Protein AF-A0A8S3RFJ4-F1 (afdb_monomer_lite)

Radius of gyration: 31.65 Å; chains: 1; bounding box: 82×86×107 Å

Structure (mmCIF, N/CA/C/O backbone):
data_AF-A0A8S3RFJ4-F1
#
_entry.id   AF-A0A8S3RFJ4-F1
#
loop_
_atom_site.group_PDB
_atom_site.id
_atom_site.type_symbol
_atom_site.label_atom_id
_atom_site.label_alt_id
_atom_site.label_comp_id
_atom_site.label_asym_id
_atom_site.label_entity_id
_atom_site.label_seq_id
_atom_site.pdbx_PDB_ins_code
_atom_site.Cartn_x
_atom_site.Cartn_y
_atom_site.Cartn_z
_atom_site.occupancy
_atom_site.B_iso_or_equiv
_atom_site.auth_seq_id
_atom_site.auth_comp_id
_atom_site.auth_asym_id
_atom_site.auth_atom_id
_atom_site.pdbx_PDB_model_num
ATOM 1 N N . MET A 1 1 ? 30.383 -8.375 66.578 1.00 41.84 1 MET A N 1
ATOM 2 C CA . MET A 1 1 ? 29.386 -7.297 66.410 1.00 41.84 1 MET A CA 1
ATOM 3 C C . MET A 1 1 ? 28.207 -7.877 65.650 1.00 41.84 1 MET A C 1
ATOM 5 O O . MET A 1 1 ? 28.272 -8.009 64.438 1.00 41.84 1 MET A O 1
ATOM 9 N N . ALA A 1 2 ? 27.204 -8.345 66.390 1.00 37.41 2 ALA A N 1
ATOM 10 C CA . ALA A 1 2 ? 25.989 -8.952 65.861 1.00 37.41 2 ALA A CA 1
ATOM 11 C C . ALA A 1 2 ? 24.877 -7.896 65.881 1.00 37.41 2 ALA A C 1
ATOM 13 O O . ALA A 1 2 ? 24.673 -7.254 66.910 1.00 37.41 2 ALA A O 1
ATOM 14 N N . SER A 1 3 ? 24.202 -7.692 64.750 1.00 41.47 3 SER A N 1
ATOM 15 C CA . SER A 1 3 ? 23.042 -6.807 64.642 1.00 41.47 3 SER A CA 1
ATOM 16 C C . SER A 1 3 ? 21.802 -7.670 64.441 1.00 41.47 3 SER A C 1
ATOM 18 O O . SER A 1 3 ? 21.572 -8.226 63.370 1.00 41.47 3 SER A O 1
ATOM 20 N N . THR A 1 4 ? 21.053 -7.847 65.524 1.00 42.72 4 THR A N 1
ATOM 21 C CA . THR A 1 4 ? 19.776 -8.554 65.586 1.00 42.72 4 THR A CA 1
ATOM 22 C C . THR A 1 4 ? 18.679 -7.610 65.102 1.00 42.72 4 THR A C 1
ATOM 24 O O . THR A 1 4 ? 18.351 -6.630 65.768 1.00 42.72 4 THR A O 1
ATOM 27 N N . THR A 1 5 ? 18.110 -7.886 63.931 1.00 44.66 5 THR A N 1
ATOM 28 C CA . THR A 1 5 ? 16.918 -7.194 63.429 1.00 44.66 5 THR A CA 1
ATOM 29 C C . THR A 1 5 ? 15.682 -7.934 63.931 1.00 44.66 5 THR A C 1
ATOM 31 O O . THR A 1 5 ? 15.443 -9.088 63.589 1.00 44.66 5 THR A O 1
ATOM 34 N N . VAL A 1 6 ? 14.925 -7.267 64.800 1.00 47.09 6 VAL A N 1
ATOM 35 C CA . VAL A 1 6 ? 13.671 -7.754 65.382 1.00 47.09 6 VAL A CA 1
ATOM 36 C C . VAL A 1 6 ? 12.576 -7.696 64.318 1.00 47.09 6 VAL A C 1
ATOM 38 O O . VAL A 1 6 ? 12.171 -6.616 63.888 1.00 47.09 6 VAL A O 1
ATOM 41 N N . GLN A 1 7 ? 12.107 -8.867 63.892 1.00 37.62 7 GLN A N 1
ATOM 42 C CA . GLN A 1 7 ? 10.946 -9.036 63.026 1.00 37.62 7 GLN A CA 1
ATOM 43 C C . GLN A 1 7 ? 9.681 -8.888 63.884 1.00 37.62 7 GLN A C 1
ATOM 45 O O . GLN A 1 7 ? 9.506 -9.582 64.884 1.00 37.62 7 GLN A O 1
ATOM 50 N N . LYS A 1 8 ? 8.837 -7.913 63.542 1.00 46.94 8 LYS A N 1
ATOM 51 C CA . LYS A 1 8 ? 7.606 -7.589 64.266 1.00 46.94 8 LYS A CA 1
ATOM 52 C C . LYS A 1 8 ? 6.448 -8.334 63.601 1.00 46.94 8 LYS A C 1
ATOM 54 O O . LYS A 1 8 ? 5.899 -7.854 62.610 1.00 46.94 8 LYS A O 1
ATOM 59 N N . ASP A 1 9 ? 6.108 -9.504 64.132 1.00 40.53 9 ASP A N 1
ATOM 60 C CA . ASP A 1 9 ? 4.925 -10.258 63.715 1.00 40.53 9 ASP A CA 1
ATOM 61 C C . ASP A 1 9 ? 3.664 -9.462 64.058 1.00 40.53 9 ASP A C 1
ATOM 63 O O . ASP A 1 9 ? 3.365 -9.179 65.219 1.00 40.53 9 ASP A O 1
ATOM 67 N N . THR A 1 10 ? 2.942 -9.056 63.015 1.00 47.53 10 THR A N 1
ATOM 68 C CA . THR A 1 10 ? 1.619 -8.445 63.138 1.00 47.53 10 THR A CA 1
ATOM 69 C C . THR A 1 10 ? 0.606 -9.535 62.827 1.00 47.53 10 THR A C 1
ATOM 71 O O . THR A 1 10 ? 0.299 -9.810 61.671 1.00 47.53 10 THR A O 1
ATOM 74 N N . THR A 1 11 ? 0.144 -10.210 63.874 1.00 42.75 11 THR A N 1
ATOM 75 C CA . THR A 1 11 ? -0.907 -11.224 63.809 1.00 42.75 11 THR A CA 1
ATOM 76 C C . THR A 1 11 ? -2.240 -10.522 63.547 1.00 42.75 11 THR A C 1
ATOM 78 O O . THR A 1 11 ? -2.908 -10.068 64.474 1.00 42.75 11 THR A O 1
ATOM 81 N N . GLU A 1 12 ? -2.621 -10.377 62.277 1.00 46.94 12 GLU A N 1
ATOM 82 C CA . GLU A 1 12 ? -3.985 -9.991 61.914 1.00 46.94 12 GLU A CA 1
ATOM 83 C C . GLU A 1 12 ? -4.932 -11.157 62.217 1.00 46.94 12 GLU A C 1
ATOM 85 O O . GLU A 1 12 ? -4.911 -12.209 61.577 1.00 46.94 12 GLU A O 1
ATOM 90 N N . THR A 1 13 ? -5.776 -10.963 63.226 1.00 44.94 13 THR A N 1
ATOM 91 C CA . THR A 1 13 ? -6.900 -11.827 63.575 1.00 44.94 13 THR A CA 1
ATOM 92 C C . THR A 1 13 ? -7.906 -11.834 62.417 1.00 44.94 13 THR A C 1
ATOM 94 O O . THR A 1 13 ? -8.739 -10.938 62.289 1.00 44.94 13 THR A O 1
ATOM 97 N N . GLN A 1 14 ? -7.835 -12.848 61.550 1.00 42.59 14 GLN A N 1
ATOM 98 C CA . GLN A 1 14 ? -8.853 -13.103 60.530 1.00 42.59 14 GLN A CA 1
ATOM 99 C C . GLN A 1 14 ? -10.169 -13.512 61.206 1.00 42.59 14 GLN A C 1
ATOM 101 O O . GLN A 1 14 ? -10.278 -14.574 61.815 1.00 42.59 14 GLN A O 1
ATOM 106 N N . SER A 1 15 ? -11.190 -12.663 61.095 1.00 49.06 15 SER A N 1
ATOM 107 C CA . SER A 1 15 ? -12.557 -12.985 61.505 1.00 49.06 15 SER A CA 1
ATOM 108 C C . SER A 1 15 ? -13.151 -14.062 60.586 1.00 49.06 15 SER A C 1
ATOM 110 O O . SER A 1 15 ? -13.357 -13.818 59.397 1.00 49.06 15 SER A O 1
ATOM 112 N N . VAL A 1 16 ? -13.459 -15.233 61.147 1.00 50.31 16 VAL A N 1
ATOM 113 C CA . VAL A 1 16 ? -13.882 -16.483 60.475 1.00 50.31 16 VAL A CA 1
ATOM 114 C C . VAL A 1 16 ? -15.358 -16.466 60.011 1.00 50.31 16 VAL A C 1
ATOM 116 O O . VAL A 1 16 ? -16.050 -17.470 60.074 1.00 50.31 16 VAL A O 1
ATOM 119 N N . ASN A 1 17 ? -15.876 -15.334 59.520 1.00 48.66 17 ASN A N 1
ATOM 120 C CA . ASN A 1 17 ? -17.284 -15.206 59.093 1.00 48.66 17 ASN A CA 1
ATOM 121 C C . ASN A 1 17 ? -17.442 -14.707 57.642 1.00 48.66 17 ASN A C 1
ATOM 123 O O . ASN A 1 17 ? -18.308 -13.879 57.356 1.00 48.66 17 ASN A O 1
ATOM 127 N N . SER A 1 18 ? -16.622 -15.188 56.705 1.00 52.88 18 SER A N 1
ATOM 128 C CA . SER A 1 18 ? -16.846 -14.961 55.271 1.00 52.88 18 SER A CA 1
ATOM 129 C C . SER A 1 18 ? -17.515 -16.181 54.637 1.00 52.88 18 SER A C 1
ATOM 131 O O . SER A 1 18 ? -16.929 -17.253 54.506 1.00 52.88 18 SER A O 1
ATOM 133 N N . PHE A 1 19 ? -18.774 -16.010 54.233 1.00 69.69 19 PHE A N 1
ATOM 134 C CA . PHE A 1 19 ? -19.459 -16.956 53.357 1.00 69.69 19 PHE A CA 1
ATOM 135 C C . PHE A 1 19 ? -18.619 -17.197 52.090 1.00 69.69 19 PHE A C 1
ATOM 137 O O . PHE A 1 19 ? -17.983 -16.253 51.604 1.00 69.69 19 PHE A O 1
ATOM 144 N N . PRO A 1 20 ? -18.608 -18.426 51.538 1.00 73.56 20 PRO A N 1
ATOM 145 C CA . PRO A 1 20 ? -17.909 -18.695 50.291 1.00 73.56 20 PRO A CA 1
ATOM 146 C C . PRO A 1 20 ? -18.419 -17.731 49.211 1.00 73.56 20 PRO A C 1
ATOM 148 O O . PRO A 1 20 ? -19.632 -17.501 49.128 1.00 73.56 20 PRO A O 1
ATOM 151 N N . PRO A 1 21 ? -17.521 -17.132 48.407 1.00 66.81 21 PRO A N 1
ATOM 152 C CA . PRO A 1 21 ? -17.919 -16.197 47.367 1.00 66.81 21 PRO A CA 1
ATOM 153 C C . PRO A 1 21 ? -18.941 -16.874 46.461 1.00 66.81 21 PRO A C 1
ATOM 155 O O . PRO A 1 21 ? -18.747 -18.011 46.020 1.00 66.81 21 PRO A O 1
ATOM 158 N N . THR A 1 22 ? -20.054 -16.192 46.197 1.00 75.00 22 THR A N 1
ATOM 159 C CA . THR A 1 22 ? -21.053 -16.752 45.290 1.00 75.00 22 THR A CA 1
ATOM 160 C C . THR A 1 22 ? -20.437 -16.904 43.900 1.00 75.00 22 THR A C 1
ATOM 162 O O . THR A 1 22 ? -19.566 -16.130 43.498 1.00 75.00 22 THR A O 1
ATOM 165 N N . TYR A 1 23 ? -20.891 -17.890 43.124 1.00 65.88 23 TYR A N 1
ATOM 166 C CA . TYR A 1 23 ? -20.389 -18.128 41.764 1.00 65.88 23 TYR A CA 1
ATOM 167 C C . TYR A 1 23 ? -20.434 -16.856 40.880 1.00 65.88 23 TYR A C 1
ATOM 169 O O . TYR A 1 23 ? -19.577 -16.647 40.020 1.00 65.88 23 TYR A O 1
ATOM 177 N N . GLY A 1 24 ? -21.383 -15.946 41.143 1.00 72.19 24 GLY A N 1
ATOM 178 C CA . GLY A 1 24 ? -21.470 -14.635 40.492 1.00 72.19 24 GLY A CA 1
ATOM 179 C C . GLY A 1 24 ? -20.346 -13.656 40.864 1.00 72.19 24 GLY A C 1
ATOM 180 O O . GLY A 1 24 ? -19.913 -12.880 40.008 1.00 72.19 24 GLY A O 1
ATOM 181 N N . ASP A 1 25 ? -19.830 -13.710 42.092 1.00 68.00 25 ASP A N 1
ATOM 182 C CA . ASP A 1 25 ? -18.711 -12.876 42.545 1.00 68.00 25 ASP A CA 1
ATOM 183 C C . ASP A 1 25 ? -17.393 -13.332 41.923 1.00 68.00 25 ASP A C 1
ATOM 185 O O . ASP A 1 25 ? -16.607 -12.495 41.480 1.00 68.00 25 ASP A O 1
ATOM 189 N N . VAL A 1 26 ? -17.198 -14.647 41.778 1.00 67.00 26 VAL A N 1
ATOM 190 C CA . VAL A 1 26 ? -16.031 -15.218 41.083 1.00 67.00 26 VAL A CA 1
ATOM 191 C C . VAL A 1 26 ? -16.050 -14.832 39.600 1.00 67.00 26 VAL A C 1
ATOM 193 O O . VAL A 1 26 ? -15.033 -14.392 39.065 1.00 67.00 26 VAL A O 1
ATOM 196 N N . GLN A 1 27 ? -17.212 -14.873 38.934 1.00 68.00 27 GLN A N 1
ATOM 197 C CA . GLN A 1 27 ? -17.324 -14.395 37.549 1.00 68.00 27 GLN A CA 1
ATOM 198 C C . GLN A 1 27 ? -17.112 -12.879 37.410 1.00 68.00 27 GLN A C 1
ATOM 200 O O . GLN A 1 27 ? -16.517 -12.428 36.429 1.00 68.00 27 GLN A O 1
ATOM 205 N N . ASN A 1 28 ? -17.575 -12.071 38.367 1.00 64.31 28 ASN A N 1
ATOM 206 C CA . ASN A 1 28 ? -17.363 -10.621 38.342 1.00 64.31 28 ASN A CA 1
ATOM 207 C C . ASN A 1 28 ? -15.917 -10.228 38.668 1.00 64.31 28 ASN A C 1
ATOM 209 O O . ASN A 1 28 ? -15.406 -9.271 38.081 1.00 64.31 28 ASN A O 1
ATOM 213 N N . GLN A 1 29 ? -15.245 -10.956 39.561 1.00 60.34 29 GLN A N 1
ATOM 214 C CA . GLN A 1 29 ? -13.821 -10.779 39.833 1.00 60.34 29 GLN A CA 1
ATOM 215 C C . GLN A 1 29 ? -12.970 -11.232 38.648 1.00 60.34 29 GLN A C 1
ATOM 217 O O . GLN A 1 29 ? -12.083 -10.482 38.245 1.00 60.34 29 GLN A O 1
ATOM 222 N N . ASN A 1 30 ? -13.297 -12.358 38.007 1.00 58.31 30 ASN A N 1
ATOM 223 C CA . ASN A 1 30 ? -12.640 -12.766 36.765 1.00 58.31 30 ASN A CA 1
ATOM 224 C C . ASN A 1 30 ? -12.852 -11.729 35.657 1.00 58.31 30 ASN A C 1
ATOM 226 O O . ASN A 1 30 ? -11.878 -11.312 35.047 1.00 58.31 30 ASN A O 1
ATOM 230 N N . LYS A 1 31 ? -14.058 -11.167 35.492 1.00 61.00 31 LYS A N 1
ATOM 231 C CA . LYS A 1 31 ? -14.286 -10.041 34.563 1.00 61.00 31 LYS A CA 1
ATOM 232 C C . LYS A 1 31 ? -13.515 -8.769 34.928 1.00 61.00 31 LYS A C 1
ATOM 234 O O . LYS A 1 31 ? -13.137 -8.007 34.039 1.00 61.00 31 LYS A O 1
ATOM 239 N N . ARG A 1 32 ? -13.299 -8.479 36.217 1.00 60.09 32 ARG A N 1
ATOM 240 C CA . ARG A 1 32 ? -12.473 -7.332 36.647 1.00 60.09 32 ARG A CA 1
ATOM 241 C C . ARG A 1 32 ? -10.990 -7.571 36.386 1.00 60.09 32 ARG A C 1
ATOM 243 O O . ARG A 1 32 ? -10.333 -6.658 35.897 1.00 60.09 32 ARG A O 1
ATOM 250 N N . ASN A 1 33 ? -10.495 -8.775 36.648 1.00 57.84 33 ASN A N 1
ATOM 251 C CA . ASN A 1 33 ? -9.101 -9.152 36.422 1.00 57.84 33 ASN A CA 1
ATOM 252 C C . ASN A 1 33 ? -8.788 -9.366 34.931 1.00 57.84 33 ASN A C 1
ATOM 254 O O . ASN A 1 33 ? -7.679 -9.090 34.480 1.00 57.84 33 ASN A O 1
ATOM 258 N N . GLU A 1 34 ? -9.768 -9.766 34.122 1.00 58.44 34 GLU A N 1
ATOM 259 C CA . GLU A 1 34 ? -9.643 -9.783 32.661 1.00 58.44 34 GLU A CA 1
ATOM 260 C C . GLU A 1 34 ? -9.511 -8.380 32.069 1.00 58.44 34 GLU A C 1
ATOM 262 O O . GLU A 1 34 ? -8.818 -8.210 31.070 1.00 58.44 34 GLU A O 1
ATOM 267 N N . ASN A 1 35 ? -10.119 -7.367 32.697 1.00 59.16 35 ASN A N 1
ATOM 268 C CA . ASN A 1 35 ? -9.988 -5.976 32.262 1.00 59.16 35 ASN A CA 1
ATOM 269 C C . ASN A 1 35 ? -8.639 -5.343 32.641 1.00 59.16 35 ASN A C 1
ATOM 271 O O . ASN A 1 35 ? -8.283 -4.314 32.068 1.00 59.16 35 ASN A O 1
ATOM 275 N N . THR A 1 36 ? -7.887 -5.913 33.591 1.00 59.78 36 THR A N 1
ATOM 276 C CA . THR A 1 36 ? -6.562 -5.394 33.979 1.00 59.78 36 THR A CA 1
ATOM 277 C C . THR A 1 36 ? -5.412 -6.048 33.220 1.00 59.78 36 THR A C 1
ATOM 279 O O . THR A 1 36 ? -4.348 -5.439 33.110 1.00 59.78 36 THR A O 1
ATOM 282 N N . ARG A 1 37 ? -5.603 -7.243 32.641 1.00 58.25 37 ARG A N 1
ATOM 283 C CA . ARG A 1 37 ? -4.574 -7.882 31.808 1.00 58.25 37 ARG A CA 1
ATOM 284 C C . ARG A 1 37 ? -4.537 -7.256 30.416 1.00 58.25 37 ARG A C 1
ATOM 286 O O . ARG A 1 37 ? -5.518 -7.238 29.677 1.00 58.25 37 ARG A O 1
ATOM 293 N N . TRP A 1 38 ? -3.368 -6.739 30.062 1.00 60.75 38 TRP A N 1
ATOM 294 C CA . TRP A 1 38 ? -3.115 -6.054 28.804 1.00 60.75 38 TRP A CA 1
ATOM 295 C C . TRP A 1 38 ? -3.409 -6.943 27.584 1.00 60.75 38 TRP A C 1
ATOM 297 O O . TRP A 1 38 ? -2.831 -8.014 27.426 1.00 60.75 38 TRP A O 1
ATOM 307 N N . ALA A 1 39 ? -4.277 -6.474 26.684 1.00 59.12 39 ALA A N 1
ATOM 308 C CA . ALA A 1 39 ? -4.748 -7.211 25.503 1.00 59.12 39 ALA A CA 1
ATOM 309 C C . ALA A 1 39 ? -3.654 -7.586 24.475 1.00 59.12 39 ALA A C 1
ATOM 311 O O . ALA A 1 39 ? -3.938 -8.289 23.510 1.00 59.12 39 ALA A O 1
ATOM 312 N N . TRP A 1 40 ? -2.424 -7.107 24.664 1.00 63.72 40 TRP A N 1
ATOM 313 C CA . TRP A 1 40 ? -1.289 -7.251 23.745 1.00 63.72 40 TRP A CA 1
ATOM 314 C C . TRP A 1 40 ? -0.255 -8.296 24.191 1.00 63.72 40 TRP A C 1
ATOM 316 O O . TRP A 1 40 ? 0.803 -8.399 23.573 1.00 63.72 40 TRP A O 1
ATOM 326 N N . ASP A 1 41 ? -0.537 -9.069 25.241 1.00 70.12 41 ASP A N 1
ATOM 327 C CA . ASP A 1 41 ? 0.318 -10.193 25.621 1.00 70.12 41 ASP A CA 1
ATOM 328 C C . ASP A 1 41 ? 0.141 -11.363 24.633 1.00 70.12 41 ASP A C 1
ATOM 330 O O . ASP A 1 41 ? -0.832 -12.119 24.691 1.00 70.12 41 ASP A O 1
ATOM 334 N N . ALA A 1 42 ? 1.086 -11.494 23.696 1.00 69.44 42 ALA A N 1
ATOM 335 C CA . ALA A 1 42 ? 1.107 -12.556 22.687 1.00 69.44 42 ALA A CA 1
ATOM 336 C C . ALA A 1 42 ? 1.226 -13.965 23.299 1.00 69.44 42 ALA A C 1
ATOM 338 O O . ALA A 1 42 ? 0.892 -14.957 22.644 1.00 69.44 42 ALA A O 1
ATOM 339 N N . PHE A 1 43 ? 1.668 -14.058 24.555 1.00 76.81 43 PHE A N 1
ATOM 340 C CA . PHE A 1 43 ? 1.789 -15.307 25.296 1.00 76.81 43 PHE A CA 1
ATOM 341 C C . PHE A 1 43 ? 0.590 -15.574 26.205 1.00 76.81 43 PHE A C 1
ATOM 343 O O . PHE A 1 43 ? 0.607 -16.555 26.941 1.00 76.81 43 PHE A O 1
ATOM 350 N N . ARG A 1 44 ? -0.481 -14.769 26.115 1.00 74.12 44 ARG A N 1
ATOM 351 C CA . ARG A 1 44 ? -1.711 -15.011 26.871 1.00 74.12 44 ARG A CA 1
ATOM 352 C C . ARG A 1 44 ? -2.235 -16.418 26.592 1.00 74.12 44 ARG A C 1
ATOM 354 O O . ARG A 1 44 ? -2.483 -16.772 25.431 1.00 74.12 44 ARG A O 1
ATOM 361 N N . ASN A 1 45 ? -2.453 -17.173 27.667 1.00 70.31 45 ASN A N 1
ATOM 362 C CA . ASN A 1 45 ? -3.091 -18.477 27.583 1.00 70.31 45 ASN A CA 1
ATOM 363 C C . ASN A 1 45 ? -4.486 -18.308 26.972 1.00 70.31 45 ASN A C 1
ATOM 365 O O . ASN A 1 45 ? -5.286 -17.473 27.407 1.00 70.31 45 ASN A O 1
ATOM 369 N N . THR A 1 46 ? -4.733 -19.026 25.884 1.00 70.94 46 THR A N 1
ATOM 370 C CA . THR A 1 46 ? -6.046 -19.083 25.254 1.00 70.94 46 THR A CA 1
ATOM 371 C C . THR A 1 46 ? -6.967 -19.990 26.038 1.00 70.94 46 THR A C 1
ATOM 373 O O . THR A 1 46 ? -6.509 -20.926 26.669 1.00 70.94 46 THR A O 1
ATOM 376 N N . GLU A 1 47 ? -8.278 -19.790 25.911 1.00 68.94 47 GLU A N 1
ATOM 377 C CA . GLU A 1 47 ? -9.284 -20.745 26.412 1.00 68.94 47 GLU A CA 1
ATOM 378 C C . GLU A 1 47 ? -9.117 -22.162 25.823 1.00 68.94 47 GLU A C 1
ATOM 380 O O . GLU A 1 47 ? -9.740 -23.104 26.293 1.00 68.94 47 GLU A O 1
ATOM 385 N N . ARG A 1 48 ? -8.302 -22.312 24.767 1.00 68.50 48 ARG A N 1
ATOM 386 C CA . ARG A 1 48 ? -7.931 -23.603 24.175 1.00 68.50 48 ARG A CA 1
ATOM 387 C C . ARG A 1 48 ? -6.688 -24.232 24.797 1.00 68.50 48 ARG A C 1
ATOM 389 O O . ARG A 1 48 ? -6.393 -25.375 24.469 1.00 68.50 48 ARG A O 1
ATOM 396 N N . ASP A 1 49 ? -5.950 -23.495 25.620 1.00 75.38 49 ASP A N 1
ATOM 397 C CA . ASP A 1 49 ? -4.815 -24.047 26.348 1.00 75.38 49 ASP A CA 1
ATOM 398 C C . ASP A 1 49 ? -5.425 -24.848 27.509 1.00 75.38 49 ASP A C 1
ATOM 400 O O . ASP A 1 49 ? -6.018 -24.273 28.423 1.00 75.38 49 ASP A O 1
ATOM 404 N N . PHE A 1 50 ? -5.409 -26.179 27.391 1.00 74.56 50 PHE A N 1
ATOM 405 C CA . PHE A 1 50 ? -6.096 -27.071 28.322 1.00 74.56 50 PHE A CA 1
ATOM 406 C C . PHE A 1 50 ? -5.500 -26.948 29.727 1.00 74.56 50 PHE A C 1
ATOM 408 O O . PHE A 1 50 ? -4.286 -27.048 29.919 1.00 74.56 50 PHE A O 1
ATOM 415 N N . GLU A 1 51 ? -6.374 -26.780 30.720 1.00 75.12 51 GLU A N 1
ATOM 416 C CA . GLU A 1 51 ? -6.032 -26.898 32.137 1.00 75.12 51 GLU A CA 1
ATOM 417 C C . GLU A 1 51 ? -5.627 -28.359 32.411 1.00 75.12 51 GLU A C 1
ATOM 419 O O . GLU A 1 51 ? -6.470 -29.217 32.657 1.00 75.12 51 GLU A O 1
ATOM 424 N N . GLY A 1 52 ? -4.335 -28.667 32.260 1.00 80.50 52 GLY A N 1
ATOM 425 C CA . GLY A 1 52 ? -3.788 -30.021 32.405 1.00 80.50 52 GLY A CA 1
ATOM 426 C C . GLY A 1 52 ? -2.680 -30.398 31.418 1.00 80.50 52 GLY A C 1
ATOM 427 O O . GLY A 1 52 ? -2.137 -31.496 31.534 1.00 80.50 52 GLY A O 1
ATOM 428 N N . CYS A 1 53 ? -2.326 -29.531 30.461 1.00 75.19 53 CYS A N 1
ATOM 429 C CA . CYS A 1 53 ? -1.164 -29.771 29.602 1.00 75.19 53 CYS A CA 1
ATOM 430 C C . CYS A 1 53 ? 0.123 -29.902 30.435 1.00 75.19 53 CYS A C 1
ATOM 432 O O . CYS A 1 53 ? 0.347 -29.158 31.391 1.00 75.19 53 CYS A O 1
ATOM 434 N N . VAL A 1 54 ? 0.978 -30.852 30.052 1.00 87.25 54 VAL A N 1
ATOM 435 C CA . VAL A 1 54 ? 2.303 -31.054 30.654 1.00 87.25 54 VAL A CA 1
ATOM 436 C C . VAL A 1 54 ? 3.140 -29.792 30.425 1.00 87.25 54 VAL A C 1
ATOM 438 O O . VAL A 1 54 ? 3.104 -29.233 29.331 1.00 87.25 54 VAL A O 1
ATOM 441 N N . GLU A 1 55 ? 3.932 -29.356 31.411 1.00 89.19 55 GLU A N 1
ATOM 442 C CA . GLU A 1 55 ? 4.766 -28.138 31.325 1.00 89.19 55 GLU A CA 1
ATOM 443 C C . GLU A 1 55 ? 5.584 -28.059 30.020 1.00 89.19 55 GLU A C 1
ATOM 445 O O . GLU A 1 55 ? 5.706 -26.999 29.406 1.00 89.19 55 GLU A O 1
ATOM 450 N N . VAL A 1 56 ? 6.089 -29.203 29.545 1.00 88.62 56 VAL A N 1
ATOM 451 C CA . VAL A 1 56 ? 6.842 -29.328 28.285 1.00 88.62 56 VAL A CA 1
ATOM 452 C C . VAL A 1 56 ? 6.030 -28.859 27.069 1.00 88.62 56 VAL A C 1
ATOM 454 O O . VAL A 1 56 ? 6.576 -28.196 26.186 1.00 88.62 56 VAL A O 1
ATOM 457 N N . GLU A 1 57 ? 4.729 -29.153 27.023 1.00 88.31 57 GLU A N 1
ATOM 458 C CA . GLU A 1 57 ? 3.835 -28.722 25.943 1.00 88.31 57 GLU A CA 1
ATOM 459 C C . GLU A 1 57 ? 3.632 -27.200 25.967 1.00 88.31 57 GLU A C 1
ATOM 461 O O . GLU A 1 57 ? 3.652 -26.555 24.917 1.00 88.31 57 GLU A O 1
ATOM 466 N N . GLU A 1 58 ? 3.533 -26.596 27.155 1.00 87.62 58 GLU A N 1
ATOM 467 C CA . GLU A 1 58 ? 3.430 -25.140 27.299 1.00 87.62 58 GLU A CA 1
ATOM 468 C C . GLU A 1 58 ? 4.700 -24.434 26.793 1.00 87.62 58 GLU A C 1
ATOM 470 O O . GLU A 1 58 ? 4.615 -23.456 26.040 1.00 87.62 58 GLU A O 1
ATOM 475 N N . TYR A 1 59 ? 5.886 -24.940 27.153 1.00 90.69 59 TYR A N 1
ATOM 476 C CA . TYR A 1 59 ? 7.157 -24.413 26.645 1.00 90.69 59 TYR A CA 1
ATOM 477 C C . TYR A 1 59 ? 7.275 -24.564 25.126 1.00 90.69 59 TYR A C 1
ATOM 479 O O . TYR A 1 59 ? 7.662 -23.608 24.446 1.00 90.69 59 TYR A O 1
ATOM 487 N N . PHE A 1 60 ? 6.894 -25.723 24.582 1.00 91.44 60 PHE A N 1
ATOM 488 C CA . PHE A 1 60 ? 6.896 -25.960 23.140 1.00 91.44 60 PHE A CA 1
ATOM 489 C C . PHE A 1 60 ? 5.950 -24.999 22.404 1.00 91.44 60 PHE A C 1
ATOM 491 O O . PHE A 1 60 ? 6.354 -24.351 21.438 1.00 91.44 60 PHE A O 1
ATOM 498 N N . LEU A 1 61 ? 4.724 -24.804 22.901 1.00 88.00 61 LEU A N 1
ATOM 499 C CA . LEU A 1 61 ? 3.765 -23.857 22.323 1.00 88.00 61 LEU A CA 1
ATOM 500 C C . LEU A 1 61 ? 4.271 -22.409 22.381 1.00 88.00 61 LEU A C 1
ATOM 502 O O . LEU A 1 61 ? 4.120 -21.671 21.404 1.00 88.00 61 LEU A O 1
ATOM 506 N N . LYS A 1 62 ? 4.904 -21.988 23.485 1.00 89.81 62 LYS A N 1
ATOM 507 C CA . LYS A 1 62 ? 5.537 -20.659 23.594 1.00 89.81 62 LYS A CA 1
ATOM 508 C C . LYS A 1 62 ? 6.661 -20.491 22.574 1.00 89.81 62 LYS A C 1
ATOM 510 O O . LYS A 1 62 ? 6.726 -19.450 21.917 1.00 89.81 62 LYS A O 1
ATOM 515 N N . PHE A 1 63 ? 7.493 -21.514 22.391 1.00 92.69 63 PHE A N 1
ATOM 516 C CA . PHE A 1 63 ? 8.551 -21.515 21.384 1.00 92.69 63 PHE A CA 1
ATOM 517 C C . PHE A 1 63 ? 7.987 -21.422 19.958 1.00 92.69 63 PHE A C 1
ATOM 519 O O . PHE A 1 63 ? 8.406 -20.555 19.190 1.00 92.69 63 PHE A O 1
ATOM 526 N N . CYS A 1 64 ? 6.969 -22.218 19.613 1.00 91.00 64 CYS A N 1
ATOM 527 C CA . CYS A 1 64 ? 6.292 -22.130 18.316 1.00 91.00 64 CYS A CA 1
ATOM 528 C C . CYS A 1 64 ? 5.659 -20.7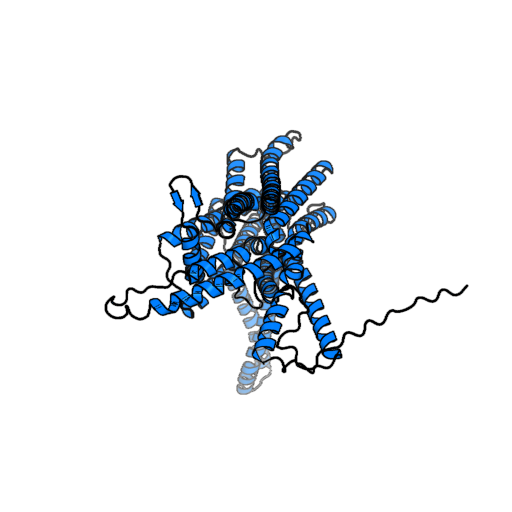48 18.078 1.00 91.00 64 CYS A C 1
ATOM 530 O O . CYS A 1 64 ? 5.776 -20.200 16.980 1.00 91.00 64 CYS A O 1
ATOM 532 N N . ARG A 1 65 ? 5.022 -20.147 19.097 1.00 89.88 65 ARG A N 1
ATOM 533 C CA . ARG A 1 65 ? 4.466 -18.781 19.016 1.00 89.88 65 ARG A CA 1
ATOM 534 C C . ARG A 1 65 ? 5.563 -17.743 18.773 1.00 89.88 65 ARG A C 1
ATOM 536 O O . ARG A 1 65 ? 5.360 -16.849 17.952 1.00 89.88 65 ARG A O 1
ATOM 543 N N . LEU A 1 66 ? 6.713 -17.864 19.441 1.00 92.38 66 LEU A N 1
ATOM 544 C CA . LEU A 1 66 ? 7.870 -16.993 19.224 1.00 92.38 66 LEU A CA 1
ATOM 545 C C . LEU A 1 66 ? 8.409 -17.131 17.794 1.00 92.38 66 LEU A C 1
ATOM 547 O O . LEU A 1 66 ? 8.588 -16.121 17.117 1.00 92.38 66 LEU A O 1
ATOM 551 N N . LEU A 1 67 ? 8.601 -18.361 17.309 1.00 93.81 67 LEU A N 1
ATOM 552 C CA . LEU A 1 67 ? 9.083 -18.623 15.952 1.00 93.81 67 LEU A CA 1
ATOM 553 C C . LEU A 1 67 ? 8.121 -18.069 14.894 1.00 93.81 67 LEU A C 1
ATOM 555 O O . LEU A 1 67 ? 8.556 -17.421 13.947 1.00 93.81 67 LEU A O 1
ATOM 559 N N . MET A 1 68 ? 6.810 -18.234 15.088 1.00 91.44 68 MET A N 1
ATOM 560 C CA . MET A 1 68 ? 5.795 -17.634 14.218 1.00 91.44 68 MET A CA 1
ATOM 561 C C . MET A 1 68 ? 5.820 -16.099 14.280 1.00 91.44 68 MET A C 1
ATOM 563 O O . MET A 1 68 ? 5.695 -15.448 13.249 1.00 91.44 68 MET A O 1
ATOM 567 N N . CYS A 1 69 ? 6.007 -15.507 15.464 1.00 92.25 69 CYS A N 1
ATOM 568 C CA . CYS A 1 69 ? 6.107 -14.057 15.647 1.00 92.25 69 CYS A CA 1
ATOM 569 C C . CYS A 1 69 ? 7.310 -13.471 14.888 1.00 92.25 69 CYS A C 1
ATOM 571 O O . CYS A 1 69 ? 7.154 -12.481 14.168 1.00 92.25 69 CYS A O 1
ATOM 573 N N . VAL A 1 70 ? 8.479 -14.114 15.003 1.00 94.31 70 VAL A N 1
ATOM 574 C CA . VAL A 1 70 ? 9.707 -13.748 14.277 1.00 94.31 70 VAL A CA 1
ATOM 575 C C . VAL A 1 70 ? 9.535 -13.970 12.774 1.00 94.31 70 VAL A C 1
ATOM 577 O O . VAL A 1 70 ? 9.852 -13.080 11.989 1.00 94.31 70 VAL A O 1
ATOM 580 N N . GLY A 1 71 ? 8.969 -15.110 12.366 1.00 93.94 71 GLY A N 1
ATOM 581 C CA . GLY A 1 71 ? 8.687 -15.419 10.964 1.00 93.94 71 GLY A CA 1
ATOM 582 C C . GLY A 1 71 ? 7.745 -14.404 10.313 1.00 93.94 71 GLY A C 1
ATOM 583 O O . GLY A 1 71 ? 8.027 -13.926 9.217 1.00 93.94 71 GLY A O 1
ATOM 584 N N . LEU A 1 72 ? 6.673 -14.003 11.007 1.00 93.31 72 LEU A N 1
ATOM 585 C CA . LEU A 1 72 ? 5.763 -12.948 10.550 1.00 93.31 72 LEU A CA 1
ATOM 586 C C . LEU A 1 72 ? 6.458 -11.587 10.481 1.00 93.31 72 LEU A C 1
ATOM 588 O O . LEU A 1 72 ? 6.257 -10.861 9.513 1.00 93.31 72 LEU A O 1
ATOM 592 N N . LEU A 1 73 ? 7.287 -11.244 11.472 1.00 94.44 73 LEU A N 1
ATOM 593 C CA . LEU A 1 73 ? 8.038 -9.988 11.479 1.00 94.44 73 LEU A CA 1
ATOM 594 C C . LEU A 1 73 ? 8.957 -9.896 10.256 1.00 94.44 73 LEU A C 1
ATOM 596 O O . LEU A 1 73 ? 8.871 -8.934 9.493 1.00 94.44 73 LEU A O 1
ATOM 600 N N . VAL A 1 74 ? 9.803 -10.906 10.041 1.00 95.75 74 VAL A N 1
ATOM 601 C CA . VAL A 1 74 ? 10.743 -10.940 8.911 1.00 95.75 74 VAL A CA 1
ATOM 602 C C . VAL A 1 74 ? 9.987 -11.013 7.583 1.00 95.75 74 VAL A C 1
ATOM 604 O O . VAL A 1 74 ? 10.305 -10.272 6.654 1.00 95.75 74 VAL A O 1
ATOM 607 N N . GLY A 1 75 ? 8.947 -11.849 7.503 1.00 95.56 75 GLY A N 1
ATOM 608 C CA . GLY A 1 75 ? 8.121 -12.019 6.310 1.00 95.56 75 GLY A CA 1
ATOM 609 C C . GLY A 1 75 ? 7.421 -10.730 5.879 1.00 95.56 75 GLY A C 1
ATOM 610 O O . GLY A 1 75 ? 7.538 -10.334 4.717 1.00 95.56 75 GLY A O 1
ATOM 611 N N . ILE A 1 76 ? 6.757 -10.035 6.808 1.00 95.25 76 ILE A N 1
ATOM 612 C CA . ILE A 1 76 ? 6.060 -8.771 6.533 1.00 95.25 76 ILE A CA 1
ATOM 613 C C . ILE A 1 76 ? 7.057 -7.670 6.161 1.00 95.25 76 ILE A C 1
ATOM 615 O O . ILE A 1 76 ? 6.793 -6.922 5.220 1.00 95.25 76 ILE A O 1
ATOM 619 N N . ALA A 1 77 ? 8.205 -7.579 6.843 1.00 96.31 77 ALA A N 1
ATOM 620 C CA . ALA A 1 77 ? 9.231 -6.589 6.518 1.00 96.31 77 ALA A CA 1
ATOM 621 C C . ALA A 1 77 ? 9.804 -6.809 5.107 1.00 96.31 77 ALA A C 1
ATOM 623 O O . ALA A 1 77 ? 9.783 -5.891 4.288 1.00 96.31 77 ALA A O 1
ATOM 624 N N . ALA A 1 78 ? 10.247 -8.031 4.789 1.00 96.44 78 ALA A N 1
ATOM 625 C CA . ALA A 1 78 ? 10.841 -8.359 3.493 1.00 96.44 78 ALA A CA 1
ATOM 626 C C . ALA A 1 78 ? 9.851 -8.150 2.335 1.00 96.44 78 ALA A C 1
ATOM 628 O O . ALA A 1 78 ? 10.164 -7.474 1.353 1.00 96.44 78 ALA A O 1
ATOM 629 N N . LYS A 1 79 ? 8.620 -8.661 2.472 1.00 95.88 79 LYS A N 1
ATOM 630 C CA . LYS A 1 79 ? 7.564 -8.465 1.466 1.00 95.88 79 LYS A CA 1
ATOM 631 C C . LYS A 1 79 ? 7.177 -6.998 1.355 1.00 95.88 79 LYS A C 1
ATOM 633 O O . LYS A 1 79 ? 6.948 -6.512 0.254 1.00 95.88 79 LYS A O 1
ATOM 638 N N . GLY A 1 80 ? 7.138 -6.279 2.475 1.00 95.56 80 GLY A N 1
ATOM 639 C CA . GLY A 1 80 ? 6.819 -4.863 2.484 1.00 95.56 80 GLY A CA 1
ATOM 640 C C . GLY A 1 80 ? 7.841 -4.020 1.725 1.00 95.56 80 GLY A C 1
ATOM 641 O O . GLY A 1 80 ? 7.431 -3.155 0.951 1.00 95.56 80 GLY A O 1
ATOM 642 N N . VAL A 1 81 ? 9.135 -4.325 1.867 1.00 97.00 81 VAL A N 1
ATOM 643 C CA . VAL A 1 81 ? 10.211 -3.711 1.072 1.00 97.00 81 VAL A CA 1
ATOM 644 C C . VAL A 1 81 ? 10.043 -4.041 -0.413 1.00 97.00 81 VAL A C 1
ATOM 646 O O . VAL A 1 81 ? 10.033 -3.134 -1.244 1.00 97.00 81 VAL A O 1
ATOM 649 N N . ALA A 1 82 ? 9.814 -5.314 -0.753 1.00 96.50 82 ALA A N 1
ATOM 650 C CA . ALA A 1 82 ? 9.605 -5.742 -2.137 1.00 96.50 82 ALA A CA 1
ATOM 651 C C . ALA A 1 82 ? 8.413 -5.028 -2.805 1.00 96.50 82 ALA A C 1
ATOM 653 O O . ALA A 1 82 ? 8.527 -4.572 -3.941 1.00 96.50 82 ALA A O 1
ATOM 654 N N . THR A 1 83 ? 7.297 -4.848 -2.087 1.00 96.06 83 THR A N 1
ATOM 655 C CA . THR A 1 83 ? 6.093 -4.169 -2.613 1.00 96.06 83 THR A CA 1
ATOM 656 C C . THR A 1 83 ? 6.283 -2.678 -2.901 1.00 96.06 83 THR A C 1
ATOM 658 O O . THR A 1 83 ? 5.456 -2.091 -3.590 1.00 96.06 83 THR A O 1
ATOM 661 N N . ILE A 1 84 ? 7.352 -2.051 -2.401 1.00 96.00 84 ILE A N 1
ATOM 662 C CA . ILE A 1 84 ? 7.698 -0.660 -2.729 1.00 96.00 84 ILE A CA 1
ATOM 663 C C . ILE A 1 84 ? 8.811 -0.618 -3.773 1.00 96.00 84 ILE A C 1
ATOM 665 O O . ILE A 1 84 ? 8.702 0.126 -4.741 1.00 96.00 84 ILE A O 1
ATOM 669 N N . LEU A 1 85 ? 9.871 -1.414 -3.606 1.00 95.56 85 LEU A N 1
ATOM 670 C CA . LEU A 1 85 ? 11.026 -1.367 -4.502 1.00 95.56 85 LEU A CA 1
ATOM 671 C C . LEU A 1 85 ? 10.711 -1.885 -5.902 1.00 95.56 85 LEU A C 1
ATOM 673 O O . LEU A 1 85 ? 11.119 -1.252 -6.870 1.00 95.56 85 LEU A O 1
ATOM 677 N N . ILE A 1 86 ? 9.984 -2.999 -6.028 1.00 95.62 86 ILE A N 1
ATOM 678 C CA . ILE A 1 86 ? 9.736 -3.619 -7.336 1.00 95.62 86 ILE A CA 1
ATOM 679 C C . ILE A 1 86 ? 8.995 -2.668 -8.278 1.00 95.62 86 ILE A C 1
ATOM 681 O O . ILE A 1 86 ? 9.458 -2.488 -9.402 1.00 95.62 86 ILE A O 1
ATOM 685 N N . PRO A 1 87 ? 7.913 -1.988 -7.865 1.00 95.38 87 PRO A N 1
ATOM 686 C CA . PRO A 1 87 ? 7.266 -1.075 -8.786 1.00 95.38 87 PRO A CA 1
ATOM 687 C C . PRO A 1 87 ? 8.081 0.165 -9.133 1.00 95.38 87 PRO A C 1
ATOM 689 O O . PRO A 1 87 ? 7.955 0.672 -10.241 1.00 95.38 87 PRO A O 1
ATOM 692 N N . LEU A 1 88 ? 8.925 0.649 -8.216 1.00 94.38 88 LEU A N 1
ATOM 693 C CA . LEU A 1 88 ? 9.856 1.735 -8.524 1.00 94.38 88 LEU A CA 1
ATOM 694 C C . LEU A 1 88 ? 10.917 1.278 -9.536 1.00 94.38 88 LEU A C 1
ATOM 696 O O . LEU A 1 88 ? 11.243 2.034 -10.446 1.00 94.38 88 LEU A O 1
ATOM 700 N N . LEU A 1 89 ? 11.402 0.035 -9.418 1.00 93.44 89 LEU A N 1
ATOM 701 C CA . LEU A 1 89 ? 12.296 -0.583 -10.399 1.00 93.44 89 LEU A CA 1
ATOM 702 C C . LEU A 1 89 ? 11.617 -0.676 -11.767 1.00 93.44 89 LEU A C 1
ATOM 704 O O . LEU A 1 89 ? 12.162 -0.164 -12.740 1.00 93.44 89 LEU A O 1
ATOM 708 N N . LEU A 1 90 ? 10.413 -1.247 -11.838 1.00 94.19 90 LEU A N 1
ATOM 709 C CA . LEU A 1 90 ? 9.661 -1.373 -13.091 1.00 94.19 90 LEU A CA 1
ATOM 710 C C . LEU A 1 90 ? 9.352 -0.004 -13.717 1.00 94.19 90 LEU A C 1
ATOM 712 O O . LEU A 1 90 ? 9.545 0.184 -14.914 1.00 94.19 90 LEU A O 1
ATOM 716 N N . ALA A 1 91 ? 8.947 0.983 -12.911 1.00 94.19 91 ALA A N 1
ATOM 717 C CA . ALA A 1 91 ? 8.698 2.343 -13.387 1.00 94.19 91 ALA A CA 1
ATOM 718 C C . ALA A 1 91 ? 9.969 3.022 -13.918 1.00 94.19 91 ALA A C 1
ATOM 720 O O . ALA A 1 91 ? 9.897 3.747 -14.907 1.00 94.19 91 ALA A O 1
ATOM 721 N N . SER A 1 92 ? 11.134 2.759 -13.317 1.00 90.62 92 SER A N 1
ATOM 722 C CA . SER A 1 92 ? 12.408 3.300 -13.806 1.00 90.62 92 SER A CA 1
ATOM 723 C C . SER A 1 92 ? 12.821 2.741 -15.173 1.00 90.62 92 SER A C 1
ATOM 725 O O . SER A 1 92 ? 13.476 3.443 -15.941 1.00 90.62 92 SER A O 1
ATOM 727 N N . GLN A 1 93 ? 12.384 1.525 -15.529 1.00 91.06 93 GLN A N 1
ATOM 728 C CA . GLN A 1 93 ? 12.687 0.929 -16.838 1.00 91.06 93 GLN A CA 1
ATOM 729 C C . GLN A 1 93 ? 11.982 1.619 -17.999 1.00 91.06 93 GLN A C 1
ATOM 731 O O . GLN A 1 93 ? 12.445 1.541 -19.135 1.00 91.06 93 GLN A O 1
ATOM 736 N N . LEU A 1 94 ? 10.876 2.314 -17.728 1.00 91.94 94 LEU A N 1
ATOM 737 C CA . LEU A 1 94 ? 10.156 3.052 -18.759 1.00 91.94 94 LEU A CA 1
ATOM 738 C C . LEU A 1 94 ? 11.035 4.153 -19.389 1.00 91.94 94 LEU A C 1
ATOM 740 O O . LEU A 1 94 ? 10.782 4.546 -20.528 1.00 91.94 94 LEU A O 1
ATOM 744 N N . LYS A 1 95 ? 12.089 4.601 -18.686 1.00 89.00 95 LYS A N 1
ATOM 745 C CA . LYS A 1 95 ? 13.046 5.621 -19.144 1.00 89.00 95 LYS A CA 1
ATOM 746 C C . LYS A 1 95 ? 14.011 5.137 -20.220 1.00 89.00 95 LYS A C 1
ATOM 748 O O . LYS A 1 95 ? 14.577 5.952 -20.940 1.00 89.00 95 LYS A O 1
ATOM 753 N N . THR A 1 96 ? 14.237 3.834 -20.355 1.00 82.75 96 THR A N 1
ATOM 754 C CA . THR A 1 96 ? 15.279 3.316 -21.249 1.00 82.75 96 THR A CA 1
ATOM 755 C C . THR A 1 96 ? 14.863 3.457 -22.718 1.00 82.75 96 THR A C 1
ATOM 757 O O . THR A 1 96 ? 14.131 2.628 -23.239 1.00 82.75 96 THR A O 1
ATOM 760 N N . GLU A 1 97 ? 15.332 4.510 -23.396 1.00 68.75 97 GLU A N 1
ATOM 761 C CA . GLU A 1 97 ? 14.928 4.885 -24.765 1.00 68.75 97 GLU A CA 1
ATOM 762 C C . GLU A 1 97 ? 15.315 3.902 -25.875 1.00 68.75 97 GLU A C 1
ATOM 764 O O . GLU A 1 97 ? 14.716 3.949 -26.942 1.00 68.75 97 GLU A O 1
ATOM 769 N N . LYS A 1 98 ? 16.286 3.012 -25.650 1.00 74.50 98 LYS A N 1
ATOM 770 C CA . LYS A 1 98 ? 16.916 2.250 -26.741 1.00 74.50 98 LYS A CA 1
ATOM 771 C C . LYS A 1 98 ? 16.209 0.946 -27.140 1.00 74.50 98 LYS A C 1
ATOM 773 O O . LYS A 1 98 ? 16.595 0.362 -28.143 1.00 74.50 98 LYS A O 1
ATOM 778 N N . GLU A 1 99 ? 15.197 0.488 -26.400 1.00 79.56 99 GLU A N 1
ATOM 779 C CA . GLU A 1 99 ? 14.523 -0.797 -26.660 1.00 79.56 99 GLU A CA 1
ATOM 780 C C . GLU A 1 99 ? 13.002 -0.695 -26.446 1.00 79.56 99 GLU A C 1
ATOM 782 O O . GLU A 1 99 ? 12.507 -0.868 -25.328 1.00 79.56 99 GLU A O 1
ATOM 787 N N . ASP A 1 100 ? 12.243 -0.456 -27.522 1.00 80.75 100 ASP A N 1
ATOM 788 C CA . ASP A 1 100 ? 10.773 -0.341 -27.486 1.00 80.75 100 ASP A CA 1
ATOM 789 C C . ASP A 1 100 ? 10.092 -1.555 -26.826 1.00 80.75 100 ASP A C 1
ATOM 791 O O . ASP A 1 100 ? 9.142 -1.403 -26.051 1.00 80.75 100 ASP A O 1
ATOM 795 N N . GLY A 1 101 ? 10.623 -2.764 -27.051 1.00 85.19 101 GLY A N 1
ATOM 796 C CA . GLY A 1 101 ? 10.085 -3.997 -26.466 1.00 85.19 101 GLY A CA 1
ATOM 797 C C . GLY A 1 101 ? 10.152 -4.021 -24.935 1.00 85.19 101 GLY A C 1
ATOM 798 O O . GLY A 1 101 ? 9.206 -4.437 -24.266 1.00 85.19 101 GLY A O 1
ATOM 799 N N . ARG A 1 102 ? 11.230 -3.497 -24.344 1.00 86.25 102 ARG A N 1
ATOM 800 C CA . ARG A 1 102 ? 11.412 -3.507 -22.886 1.00 86.25 102 ARG A CA 1
ATOM 801 C C . ARG A 1 102 ? 10.486 -2.519 -22.184 1.00 86.25 102 ARG A C 1
ATOM 803 O O . ARG A 1 102 ? 9.968 -2.836 -21.113 1.00 86.25 102 ARG A O 1
ATOM 810 N N . LYS A 1 103 ? 10.236 -1.356 -22.799 1.00 90.62 103 LYS A N 1
ATOM 811 C CA . LYS A 1 103 ? 9.260 -0.377 -22.295 1.00 90.62 103 LYS A CA 1
ATOM 812 C C . LYS A 1 103 ? 7.849 -0.964 -22.266 1.00 90.62 103 LYS A C 1
ATOM 814 O O . LYS A 1 103 ? 7.165 -0.827 -21.253 1.00 90.62 103 LYS A O 1
ATOM 819 N N . SER A 1 104 ? 7.437 -1.642 -23.341 1.00 90.81 104 SER A N 1
ATOM 820 C CA . SER A 1 104 ? 6.122 -2.296 -23.422 1.00 90.81 104 SER A CA 1
ATOM 821 C C . SER A 1 104 ? 5.955 -3.388 -22.358 1.00 90.81 104 SER A C 1
ATOM 823 O O . SER A 1 104 ? 4.945 -3.429 -21.648 1.00 90.81 104 SER A O 1
ATOM 825 N N . ASN A 1 105 ? 6.995 -4.203 -22.155 1.00 90.38 105 ASN A N 1
ATOM 826 C CA . ASN A 1 105 ? 7.001 -5.239 -21.122 1.00 90.38 105 ASN A CA 1
ATOM 827 C C . ASN A 1 105 ? 6.895 -4.639 -19.713 1.00 90.38 105 ASN A C 1
ATOM 829 O O . ASN A 1 105 ? 6.026 -5.045 -18.944 1.00 90.38 105 ASN A O 1
ATOM 833 N N . ALA A 1 106 ? 7.699 -3.621 -19.386 1.00 92.88 106 ALA A N 1
ATOM 834 C CA . ALA A 1 106 ? 7.642 -2.953 -18.084 1.00 92.88 106 ALA A CA 1
ATOM 835 C C . ALA A 1 106 ? 6.280 -2.280 -17.823 1.00 92.88 106 ALA A C 1
ATOM 837 O O . ALA A 1 106 ? 5.753 -2.345 -16.709 1.00 92.88 106 ALA A O 1
ATOM 838 N N . LEU A 1 107 ? 5.679 -1.668 -18.852 1.00 94.62 107 LEU A N 1
ATOM 839 C CA . LEU A 1 107 ? 4.338 -1.086 -18.778 1.00 94.62 107 LEU A CA 1
ATOM 840 C C . LEU A 1 107 ? 3.287 -2.157 -18.459 1.00 94.62 107 LEU A C 1
ATOM 842 O O . LEU A 1 107 ? 2.488 -1.989 -17.534 1.00 94.62 107 LEU A O 1
ATOM 846 N N . THR A 1 108 ? 3.327 -3.274 -19.185 1.00 93.50 108 THR A N 1
ATOM 847 C CA . THR A 1 108 ? 2.422 -4.414 -18.990 1.00 93.50 108 THR A CA 1
ATOM 848 C C . THR A 1 108 ? 2.586 -5.017 -17.594 1.00 93.50 108 THR A C 1
ATOM 850 O O . THR A 1 108 ? 1.599 -5.226 -16.887 1.00 93.50 108 THR A O 1
ATOM 853 N N . GLU A 1 109 ? 3.824 -5.209 -17.137 1.00 94.44 109 GLU A N 1
ATOM 854 C CA . GLU A 1 109 ? 4.124 -5.706 -15.792 1.00 94.44 109 GLU A CA 1
ATOM 855 C C . GLU A 1 109 ? 3.596 -4.778 -14.692 1.00 94.44 109 GLU A C 1
ATOM 857 O O . GLU A 1 109 ? 3.006 -5.257 -13.723 1.00 94.44 109 GLU A O 1
ATOM 862 N N . LEU A 1 110 ? 3.744 -3.455 -14.829 1.00 95.94 110 LEU A N 1
ATOM 863 C CA . LEU A 1 110 ? 3.197 -2.482 -13.872 1.00 95.94 110 LEU A CA 1
ATOM 864 C C . LEU A 1 110 ? 1.671 -2.549 -13.793 1.00 95.94 110 LEU A C 1
ATOM 866 O O . LEU A 1 110 ? 1.095 -2.499 -12.702 1.00 95.94 110 LEU A O 1
ATOM 870 N N . ILE A 1 111 ? 1.012 -2.685 -14.942 1.00 96.06 111 ILE A N 1
ATOM 871 C CA . ILE A 1 111 ? -0.444 -2.813 -15.032 1.00 96.06 111 ILE A CA 1
ATOM 872 C C . ILE A 1 111 ? -0.910 -4.109 -14.380 1.00 96.06 111 ILE A C 1
ATOM 874 O O . ILE A 1 111 ? -1.879 -4.089 -13.618 1.00 96.06 111 ILE A O 1
ATOM 878 N N . LEU A 1 112 ? -0.215 -5.223 -14.609 1.00 95.44 112 LEU A N 1
ATOM 879 C CA . LEU A 1 112 ? -0.524 -6.505 -13.977 1.00 95.44 112 LEU A CA 1
ATOM 880 C C . LEU A 1 112 ? -0.257 -6.474 -12.467 1.00 95.44 112 LEU A C 1
ATOM 882 O O . LEU A 1 112 ? -1.092 -6.955 -11.695 1.00 95.44 112 LEU A O 1
ATOM 886 N N . CYS A 1 113 ? 0.827 -5.828 -12.028 1.00 96.06 113 CYS A N 1
ATOM 887 C CA . CYS A 1 113 ? 1.097 -5.563 -10.615 1.00 96.06 113 CYS A CA 1
ATOM 888 C C . CYS A 1 113 ? -0.050 -4.774 -9.966 1.00 96.06 113 CYS A C 1
ATOM 890 O O . CYS A 1 113 ? -0.510 -5.137 -8.889 1.00 96.06 113 CYS A O 1
ATOM 892 N N . TYR A 1 114 ? -0.565 -3.728 -10.619 1.00 96.38 114 TYR A N 1
ATOM 893 C CA . TYR A 1 114 ? -1.660 -2.921 -10.071 1.00 96.38 114 TYR A CA 1
ATOM 894 C C . TYR A 1 114 ? -3.006 -3.652 -10.089 1.00 96.38 114 TYR A C 1
ATOM 896 O O . TYR A 1 114 ? -3.751 -3.640 -9.108 1.00 96.38 114 TYR A O 1
ATOM 904 N N . SER A 1 115 ? -3.330 -4.300 -11.204 1.00 95.62 115 SER A N 1
ATOM 905 C CA . SER A 1 115 ? -4.650 -4.883 -11.439 1.00 95.62 115 SER A CA 1
ATOM 906 C C . SER A 1 115 ? -4.864 -6.210 -10.709 1.00 95.62 115 SER A C 1
ATOM 908 O O . SER A 1 115 ? -5.980 -6.461 -10.256 1.00 95.62 115 SER A O 1
ATOM 910 N N . THR A 1 116 ? -3.830 -7.041 -10.522 1.00 95.00 116 THR A N 1
ATOM 911 C CA . THR A 1 116 ? -3.986 -8.383 -9.926 1.00 95.00 116 THR A CA 1
ATOM 912 C C . THR A 1 116 ? -4.495 -8.348 -8.475 1.00 95.00 116 THR A C 1
ATOM 914 O O . THR A 1 116 ? -5.489 -9.019 -8.177 1.00 95.00 116 THR A O 1
ATOM 917 N N . PRO A 1 117 ? -3.917 -7.555 -7.547 1.00 94.25 117 PRO A N 1
ATOM 918 C CA . PRO A 1 117 ? -4.445 -7.434 -6.185 1.00 94.25 117 PRO A CA 1
ATOM 919 C C . PRO A 1 117 ? -5.892 -6.918 -6.152 1.00 94.25 117 PRO A C 1
ATOM 921 O O . PRO A 1 117 ? -6.716 -7.433 -5.390 1.00 94.25 117 PRO A O 1
ATOM 924 N N . ILE A 1 118 ? -6.230 -5.972 -7.037 1.00 95.31 118 ILE A N 1
ATOM 925 C CA . ILE A 1 118 ? -7.580 -5.405 -7.169 1.00 95.31 118 ILE A CA 1
ATOM 926 C C . ILE A 1 118 ? -8.565 -6.445 -7.720 1.00 95.31 118 ILE A C 1
ATOM 928 O O . ILE A 1 118 ? -9.690 -6.545 -7.227 1.00 95.31 118 ILE A O 1
ATOM 932 N N . ALA A 1 119 ? -8.153 -7.265 -8.689 1.00 95.25 119 ALA A N 1
ATOM 933 C CA . ALA A 1 119 ? -8.949 -8.373 -9.214 1.00 95.25 119 ALA A CA 1
ATOM 934 C C . ALA A 1 119 ? -9.236 -9.417 -8.123 1.00 95.25 119 ALA A C 1
ATOM 936 O O . ALA A 1 119 ? -10.362 -9.899 -7.986 1.00 95.25 119 ALA A O 1
ATOM 937 N N . LEU A 1 120 ? -8.261 -9.705 -7.258 1.00 93.69 120 LEU A N 1
ATOM 938 C CA . LEU A 1 120 ? -8.483 -10.570 -6.101 1.00 93.69 120 LEU A CA 1
ATOM 939 C C . LEU A 1 120 ? -9.463 -9.951 -5.095 1.00 93.69 120 LEU A C 1
ATOM 941 O O . LEU A 1 120 ? -10.319 -10.667 -4.566 1.00 93.69 120 LEU A O 1
ATOM 945 N N . THR A 1 121 ? -9.395 -8.639 -4.840 1.00 92.62 121 THR A N 1
ATOM 946 C CA . THR A 1 121 ? -10.416 -7.940 -4.037 1.00 92.62 121 THR A CA 1
ATOM 947 C C . THR A 1 121 ? -11.794 -8.021 -4.685 1.00 92.62 121 THR A C 1
ATOM 949 O O . THR A 1 121 ? -12.792 -8.219 -3.979 1.00 92.62 121 THR A O 1
ATOM 952 N N . PHE A 1 122 ? -11.871 -7.879 -6.009 1.00 95.56 122 PHE A N 1
ATOM 953 C CA . PHE A 1 122 ? -13.111 -7.988 -6.767 1.00 95.56 122 PHE A CA 1
ATOM 954 C C . PHE A 1 122 ? -13.740 -9.368 -6.570 1.00 95.56 122 PHE A C 1
ATOM 956 O O . PHE A 1 122 ? -14.886 -9.445 -6.128 1.00 95.56 122 PHE A O 1
ATOM 963 N N . ILE A 1 123 ? -12.973 -10.447 -6.766 1.00 95.38 123 ILE A N 1
ATOM 964 C CA . ILE A 1 123 ? -13.427 -11.833 -6.568 1.00 95.38 123 ILE A CA 1
ATOM 965 C C . ILE A 1 123 ? -13.908 -12.050 -5.124 1.00 95.38 123 ILE A C 1
ATOM 967 O O . ILE A 1 123 ? -15.001 -12.567 -4.889 1.00 95.38 123 ILE A O 1
ATOM 971 N N . GLN A 1 124 ? -13.144 -11.592 -4.127 1.00 93.00 124 GLN A N 1
ATOM 972 C CA . GLN A 1 124 ? -13.551 -11.695 -2.721 1.00 93.00 124 GLN A CA 1
ATOM 973 C C . GLN A 1 124 ? -14.835 -10.920 -2.410 1.00 93.00 124 GLN A C 1
ATOM 975 O O . GLN A 1 124 ? -15.673 -11.372 -1.624 1.00 93.00 124 GLN A O 1
ATOM 980 N N . SER A 1 125 ? -14.984 -9.731 -2.991 1.00 93.75 125 SER A N 1
ATOM 981 C CA . SER A 1 125 ? -16.161 -8.885 -2.809 1.00 93.75 125 SER A CA 1
ATOM 982 C C . SER A 1 125 ? -17.377 -9.485 -3.507 1.00 93.75 125 SER A C 1
ATOM 984 O O . SER A 1 125 ? -18.458 -9.486 -2.923 1.00 93.75 125 SER A O 1
ATOM 986 N N . MET A 1 126 ? -17.188 -10.075 -4.689 1.00 96.19 126 MET A N 1
ATOM 987 C CA . MET A 1 126 ? -18.200 -10.824 -5.425 1.00 96.19 126 MET A CA 1
ATOM 988 C C . MET A 1 126 ? -18.733 -11.978 -4.577 1.00 96.19 126 MET A C 1
ATOM 990 O O . MET A 1 126 ? -19.929 -12.011 -4.300 1.00 96.19 126 MET A O 1
ATOM 994 N N . PHE A 1 127 ? -17.863 -12.839 -4.037 1.00 95.50 127 PHE A N 1
ATOM 995 C CA . PHE A 1 127 ? -18.292 -13.930 -3.155 1.00 95.50 127 PHE A CA 1
ATOM 996 C C . PHE A 1 127 ? -19.053 -13.430 -1.918 1.00 95.50 127 PHE A C 1
ATOM 998 O O . PHE A 1 127 ? -20.093 -13.984 -1.556 1.00 95.50 127 PHE A O 1
ATOM 1005 N N . LYS A 1 128 ? -18.600 -12.335 -1.294 1.00 93.44 128 LYS A N 1
ATOM 1006 C CA . LYS A 1 128 ? -19.306 -11.711 -0.159 1.00 93.44 128 LYS A CA 1
ATOM 1007 C C . LYS A 1 128 ? -20.670 -11.130 -0.543 1.00 93.44 128 LYS A C 1
ATOM 1009 O O . LYS A 1 128 ? -21.537 -11.042 0.322 1.00 93.44 128 LYS A O 1
ATOM 1014 N N . VAL A 1 129 ? -20.865 -10.702 -1.789 1.00 95.75 129 VAL A N 1
ATOM 1015 C CA . VAL A 1 129 ? -22.152 -10.194 -2.291 1.00 95.75 129 VAL A CA 1
ATOM 1016 C C . VAL A 1 129 ? -23.085 -11.339 -2.687 1.00 95.75 129 VAL A C 1
ATOM 1018 O O . VAL A 1 129 ? -24.267 -11.259 -2.369 1.00 95.75 129 VAL A O 1
ATOM 1021 N N . CYS A 1 130 ? -22.573 -12.397 -3.321 1.00 96.56 130 CYS A N 1
ATOM 1022 C CA . CYS A 1 130 ? -23.354 -13.572 -3.718 1.00 96.56 130 CYS A CA 1
ATOM 1023 C C . CYS A 1 130 ? -23.866 -14.356 -2.504 1.00 96.56 130 CYS A C 1
ATOM 1025 O O . CYS A 1 130 ? -25.036 -14.722 -2.456 1.00 96.56 130 CYS A O 1
ATOM 1027 N N . PHE A 1 131 ? -23.011 -14.571 -1.500 1.00 96.31 131 PHE A N 1
ATOM 1028 C CA . PHE A 1 131 ? -23.353 -15.377 -0.322 1.00 96.31 131 PHE A CA 1
ATOM 1029 C C . PHE A 1 131 ? -23.750 -14.549 0.908 1.00 96.31 131 PHE A C 1
ATOM 1031 O O . PHE A 1 131 ? -24.257 -15.089 1.891 1.00 96.31 131 PHE A O 1
ATOM 1038 N N . GLY A 1 132 ? -23.527 -13.233 0.893 1.00 93.06 132 GLY A N 1
ATOM 1039 C CA . GLY A 1 132 ? -23.802 -12.349 2.024 1.00 93.06 132 GLY A CA 1
ATOM 1040 C C . GLY A 1 132 ? -24.950 -11.375 1.769 1.00 93.06 132 GLY A C 1
ATOM 1041 O O . GLY A 1 132 ? -25.107 -10.815 0.687 1.00 93.06 132 GLY A O 1
ATOM 1042 N N . ARG A 1 133 ? -25.727 -11.069 2.816 1.00 89.31 133 ARG A N 1
ATOM 1043 C CA . ARG A 1 133 ? -26.750 -10.006 2.781 1.00 89.31 133 ARG A CA 1
ATOM 1044 C C . ARG A 1 133 ? -26.098 -8.616 2.855 1.00 89.31 133 ARG A C 1
ATOM 1046 O O . ARG A 1 133 ? -26.178 -7.934 3.876 1.00 89.31 133 ARG A O 1
ATOM 1053 N N . ALA A 1 134 ? -25.429 -8.193 1.782 1.00 92.62 134 ALA A N 1
ATOM 1054 C CA . ALA A 1 134 ? -24.831 -6.861 1.682 1.00 92.62 134 ALA A CA 1
ATOM 1055 C C . ALA A 1 134 ? -25.902 -5.791 1.394 1.00 92.62 134 ALA A C 1
ATOM 1057 O O . ALA A 1 134 ? -26.695 -5.914 0.453 1.00 92.62 134 ALA A O 1
ATOM 1058 N N . LYS A 1 135 ? -25.922 -4.705 2.178 1.00 95.00 135 LYS A N 1
ATOM 1059 C CA . LYS A 1 135 ? -26.899 -3.619 2.010 1.00 95.00 135 LYS A CA 1
ATOM 1060 C C . LYS A 1 135 ? -26.591 -2.807 0.745 1.00 95.00 135 LYS A C 1
ATOM 1062 O O . LYS A 1 135 ? -25.433 -2.519 0.463 1.00 95.00 135 LYS A O 1
ATOM 1067 N N . ASN A 1 136 ? -27.623 -2.412 -0.004 1.00 95.44 136 ASN A N 1
ATOM 1068 C CA . ASN A 1 136 ? -27.462 -1.460 -1.106 1.00 95.44 136 ASN A CA 1
ATOM 1069 C C . ASN A 1 136 ? -27.106 -0.069 -0.564 1.00 95.44 136 ASN A C 1
ATOM 1071 O O . ASN A 1 136 ? -27.709 0.402 0.405 1.00 95.44 136 ASN A O 1
ATOM 1075 N N . ILE A 1 137 ? -26.136 0.583 -1.201 1.00 95.31 137 ILE A N 1
ATOM 1076 C CA . ILE A 1 137 ? -25.768 1.970 -0.921 1.00 95.31 137 ILE A CA 1
ATOM 1077 C C . ILE A 1 137 ? -26.534 2.909 -1.853 1.00 95.31 137 ILE A C 1
ATOM 1079 O O . ILE A 1 137 ? -26.685 2.624 -3.039 1.00 95.31 137 ILE A O 1
ATOM 1083 N N . GLY A 1 138 ? -27.028 4.025 -1.318 1.00 96.19 138 GLY A N 1
ATOM 1084 C CA . GLY A 1 138 ? -27.609 5.086 -2.139 1.00 96.19 138 GLY A CA 1
ATOM 1085 C C . GLY A 1 138 ? -26.524 5.879 -2.872 1.00 96.19 138 GLY A C 1
ATOM 1086 O O . GLY A 1 138 ? -25.420 6.042 -2.352 1.00 96.19 138 GLY A O 1
ATOM 1087 N N . TRP A 1 139 ? -26.852 6.433 -4.042 1.00 96.12 139 TRP A N 1
ATOM 1088 C CA . TRP A 1 139 ? -25.905 7.185 -4.881 1.00 96.12 139 TRP A CA 1
ATOM 1089 C C . TRP A 1 139 ? -25.186 8.317 -4.128 1.00 96.12 139 TRP A C 1
ATOM 1091 O O . TRP A 1 139 ? -23.971 8.459 -4.226 1.00 96.12 139 TRP A O 1
ATOM 1101 N N . LYS A 1 140 ? -25.911 9.046 -3.267 1.00 95.19 140 LYS A N 1
ATOM 1102 C CA . LYS A 1 140 ? -25.361 10.143 -2.447 1.00 95.19 140 LYS A CA 1
ATOM 1103 C C . LYS A 1 140 ? -24.228 9.706 -1.511 1.00 95.19 140 LYS A C 1
ATOM 1105 O O . LYS A 1 140 ? -23.350 10.502 -1.210 1.00 95.19 140 LYS A O 1
ATOM 1110 N N . SER A 1 141 ? -24.251 8.462 -1.029 1.00 94.75 141 SER A N 1
ATOM 1111 C CA . SER A 1 141 ? -23.193 7.928 -0.163 1.00 94.75 141 SER A CA 1
ATOM 1112 C C . SER A 1 141 ? -22.067 7.268 -0.956 1.00 94.75 141 SER A C 1
ATOM 1114 O O . SER A 1 141 ? -20.947 7.205 -0.461 1.00 94.75 141 SER A O 1
ATOM 1116 N N . PHE A 1 142 ? -22.350 6.796 -2.171 1.00 95.75 142 PHE A N 1
ATOM 1117 C CA . PHE A 1 142 ? -21.356 6.209 -3.066 1.00 95.75 142 PHE A CA 1
ATOM 1118 C C . PHE A 1 142 ? -20.450 7.272 -3.706 1.00 95.75 142 PHE A C 1
ATOM 1120 O O . PHE A 1 142 ? -19.242 7.072 -3.763 1.00 95.75 142 PHE A O 1
ATOM 1127 N N . LEU A 1 143 ? -21.009 8.416 -4.120 1.00 96.38 143 LEU A N 1
ATOM 1128 C CA . LEU A 1 143 ? -20.283 9.452 -4.864 1.00 96.38 143 LEU A CA 1
ATOM 1129 C C . LEU A 1 143 ? -18.989 9.949 -4.174 1.00 96.38 143 LEU A C 1
ATOM 1131 O O . LEU A 1 143 ? -17.968 10.003 -4.853 1.00 96.38 143 LEU A O 1
ATOM 1135 N N . PRO A 1 144 ? -18.953 10.253 -2.857 1.00 95.25 144 PRO A N 1
ATOM 1136 C CA . PRO A 1 144 ? -17.711 10.688 -2.214 1.00 95.25 144 PRO A CA 1
ATOM 1137 C C . PRO A 1 144 ? -16.619 9.614 -2.224 1.00 95.25 144 PRO A C 1
ATOM 1139 O O . PRO A 1 144 ? -15.453 9.936 -2.407 1.00 95.25 144 PRO A O 1
ATOM 1142 N N . ILE A 1 145 ? -16.989 8.338 -2.071 1.00 95.19 145 ILE A N 1
ATOM 1143 C CA . ILE A 1 145 ? -16.031 7.227 -2.168 1.00 95.19 145 ILE A CA 1
ATOM 1144 C C . ILE A 1 145 ? -15.502 7.129 -3.588 1.00 95.19 145 ILE A C 1
ATOM 1146 O O . ILE A 1 145 ? -14.300 7.028 -3.781 1.00 95.19 145 ILE A O 1
ATOM 1150 N N . PHE A 1 146 ? -16.398 7.175 -4.575 1.00 96.38 146 PHE A N 1
ATOM 1151 C CA . PHE A 1 146 ? -16.015 7.123 -5.978 1.00 96.38 146 PHE A CA 1
ATOM 1152 C C . PHE A 1 146 ? -14.979 8.201 -6.304 1.00 96.38 146 PHE A C 1
ATOM 1154 O O . PHE A 1 146 ? -13.970 7.886 -6.924 1.00 96.38 146 PHE A O 1
ATOM 1161 N N . ILE A 1 147 ? -15.170 9.432 -5.818 1.00 96.69 147 ILE A N 1
ATOM 1162 C CA . ILE A 1 147 ? -14.208 10.528 -6.003 1.00 96.69 147 ILE A CA 1
ATOM 1163 C C . ILE A 1 147 ? -12.871 10.224 -5.311 1.00 96.69 147 ILE A C 1
ATOM 1165 O O . ILE A 1 147 ? -11.832 10.322 -5.957 1.00 96.69 147 ILE A O 1
ATOM 1169 N N . LEU A 1 148 ? -12.881 9.834 -4.029 1.00 95.12 148 LEU A N 1
ATOM 1170 C CA . LEU A 1 148 ? -11.653 9.570 -3.261 1.00 95.12 148 LEU A CA 1
ATOM 1171 C C . LEU A 1 148 ? -10.820 8.429 -3.866 1.00 95.12 148 LEU A C 1
ATOM 1173 O O . LEU A 1 148 ? -9.612 8.559 -4.038 1.00 95.12 148 LEU A O 1
ATOM 1177 N N . GLU A 1 149 ? -11.472 7.325 -4.218 1.00 95.19 149 GLU A N 1
ATOM 1178 C CA . GLU A 1 149 ? -10.832 6.125 -4.763 1.00 95.19 149 GLU A CA 1
ATOM 1179 C C . GLU A 1 149 ? -10.367 6.327 -6.216 1.00 95.19 149 GLU A C 1
ATOM 1181 O O . GLU A 1 149 ? -9.343 5.777 -6.620 1.00 95.19 149 GLU A O 1
ATOM 1186 N N . SER A 1 150 ? -11.096 7.126 -7.007 1.00 96.75 150 SER A N 1
ATOM 1187 C CA . SER A 1 150 ? -10.674 7.502 -8.366 1.00 96.75 150 SER A CA 1
ATOM 1188 C C . SER A 1 150 ? -9.474 8.445 -8.325 1.00 96.75 150 SER A C 1
ATOM 1190 O O . SER A 1 150 ? -8.539 8.274 -9.100 1.00 96.75 150 SER A O 1
ATOM 1192 N N . ALA A 1 151 ? -9.460 9.403 -7.390 1.00 97.12 151 ALA A N 1
ATOM 1193 C CA . ALA A 1 151 ? -8.318 10.288 -7.179 1.00 97.12 151 ALA A CA 1
ATOM 1194 C C . ALA A 1 151 ? -7.065 9.515 -6.729 1.00 97.12 151 ALA A C 1
ATOM 1196 O O . ALA A 1 151 ? -5.975 9.809 -7.217 1.00 97.12 151 ALA A O 1
ATOM 1197 N N . GLU A 1 152 ? -7.216 8.493 -5.873 1.00 96.44 152 GLU A N 1
ATOM 1198 C CA . GLU A 1 152 ? -6.121 7.582 -5.496 1.00 96.44 152 GLU A CA 1
ATOM 1199 C C . GLU A 1 152 ? -5.570 6.837 -6.720 1.00 96.44 152 GLU A C 1
ATOM 1201 O O . GLU A 1 152 ? -4.353 6.807 -6.918 1.00 96.44 152 GLU A O 1
ATOM 1206 N N . ALA A 1 153 ? -6.442 6.279 -7.570 1.00 97.00 153 ALA A N 1
ATOM 1207 C CA . ALA A 1 153 ? -6.031 5.566 -8.781 1.00 97.00 153 ALA A CA 1
ATOM 1208 C C . ALA A 1 153 ? -5.320 6.488 -9.787 1.00 97.00 153 ALA A C 1
ATOM 1210 O O . ALA A 1 153 ? -4.224 6.157 -10.241 1.00 97.00 153 ALA A O 1
ATOM 1211 N N . CYS A 1 154 ? -5.885 7.669 -10.070 1.00 97.56 154 CYS A N 1
ATOM 1212 C CA . CYS A 1 154 ? -5.270 8.675 -10.940 1.00 97.56 154 CYS A CA 1
ATOM 1213 C C . CYS A 1 154 ? -3.915 9.145 -10.400 1.00 97.56 154 CYS A C 1
ATOM 1215 O O . CYS A 1 154 ? -2.944 9.210 -11.150 1.00 97.56 154 CYS A O 1
ATOM 1217 N N . GLY A 1 155 ? -3.841 9.462 -9.103 1.00 97.38 155 GLY A N 1
ATOM 1218 C CA . GLY A 1 155 ? -2.606 9.913 -8.467 1.00 97.38 155 GLY A CA 1
ATOM 1219 C C . GLY A 1 155 ? -1.521 8.840 -8.499 1.00 97.38 155 GLY A C 1
ATOM 1220 O O . GLY A 1 155 ? -0.375 9.147 -8.811 1.00 97.38 155 GLY A O 1
ATOM 1221 N N . THR A 1 156 ? -1.888 7.577 -8.257 1.00 96.94 156 THR A N 1
ATOM 1222 C CA . THR A 1 156 ? -0.956 6.439 -8.328 1.00 96.94 156 THR A CA 1
ATOM 1223 C C . THR A 1 156 ? -0.436 6.236 -9.750 1.00 96.94 156 THR A C 1
ATOM 1225 O O . THR A 1 156 ? 0.772 6.141 -9.941 1.00 96.94 156 THR A O 1
ATOM 1228 N N . ALA A 1 157 ? -1.323 6.222 -10.751 1.00 97.31 157 ALA A N 1
ATOM 1229 C CA . ALA A 1 157 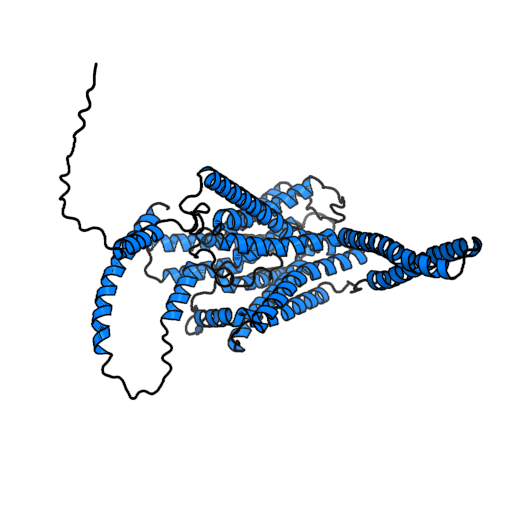? -0.933 6.074 -12.153 1.00 97.31 157 ALA A CA 1
ATOM 1230 C C . ALA A 1 157 ? -0.007 7.210 -12.606 1.00 97.31 157 ALA A C 1
ATOM 1232 O O . ALA A 1 157 ? 1.039 6.961 -13.200 1.00 97.31 157 ALA A O 1
ATOM 1233 N N . TYR A 1 158 ? -0.351 8.455 -12.265 1.00 97.00 158 TYR A N 1
ATOM 1234 C CA . TYR A 1 158 ? 0.462 9.617 -12.612 1.00 97.00 158 TYR A CA 1
ATOM 1235 C C . TYR A 1 158 ? 1.841 9.575 -11.946 1.00 97.00 158 TYR A C 1
ATOM 1237 O O . TYR A 1 158 ? 2.858 9.822 -12.599 1.00 97.00 158 TYR A O 1
ATOM 1245 N N . LEU A 1 159 ? 1.883 9.228 -10.653 1.00 95.94 159 LEU A N 1
ATOM 1246 C CA . LEU A 1 159 ? 3.138 9.084 -9.926 1.00 95.94 159 LEU A CA 1
ATOM 1247 C C . LEU A 1 159 ? 4.033 8.036 -10.599 1.00 95.94 159 LEU A C 1
ATOM 1249 O O . LEU A 1 159 ? 5.209 8.302 -10.796 1.00 95.94 159 LEU A O 1
ATOM 1253 N N . LEU A 1 160 ? 3.505 6.875 -10.986 1.00 95.69 160 LEU A N 1
ATOM 1254 C CA . LEU A 1 160 ? 4.317 5.798 -11.559 1.00 95.69 160 LEU A CA 1
ATOM 1255 C C . LEU A 1 160 ? 4.772 6.087 -12.988 1.00 95.69 160 LEU A C 1
ATOM 1257 O O . LEU A 1 160 ? 5.966 6.019 -13.271 1.00 95.69 160 LEU A O 1
ATOM 1261 N N . PHE A 1 161 ? 3.835 6.421 -13.875 1.00 95.75 161 PHE A N 1
ATOM 1262 C CA . PHE A 1 161 ? 4.119 6.502 -15.307 1.00 95.75 161 PHE A CA 1
ATOM 1263 C C . PHE A 1 161 ? 4.832 7.787 -15.714 1.00 95.75 161 PHE A C 1
ATOM 1265 O O . PHE A 1 161 ? 5.594 7.766 -16.676 1.00 95.75 161 PHE A O 1
ATOM 1272 N N . LYS A 1 162 ? 4.615 8.895 -14.992 1.00 94.19 162 LYS A N 1
ATOM 1273 C CA . LYS A 1 162 ? 5.182 10.199 -15.364 1.00 94.19 162 LYS A CA 1
ATOM 1274 C C . LYS A 1 162 ? 6.241 10.701 -14.393 1.00 94.19 162 LYS A C 1
ATOM 1276 O O . LYS A 1 162 ? 7.271 11.206 -14.825 1.00 94.19 162 LYS A O 1
ATOM 1281 N N . VAL A 1 163 ? 5.993 10.601 -13.088 1.00 92.38 163 VAL A N 1
ATOM 1282 C CA . VAL A 1 163 ? 6.903 11.176 -12.088 1.00 92.38 163 VAL A CA 1
ATOM 1283 C C . VAL A 1 163 ? 8.075 10.238 -11.815 1.00 92.38 163 VAL A C 1
ATOM 1285 O O . VAL A 1 163 ? 9.211 10.597 -12.096 1.00 92.38 163 VAL A O 1
ATOM 1288 N N . VAL A 1 164 ? 7.818 9.045 -11.277 1.00 92.00 164 VAL A N 1
ATOM 1289 C CA . VAL A 1 164 ? 8.844 8.092 -10.822 1.00 92.00 164 VAL A CA 1
ATOM 1290 C C . VAL A 1 164 ? 9.760 7.681 -11.964 1.00 92.00 164 VAL A C 1
ATOM 1292 O O . VAL A 1 164 ? 10.964 7.636 -11.755 1.00 92.00 164 VAL A O 1
ATOM 1295 N N . HIS A 1 165 ? 9.210 7.470 -13.161 1.00 89.75 165 HIS A N 1
ATOM 1296 C CA . HIS A 1 165 ? 9.969 7.246 -14.394 1.00 89.75 165 HIS A CA 1
ATOM 1297 C C . HIS A 1 165 ? 11.158 8.213 -14.543 1.00 89.75 165 HIS A C 1
ATOM 1299 O O . HIS A 1 165 ? 12.264 7.802 -14.885 1.00 89.75 165 HIS A O 1
ATOM 1305 N N . ASN A 1 166 ? 10.943 9.504 -14.272 1.00 88.62 166 ASN A N 1
ATOM 1306 C CA . ASN A 1 166 ? 11.943 10.556 -14.473 1.00 88.62 166 ASN A CA 1
ATOM 1307 C C . ASN A 1 166 ? 12.876 10.763 -13.272 1.00 88.62 166 ASN A C 1
ATOM 1309 O O . ASN A 1 166 ? 13.848 11.512 -13.371 1.00 88.62 166 ASN A O 1
ATOM 1313 N N . HIS A 1 167 ? 12.594 10.119 -12.141 1.00 88.00 167 HIS A N 1
ATOM 1314 C CA . HIS A 1 167 ? 13.289 10.341 -10.880 1.00 88.00 167 HIS A CA 1
ATOM 1315 C C . HIS A 1 167 ? 14.188 9.155 -10.512 1.00 88.00 167 HIS A C 1
ATOM 1317 O O . HIS A 1 167 ? 13.948 8.014 -10.896 1.00 88.00 167 HIS A O 1
ATOM 1323 N N . SER A 1 168 ? 15.226 9.416 -9.711 1.00 88.31 168 SER A N 1
ATOM 1324 C CA . SER A 1 168 ? 16.018 8.338 -9.108 1.00 88.31 168 SER A CA 1
ATOM 1325 C C . SER A 1 168 ? 15.152 7.487 -8.174 1.00 88.31 168 SER A C 1
ATOM 1327 O O . SER A 1 168 ? 14.182 7.977 -7.589 1.00 88.31 168 SER A O 1
ATOM 1329 N N . MET A 1 169 ? 15.539 6.232 -7.938 1.00 89.69 169 MET A N 1
ATOM 1330 C CA . MET A 1 169 ? 14.812 5.362 -7.004 1.00 89.69 169 MET A CA 1
ATOM 1331 C C . MET A 1 169 ? 14.701 5.953 -5.592 1.00 89.69 169 MET A C 1
ATOM 1333 O O . MET A 1 169 ? 13.649 5.852 -4.964 1.00 89.69 169 MET A O 1
ATOM 1337 N N . THR A 1 170 ? 15.756 6.608 -5.095 1.00 90.31 170 THR A N 1
ATOM 1338 C CA . THR A 1 170 ? 15.754 7.275 -3.779 1.00 90.31 170 THR A CA 1
ATOM 1339 C C . THR A 1 170 ? 14.712 8.392 -3.708 1.00 90.31 170 THR A C 1
ATOM 1341 O O . THR A 1 170 ? 13.958 8.491 -2.734 1.00 90.31 170 THR A O 1
ATOM 1344 N N . SER A 1 171 ? 14.620 9.189 -4.774 1.00 90.00 171 SER A N 1
ATOM 1345 C CA . SER A 1 171 ? 13.592 10.214 -4.933 1.00 90.00 171 SER A CA 1
ATOM 1346 C C . SER A 1 171 ? 12.208 9.574 -5.000 1.00 90.00 171 SER A C 1
ATOM 1348 O O . SER A 1 171 ? 11.301 10.019 -4.307 1.00 90.00 171 SER A O 1
ATOM 1350 N N . GLY A 1 172 ? 12.057 8.482 -5.754 1.00 92.44 172 GLY A N 1
ATOM 1351 C CA . GLY A 1 172 ? 10.818 7.712 -5.850 1.00 92.44 172 GLY A CA 1
ATOM 1352 C C . GLY A 1 172 ? 10.303 7.240 -4.488 1.00 92.44 172 GLY A C 1
ATOM 1353 O O . GLY A 1 172 ? 9.143 7.484 -4.163 1.00 92.44 172 GLY A O 1
ATOM 1354 N N . ILE A 1 173 ? 11.162 6.649 -3.646 1.00 94.00 173 ILE A N 1
ATOM 1355 C CA . ILE A 1 173 ? 10.781 6.231 -2.281 1.00 94.00 173 ILE A CA 1
ATOM 1356 C C . ILE A 1 173 ? 10.364 7.447 -1.445 1.00 94.00 173 ILE A C 1
ATOM 1358 O O . ILE A 1 173 ? 9.335 7.406 -0.769 1.00 94.00 173 ILE A O 1
ATOM 1362 N N . THR A 1 174 ? 11.132 8.538 -1.509 1.00 93.94 174 THR A N 1
ATOM 1363 C CA . THR A 1 174 ? 10.827 9.782 -0.783 1.00 93.94 174 THR A CA 1
ATOM 1364 C C . THR A 1 174 ? 9.454 10.324 -1.186 1.00 93.94 174 THR A C 1
ATOM 1366 O O . THR A 1 174 ? 8.633 10.613 -0.320 1.00 93.94 174 THR A O 1
ATOM 1369 N N . LEU A 1 175 ? 9.153 10.369 -2.487 1.00 94.25 175 LEU A N 1
ATOM 1370 C CA . LEU A 1 175 ? 7.867 10.824 -3.018 1.00 94.25 175 LEU A CA 1
ATOM 1371 C C . LEU A 1 175 ? 6.705 9.922 -2.589 1.00 94.25 175 LEU A C 1
ATOM 1373 O O . LEU A 1 175 ? 5.667 10.425 -2.157 1.00 94.25 175 LEU A O 1
ATOM 1377 N N . VAL A 1 176 ? 6.878 8.597 -2.635 1.00 95.19 176 VAL A N 1
ATOM 1378 C CA . VAL A 1 176 ? 5.871 7.649 -2.130 1.00 95.19 176 VAL A CA 1
ATOM 1379 C C . VAL A 1 176 ? 5.593 7.904 -0.647 1.00 95.19 176 VAL A C 1
ATOM 1381 O O . VAL A 1 176 ? 4.434 7.950 -0.237 1.00 95.19 176 VAL A O 1
ATOM 1384 N N . MET A 1 177 ? 6.627 8.150 0.156 1.00 95.62 177 MET A N 1
ATOM 1385 C CA . MET A 1 177 ? 6.490 8.466 1.581 1.00 95.62 177 MET A CA 1
ATOM 1386 C C . MET A 1 177 ? 5.870 9.850 1.841 1.00 95.62 177 MET A C 1
ATOM 1388 O O . MET A 1 177 ? 5.185 10.035 2.846 1.00 95.62 177 MET A O 1
ATOM 1392 N N . SER A 1 178 ? 6.043 10.809 0.930 1.00 95.81 178 SER A N 1
ATOM 1393 C CA . SER A 1 178 ? 5.396 12.127 0.989 1.00 95.81 178 SER A CA 1
ATOM 1394 C C . SER A 1 178 ? 3.889 12.097 0.689 1.00 95.81 178 SER A C 1
ATOM 1396 O O . SER A 1 178 ? 3.175 13.063 0.981 1.00 95.81 178 SER A O 1
ATOM 1398 N N . SER A 1 179 ? 3.360 10.979 0.174 1.00 95.44 179 SER A N 1
ATOM 1399 C CA . SER A 1 179 ? 1.917 10.783 -0.060 1.00 95.44 179 SER A CA 1
ATOM 1400 C C . SER A 1 179 ? 1.068 10.694 1.224 1.00 95.44 179 SER A C 1
ATOM 1402 O O . SER A 1 179 ? -0.143 10.484 1.167 1.00 95.44 179 SER A O 1
ATOM 1404 N N . PHE A 1 180 ? 1.666 10.885 2.406 1.00 95.81 180 PHE A N 1
ATOM 1405 C CA . PHE A 1 180 ? 0.954 10.953 3.690 1.00 95.81 180 PHE A CA 1
ATOM 1406 C C . PHE A 1 180 ? 0.721 12.380 4.192 1.00 95.81 180 PHE A C 1
ATOM 1408 O O . PHE A 1 180 ? 0.215 12.577 5.301 1.00 95.81 180 PHE A O 1
ATOM 1415 N N . THR A 1 181 ? 1.013 13.384 3.362 1.00 95.81 181 THR A N 1
ATOM 1416 C CA . THR A 1 181 ? 0.817 14.797 3.707 1.00 95.81 181 THR A CA 1
ATOM 1417 C C . THR A 1 181 ? -0.641 15.097 4.075 1.00 95.81 181 THR A C 1
ATOM 1419 O O . THR A 1 181 ? -0.903 15.616 5.160 1.00 95.81 181 THR A O 1
ATOM 1422 N N . LEU A 1 182 ? -1.626 14.715 3.253 1.00 95.75 182 LEU A N 1
ATOM 1423 C CA . LEU A 1 182 ? -3.037 15.006 3.561 1.00 95.75 182 LEU A CA 1
ATOM 1424 C C . LEU A 1 182 ? -3.547 14.250 4.808 1.00 95.75 182 LEU A C 1
ATOM 1426 O O . LEU A 1 182 ? -4.173 14.886 5.659 1.00 95.75 182 LEU A O 1
ATOM 1430 N N . PRO A 1 183 ? -3.254 12.946 4.998 1.00 95.62 183 PRO A N 1
ATOM 1431 C CA . PRO A 1 183 ? -3.476 12.255 6.265 1.00 95.62 183 PRO A CA 1
ATOM 1432 C C . PRO A 1 183 ? -2.925 12.983 7.491 1.00 95.62 183 PRO A C 1
ATOM 1434 O O . PRO A 1 183 ? -3.623 13.065 8.499 1.00 95.62 183 PRO A O 1
ATOM 1437 N N . SER A 1 184 ? -1.7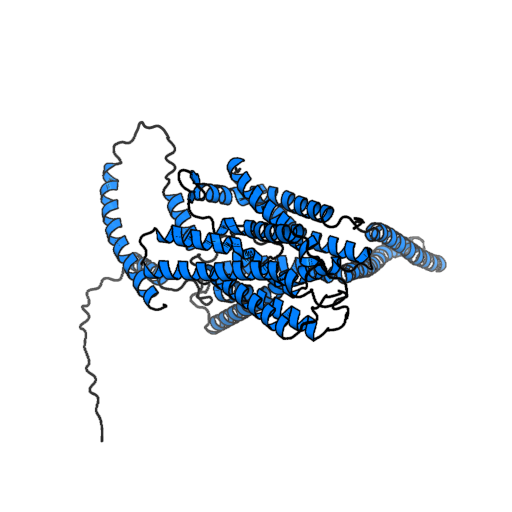18 13.551 7.410 1.00 96.06 184 SER A N 1
ATOM 1438 C CA . SER A 1 184 ? -1.120 14.292 8.526 1.00 96.06 184 SER A CA 1
ATOM 1439 C C . SER A 1 184 ? -1.936 15.539 8.901 1.00 96.06 184 SER A C 1
ATOM 1441 O O . SER A 1 184 ? -2.233 15.754 10.078 1.00 96.06 184 SER A O 1
ATOM 1443 N N . ILE A 1 185 ? -2.423 16.281 7.900 1.00 95.44 185 ILE A N 1
ATOM 1444 C CA . ILE A 1 185 ? -3.290 17.455 8.084 1.00 95.44 185 ILE A CA 1
ATOM 1445 C C . ILE A 1 185 ? -4.627 17.036 8.710 1.00 95.44 185 ILE A C 1
ATOM 1447 O O . ILE A 1 185 ? -5.084 17.622 9.694 1.00 95.44 185 ILE A O 1
ATOM 1451 N N . LEU A 1 186 ? -5.251 15.981 8.179 1.00 94.81 186 LEU A N 1
ATOM 1452 C CA . LEU A 1 186 ? -6.508 15.456 8.713 1.00 94.81 186 LEU A CA 1
ATOM 1453 C C . LEU A 1 186 ? -6.348 14.916 10.137 1.00 94.81 186 LEU A C 1
ATOM 1455 O O . LEU A 1 186 ? -7.272 15.049 10.939 1.00 94.81 186 LEU A O 1
ATOM 1459 N N . ASN A 1 187 ? -5.189 14.349 10.477 1.00 93.50 187 ASN A N 1
ATOM 1460 C CA . ASN A 1 187 ? -4.899 13.894 11.831 1.00 93.50 187 ASN A CA 1
ATOM 1461 C C . ASN A 1 187 ? -4.838 15.066 12.825 1.00 93.50 187 ASN A C 1
ATOM 1463 O O . ASN A 1 187 ? -5.332 14.947 13.941 1.00 93.50 187 ASN A O 1
ATOM 1467 N N . ILE A 1 188 ? -4.332 16.234 12.427 1.00 93.94 188 ILE A N 1
ATOM 1468 C CA . ILE A 1 188 ? -4.393 17.436 13.275 1.00 93.94 188 ILE A CA 1
ATOM 1469 C C . ILE A 1 188 ? -5.844 17.865 13.493 1.00 93.94 188 ILE A C 1
ATOM 1471 O O . ILE A 1 188 ? -6.269 18.054 14.633 1.00 93.94 188 ILE A O 1
ATOM 1475 N N . LEU A 1 189 ? -6.636 17.959 12.418 1.00 92.12 189 LEU A N 1
ATOM 1476 C CA . LEU A 1 189 ? -8.058 18.315 12.515 1.00 92.12 189 LEU A CA 1
ATOM 1477 C C . LEU A 1 189 ? -8.823 17.328 13.405 1.00 92.12 189 LEU A C 1
ATOM 1479 O O . LEU A 1 189 ? -9.664 17.729 14.214 1.00 92.12 189 LEU A O 1
ATOM 1483 N N . LYS A 1 190 ? -8.485 16.040 13.298 1.00 90.25 190 LYS A N 1
ATOM 1484 C CA . LYS A 1 190 ? -8.954 14.965 14.171 1.00 90.25 190 LYS A CA 1
ATOM 1485 C C . LYS A 1 190 ? -8.649 15.256 15.636 1.00 90.25 190 LYS A C 1
ATOM 1487 O O . LYS A 1 190 ? -9.574 15.246 16.452 1.00 90.25 190 LYS A O 1
ATOM 1492 N N . GLN A 1 191 ? -7.387 15.518 15.969 1.00 90.12 191 GLN A N 1
ATOM 1493 C CA . GLN A 1 191 ? -6.982 15.762 17.353 1.00 90.12 191 GLN A CA 1
ATOM 1494 C C . GLN A 1 191 ? -7.629 17.032 17.914 1.00 90.12 191 GLN A C 1
ATOM 1496 O O . GLN A 1 191 ? -8.114 17.016 19.043 1.00 90.12 191 GLN A O 1
ATOM 1501 N N . ILE A 1 192 ? -7.765 18.095 17.115 1.00 89.75 192 ILE A N 1
ATOM 1502 C CA . ILE A 1 192 ? -8.472 19.324 17.514 1.00 89.75 192 ILE A CA 1
ATOM 1503 C C . ILE A 1 192 ? -9.956 19.042 17.798 1.00 89.75 192 ILE A C 1
ATOM 1505 O O . ILE A 1 192 ? -10.504 19.495 18.806 1.00 89.75 192 ILE A O 1
ATOM 1509 N N . ALA A 1 193 ? -10.623 18.264 16.941 1.00 86.94 193 ALA A N 1
ATOM 1510 C CA . ALA A 1 193 ? -12.029 17.919 17.128 1.00 86.94 193 ALA A CA 1
ATOM 1511 C C . ALA A 1 193 ? -12.252 17.057 18.385 1.00 86.94 193 ALA A C 1
ATOM 1513 O O . ALA A 1 193 ? -13.204 17.295 19.136 1.00 86.94 193 ALA A O 1
ATOM 1514 N N . LEU A 1 194 ? -11.361 16.094 18.647 1.00 84.12 194 LEU A N 1
ATOM 1515 C CA . LEU A 1 194 ? -11.374 15.271 19.862 1.00 84.12 194 LEU A CA 1
ATOM 1516 C C . LEU A 1 194 ? -11.056 16.089 21.116 1.00 84.12 194 LEU A C 1
ATOM 1518 O O . LEU A 1 194 ? -11.692 15.890 22.155 1.00 84.12 194 LEU A O 1
ATOM 1522 N N . ALA A 1 195 ? -10.149 17.061 21.004 1.00 82.75 195 ALA A N 1
ATOM 1523 C CA . ALA A 1 195 ? -9.758 17.952 22.086 1.00 82.75 195 ALA A CA 1
ATOM 1524 C C . ALA A 1 195 ? -10.913 18.821 22.603 1.00 82.75 195 ALA A C 1
ATOM 1526 O O . ALA A 1 195 ? -10.818 19.364 23.700 1.00 82.75 195 ALA A O 1
ATOM 1527 N N . ARG A 1 196 ? -12.036 18.931 21.883 1.00 80.50 196 ARG A N 1
ATOM 1528 C CA . ARG A 1 196 ? -13.245 19.594 22.397 1.00 80.50 196 ARG A CA 1
ATOM 1529 C C . ARG A 1 196 ? -13.907 18.819 23.546 1.00 80.50 196 ARG A C 1
ATOM 1531 O O . ARG A 1 196 ? -14.672 19.398 24.316 1.00 80.50 196 ARG A O 1
ATOM 1538 N N . ASN A 1 197 ? -13.634 17.522 23.676 1.00 74.50 197 ASN A N 1
ATOM 1539 C CA . ASN A 1 197 ? -14.205 16.669 24.713 1.00 74.50 197 ASN A CA 1
ATOM 1540 C C . ASN A 1 197 ? -13.368 16.705 26.011 1.00 74.50 197 ASN A C 1
ATOM 1542 O O . ASN A 1 197 ? -12.175 16.978 25.979 1.00 74.50 197 ASN A O 1
ATOM 1546 N N . ARG A 1 198 ? -13.991 16.426 27.164 1.00 66.62 198 ARG A N 1
ATOM 1547 C CA . ARG A 1 198 ? -13.545 16.715 28.552 1.00 66.62 198 ARG A CA 1
ATOM 1548 C C . ARG A 1 198 ? -12.280 15.970 29.064 1.00 66.62 198 ARG A C 1
ATOM 1550 O O . ARG A 1 198 ? -12.197 15.682 30.252 1.00 66.62 198 ARG A O 1
ATOM 1557 N N . GLN A 1 199 ? -11.299 15.637 28.218 1.00 69.75 199 GLN A N 1
ATOM 1558 C CA . GLN A 1 199 ? -10.014 15.022 28.621 1.00 69.75 199 GLN A CA 1
ATOM 1559 C C . GLN A 1 199 ? -9.076 16.009 29.352 1.00 69.75 199 GLN A C 1
ATOM 1561 O O . GLN A 1 199 ? -9.325 17.207 29.350 1.00 69.75 199 GLN A O 1
ATOM 1566 N N . LYS A 1 200 ? -7.982 15.566 29.978 1.00 82.38 200 LYS A N 1
ATOM 1567 C CA . LYS A 1 200 ? -7.005 16.492 30.592 1.00 82.38 200 LYS A CA 1
ATOM 1568 C C . LYS A 1 200 ? -6.340 17.363 29.511 1.00 82.38 200 LYS A C 1
ATOM 1570 O O . LYS A 1 200 ? -5.945 16.839 28.475 1.00 82.38 200 LYS A O 1
ATOM 1575 N N . PHE A 1 201 ? -6.215 18.671 29.752 1.00 86.31 201 PHE A N 1
ATOM 1576 C CA . PHE A 1 201 ? -5.654 19.649 28.802 1.00 86.31 201 PHE A CA 1
ATOM 1577 C C . PHE A 1 201 ? -4.256 19.257 28.282 1.00 86.31 201 PHE A C 1
ATOM 1579 O O . PHE A 1 201 ? -4.002 19.361 27.086 1.00 86.31 201 PHE A O 1
ATOM 1586 N N . VAL A 1 202 ? -3.400 18.715 29.155 1.00 88.62 202 VAL A N 1
ATOM 1587 C CA . VAL A 1 202 ? -2.006 18.348 28.840 1.00 88.62 202 VAL A CA 1
ATOM 1588 C C . VAL A 1 202 ? -1.904 17.279 27.745 1.00 88.62 202 VAL A C 1
ATOM 1590 O O . VAL A 1 202 ? -1.187 17.476 26.770 1.00 88.62 202 VAL A O 1
ATOM 1593 N N . ILE A 1 203 ? -2.668 16.183 27.850 1.00 86.56 203 ILE A N 1
ATOM 1594 C CA . ILE A 1 203 ? -2.651 15.087 26.858 1.00 86.56 203 ILE A CA 1
ATOM 1595 C C . ILE A 1 203 ? -3.137 15.582 25.488 1.00 86.56 203 ILE A C 1
ATOM 1597 O O . ILE A 1 203 ? -2.647 15.160 24.443 1.00 86.56 203 ILE A O 1
ATOM 1601 N N . ARG A 1 204 ? -4.104 16.508 25.483 1.00 85.12 204 ARG A N 1
ATOM 1602 C CA . ARG A 1 204 ? -4.599 17.103 24.237 1.00 85.12 204 ARG A CA 1
ATOM 1603 C C . ARG A 1 204 ? -3.497 17.913 23.565 1.00 85.12 204 ARG A C 1
ATOM 1605 O O . ARG A 1 204 ? -3.246 17.708 22.382 1.00 85.12 204 ARG A O 1
ATOM 1612 N N . LEU A 1 205 ? -2.838 18.792 24.322 1.00 91.44 205 LEU A N 1
ATOM 1613 C CA . LEU A 1 205 ? -1.777 19.642 23.795 1.00 91.44 205 LEU A CA 1
ATOM 1614 C C . LEU A 1 205 ? -0.635 18.796 23.219 1.00 91.44 205 LEU A C 1
ATOM 1616 O O . LEU A 1 205 ? -0.236 19.038 22.086 1.00 91.44 205 LEU A O 1
ATOM 1620 N N . SER A 1 206 ? -0.188 17.752 23.928 1.00 91.94 206 SER A N 1
ATOM 1621 C CA . SER A 1 206 ? 0.870 16.870 23.420 1.00 91.94 206 SER A CA 1
ATOM 1622 C C . SER A 1 206 ? 0.459 16.135 22.139 1.00 91.94 206 SER A C 1
ATOM 1624 O O . SER A 1 206 ? 1.226 16.119 21.179 1.00 91.94 206 SER A O 1
ATOM 1626 N N . SER A 1 207 ? -0.765 15.598 22.067 1.00 90.69 207 SER A N 1
ATOM 1627 C CA . SER A 1 207 ? -1.256 14.910 20.861 1.00 90.69 207 SER A CA 1
ATOM 1628 C C . SER A 1 207 ? -1.355 15.828 19.634 1.00 90.69 207 SER A C 1
ATOM 1630 O O . SER A 1 207 ? -1.016 15.416 18.524 1.00 90.69 207 SER A O 1
ATOM 1632 N N . VAL A 1 208 ? -1.772 17.085 19.830 1.00 93.38 208 VAL A N 1
ATOM 1633 C CA . VAL A 1 208 ? -1.847 18.092 18.761 1.00 93.38 208 VAL A CA 1
ATOM 1634 C C . VAL A 1 208 ? -0.444 18.512 18.328 1.00 93.38 208 VAL A C 1
ATOM 1636 O O . VAL A 1 208 ? -0.193 18.579 17.128 1.00 93.38 208 VAL A O 1
ATOM 1639 N N . SER A 1 209 ? 0.481 18.727 19.268 1.00 94.50 209 SER A N 1
ATOM 1640 C CA . SER A 1 209 ? 1.875 19.065 18.960 1.00 94.50 209 SER A CA 1
ATOM 1641 C C . SER A 1 209 ? 2.573 17.963 18.161 1.00 94.50 209 SER A C 1
ATOM 1643 O O . SER A 1 209 ? 3.223 18.258 17.163 1.00 94.50 209 SER A O 1
ATOM 1645 N N . ILE A 1 210 ? 2.390 16.692 18.537 1.00 94.44 210 ILE A N 1
ATOM 1646 C CA . ILE A 1 210 ? 2.942 15.548 17.793 1.00 94.44 210 ILE A CA 1
ATOM 1647 C C . ILE A 1 210 ? 2.402 15.519 16.357 1.00 94.44 210 ILE A C 1
ATOM 1649 O O . ILE A 1 210 ? 3.170 15.373 15.406 1.00 94.44 210 ILE A O 1
ATOM 1653 N N . ALA A 1 211 ? 1.089 15.694 16.186 1.00 94.44 211 ALA A N 1
ATOM 1654 C CA . ALA A 1 211 ? 0.475 15.724 14.863 1.00 94.44 211 ALA A CA 1
ATOM 1655 C C . ALA A 1 211 ? 0.961 16.926 14.026 1.00 94.44 211 ALA A C 1
ATOM 1657 O O . ALA A 1 211 ? 1.198 16.777 12.828 1.00 94.44 211 ALA A O 1
ATOM 1658 N N . LEU A 1 212 ? 1.161 18.091 14.656 1.00 96.19 212 LEU A N 1
ATOM 1659 C CA . LEU A 1 212 ? 1.703 19.291 14.015 1.00 96.19 212 LEU A CA 1
ATOM 1660 C C . LEU A 1 212 ? 3.135 19.071 13.518 1.00 96.19 212 LEU A C 1
ATOM 1662 O O . LEU A 1 212 ? 3.424 19.382 12.367 1.00 96.19 212 LEU A O 1
ATOM 1666 N N . ILE A 1 213 ? 4.005 18.488 14.347 1.00 96.62 213 ILE A N 1
ATOM 1667 C CA . ILE A 1 213 ? 5.382 18.144 13.963 1.00 96.62 213 ILE A CA 1
ATOM 1668 C C . ILE A 1 213 ? 5.374 17.185 12.769 1.00 96.62 213 ILE A C 1
ATOM 1670 O O . ILE A 1 213 ? 6.060 17.432 11.779 1.00 96.62 213 ILE A O 1
ATOM 1674 N N . ALA A 1 214 ? 4.554 16.131 12.822 1.00 95.69 214 ALA A N 1
ATOM 1675 C CA . ALA A 1 214 ? 4.441 15.172 11.726 1.00 95.69 214 ALA A CA 1
ATOM 1676 C C . ALA A 1 214 ? 4.031 15.849 10.405 1.00 95.69 214 ALA A C 1
ATOM 1678 O O . ALA A 1 214 ? 4.622 15.554 9.364 1.00 95.69 214 ALA A O 1
ATOM 1679 N N . MET A 1 215 ? 3.070 16.778 10.447 1.00 96.50 215 MET A N 1
ATOM 1680 C CA . MET A 1 215 ? 2.636 17.548 9.276 1.00 96.50 215 MET A CA 1
ATOM 1681 C C . MET A 1 215 ? 3.721 18.496 8.763 1.00 96.50 215 MET A C 1
ATOM 1683 O O . MET A 1 215 ? 3.948 18.547 7.558 1.00 96.50 215 MET A O 1
ATOM 1687 N N . LEU A 1 216 ? 4.406 19.229 9.647 1.00 96.81 216 LEU A N 1
ATOM 1688 C CA . LEU A 1 216 ? 5.476 20.148 9.248 1.00 96.81 216 LEU A CA 1
ATOM 1689 C C . LEU A 1 216 ? 6.607 19.411 8.528 1.00 96.81 216 LEU A C 1
ATOM 1691 O O . LEU A 1 216 ? 7.090 19.899 7.509 1.00 96.81 216 LEU A O 1
ATOM 1695 N N . ILE A 1 217 ? 6.972 18.215 8.999 1.00 96.06 217 ILE A N 1
ATOM 1696 C CA . ILE A 1 217 ? 7.972 17.376 8.332 1.00 96.06 217 ILE A CA 1
ATOM 1697 C C . ILE A 1 217 ? 7.492 16.945 6.934 1.00 96.06 217 ILE A C 1
ATOM 1699 O O . ILE A 1 217 ? 8.244 17.076 5.972 1.00 96.06 217 ILE A O 1
ATOM 1703 N N . GLN A 1 218 ? 6.243 16.484 6.793 1.00 95.19 218 GLN A N 1
ATOM 1704 C CA . GLN A 1 218 ? 5.687 16.066 5.493 1.00 95.19 218 GLN A CA 1
ATOM 1705 C C . GLN A 1 218 ? 5.645 17.227 4.497 1.00 95.19 218 GLN A C 1
ATOM 1707 O O . GLN A 1 218 ? 6.171 17.116 3.392 1.00 95.19 218 GLN A O 1
ATOM 1712 N N . CYS A 1 219 ? 5.083 18.367 4.909 1.00 95.12 219 CYS A N 1
ATOM 1713 C CA . CYS A 1 219 ? 5.018 19.567 4.079 1.00 95.12 219 CYS A CA 1
ATOM 1714 C C . CYS A 1 219 ? 6.416 20.069 3.703 1.00 95.12 219 CYS A C 1
ATOM 1716 O O . CYS A 1 219 ? 6.647 20.408 2.545 1.00 95.12 219 CYS A O 1
ATOM 1718 N N . GLY A 1 220 ? 7.352 20.083 4.657 1.00 94.69 220 GLY A N 1
ATOM 1719 C CA . GLY A 1 220 ? 8.730 20.504 4.423 1.00 94.69 220 GLY A CA 1
ATOM 1720 C C . GLY A 1 220 ? 9.415 19.652 3.359 1.00 94.69 220 GLY A C 1
ATOM 1721 O O . GLY A 1 220 ? 9.977 20.193 2.412 1.00 94.69 220 GLY A O 1
ATOM 1722 N N . VAL A 1 221 ? 9.302 18.324 3.448 1.00 91.88 221 VAL A N 1
ATOM 1723 C CA . VAL A 1 221 ? 9.927 17.423 2.468 1.00 91.88 221 VAL A CA 1
ATOM 1724 C C . VAL A 1 221 ? 9.264 17.519 1.092 1.00 91.88 221 VAL A C 1
ATOM 1726 O O . VAL A 1 221 ? 9.972 17.486 0.085 1.00 91.88 221 VAL A O 1
ATOM 1729 N N . VAL A 1 222 ? 7.943 17.718 1.014 1.00 91.62 222 VAL A N 1
ATOM 1730 C CA . VAL A 1 222 ? 7.257 17.985 -0.265 1.00 91.62 222 VAL A CA 1
ATOM 1731 C C . VAL A 1 222 ? 7.780 19.271 -0.905 1.00 91.62 222 VAL A C 1
ATOM 1733 O O . VAL A 1 222 ? 8.147 19.260 -2.078 1.00 91.62 222 VAL A O 1
ATOM 1736 N N . VAL A 1 223 ? 7.877 20.363 -0.140 1.00 92.88 223 VAL A N 1
ATOM 1737 C CA . VAL A 1 223 ? 8.417 21.640 -0.636 1.00 92.88 223 VAL A CA 1
ATOM 1738 C C . VAL A 1 223 ? 9.864 21.469 -1.098 1.00 92.88 223 VAL A C 1
ATOM 1740 O O . VAL A 1 223 ? 10.193 21.860 -2.216 1.00 92.88 223 VAL A O 1
ATOM 1743 N N . CYS A 1 224 ? 10.711 20.813 -0.301 1.00 89.69 224 CYS A N 1
ATOM 1744 C CA . CYS A 1 224 ? 12.093 20.517 -0.680 1.00 89.69 224 CYS A CA 1
ATOM 1745 C C . CYS A 1 224 ? 12.176 19.683 -1.968 1.00 89.69 224 CYS A C 1
ATOM 1747 O O . CYS A 1 224 ? 13.008 19.974 -2.825 1.00 89.69 224 CYS A O 1
ATOM 1749 N N . SER A 1 225 ? 11.294 18.695 -2.142 1.00 85.44 225 SER A N 1
ATOM 1750 C CA . SER A 1 225 ? 11.252 17.839 -3.337 1.00 85.44 225 SER A CA 1
ATOM 1751 C C . SER A 1 225 ? 10.828 18.600 -4.598 1.00 85.44 225 SER A C 1
ATOM 1753 O O . SER A 1 225 ? 11.271 18.261 -5.688 1.00 85.44 225 SER A O 1
ATOM 1755 N N . ILE A 1 226 ? 10.005 19.646 -4.465 1.00 85.69 226 ILE A N 1
ATOM 1756 C CA . ILE A 1 226 ? 9.563 20.492 -5.589 1.00 85.69 226 ILE A CA 1
ATOM 1757 C C . ILE A 1 226 ? 10.614 21.549 -5.945 1.00 85.69 226 ILE A C 1
ATOM 1759 O O . ILE A 1 226 ? 10.817 21.854 -7.121 1.00 85.69 226 ILE A O 1
ATOM 1763 N N . VAL A 1 227 ? 11.262 22.136 -4.934 1.00 85.06 227 VAL A N 1
ATOM 1764 C CA . VAL A 1 227 ? 12.222 23.233 -5.116 1.00 85.06 227 VAL A CA 1
ATOM 1765 C C . VAL A 1 227 ? 13.578 22.708 -5.586 1.00 85.06 227 VAL A C 1
ATOM 1767 O O . VAL A 1 227 ? 14.165 23.266 -6.505 1.00 85.06 227 VAL A O 1
ATOM 1770 N N . ARG A 1 228 ? 14.090 21.610 -5.025 1.00 73.75 228 ARG A N 1
ATOM 1771 C CA . ARG A 1 228 ? 15.456 21.137 -5.310 1.00 73.75 228 ARG A CA 1
ATOM 1772 C C . ARG A 1 228 ? 15.772 20.854 -6.786 1.00 73.75 228 ARG A C 1
ATOM 1774 O O . ARG A 1 228 ? 16.854 21.268 -7.207 1.00 73.75 228 ARG A O 1
ATOM 1781 N N . PRO A 1 229 ? 14.893 20.212 -7.586 1.00 65.50 229 PRO A N 1
ATOM 1782 C CA . PRO A 1 229 ? 15.175 19.975 -9.000 1.00 65.50 229 PRO A CA 1
ATOM 1783 C C . PRO A 1 229 ? 15.465 21.266 -9.773 1.00 65.50 229 PRO A C 1
ATOM 1785 O O . PRO A 1 229 ? 16.074 21.215 -10.831 1.00 65.50 229 PRO A O 1
ATOM 1788 N N . THR A 1 230 ? 15.055 22.425 -9.243 1.00 60.09 230 THR A N 1
ATOM 1789 C CA . THR A 1 230 ? 15.315 23.730 -9.863 1.00 60.09 230 THR A CA 1
ATOM 1790 C C . THR A 1 230 ? 16.683 24.327 -9.551 1.00 60.09 230 THR A C 1
ATOM 1792 O O . THR A 1 230 ? 17.121 25.186 -10.303 1.00 60.09 230 THR A O 1
ATOM 1795 N N . ILE A 1 231 ? 17.353 23.900 -8.473 1.00 56.72 231 ILE A N 1
ATOM 1796 C CA . ILE A 1 231 ? 18.574 24.559 -7.973 1.00 56.72 231 ILE A CA 1
ATOM 1797 C C . ILE A 1 231 ? 19.835 23.757 -8.320 1.00 56.72 231 ILE A C 1
ATOM 1799 O O . ILE A 1 231 ? 20.846 24.332 -8.694 1.00 56.72 231 ILE A O 1
ATOM 1803 N N . VAL A 1 232 ? 19.790 22.426 -8.203 1.00 53.78 232 VAL A N 1
ATOM 1804 C CA . VAL A 1 232 ? 21.013 21.592 -8.185 1.00 53.78 232 VAL A CA 1
ATOM 1805 C C . VAL A 1 232 ? 21.541 21.227 -9.584 1.00 53.78 232 VAL A C 1
ATOM 1807 O O . VAL A 1 232 ? 22.695 20.845 -9.713 1.00 53.78 232 VAL A O 1
ATOM 1810 N N . PHE A 1 233 ? 20.749 21.379 -10.649 1.00 51.81 233 PHE A N 1
ATOM 1811 C CA . PHE A 1 233 ? 21.145 20.965 -12.009 1.00 51.81 233 PHE A CA 1
ATOM 1812 C C . PHE A 1 233 ? 21.615 22.111 -12.919 1.00 51.81 233 PHE A C 1
ATOM 1814 O O . PHE A 1 233 ? 21.747 21.917 -14.123 1.00 51.81 233 PHE A O 1
ATOM 1821 N N . SER A 1 234 ? 21.894 23.296 -12.365 1.00 47.72 234 SER A N 1
ATOM 1822 C CA . SER A 1 234 ? 22.293 24.459 -13.169 1.00 47.72 234 SER A CA 1
ATOM 1823 C C . SER A 1 234 ? 23.734 24.399 -13.712 1.00 47.72 234 SER A C 1
ATOM 1825 O O . SER A 1 234 ? 24.031 25.144 -14.641 1.00 47.72 234 SER A O 1
ATOM 1827 N N . ASP A 1 235 ? 24.607 23.522 -13.195 1.00 43.94 235 ASP A N 1
ATOM 1828 C CA . ASP A 1 235 ? 26.066 23.682 -13.370 1.00 43.94 235 ASP A CA 1
ATOM 1829 C C . ASP A 1 235 ? 26.786 22.647 -14.257 1.00 43.94 235 ASP A C 1
ATOM 1831 O O . ASP A 1 235 ? 28.006 22.711 -14.386 1.00 43.94 235 ASP A O 1
ATOM 1835 N N . THR A 1 236 ? 26.098 21.719 -14.934 1.00 49.97 236 THR A N 1
ATOM 1836 C CA . THR A 1 236 ? 26.777 20.811 -15.889 1.00 49.97 236 THR A CA 1
ATOM 1837 C C . THR A 1 236 ? 26.077 20.744 -17.245 1.00 49.97 236 THR A C 1
ATOM 1839 O O . THR A 1 236 ? 24.862 20.611 -17.348 1.00 49.97 236 THR A O 1
ATOM 1842 N N . THR A 1 237 ? 26.876 20.872 -18.303 1.00 53.31 237 THR A N 1
ATOM 1843 C CA . THR A 1 237 ? 26.534 21.072 -19.723 1.00 53.31 237 THR A CA 1
ATOM 1844 C C . THR A 1 237 ? 25.931 19.854 -20.440 1.00 53.31 237 THR A C 1
ATOM 1846 O O . THR A 1 237 ? 25.926 19.803 -21.667 1.00 53.31 237 THR A O 1
ATOM 1849 N N . THR A 1 238 ? 25.393 18.881 -19.711 1.00 52.00 238 THR A N 1
ATOM 1850 C CA . THR A 1 238 ? 24.761 17.680 -20.278 1.00 52.00 238 THR A CA 1
ATOM 1851 C C . THR A 1 238 ? 23.303 17.611 -19.838 1.00 52.00 238 THR A C 1
ATOM 1853 O O . THR A 1 238 ? 23.020 17.306 -18.684 1.00 52.00 238 THR A O 1
ATOM 1856 N N . ASP A 1 239 ? 22.410 17.941 -20.775 1.00 52.56 239 ASP A N 1
ATOM 1857 C CA . ASP A 1 239 ? 20.953 17.765 -20.759 1.00 52.56 239 ASP A CA 1
ATOM 1858 C C . ASP A 1 239 ? 20.243 18.119 -19.444 1.00 52.56 239 ASP A C 1
ATOM 1860 O O . ASP A 1 239 ? 19.790 17.267 -18.675 1.00 52.56 239 ASP A O 1
ATOM 1864 N N . GLN A 1 240 ? 20.084 19.426 -19.210 1.00 54.19 240 GLN A N 1
ATOM 1865 C CA . GLN A 1 240 ? 19.200 19.936 -18.167 1.00 54.19 240 GLN A CA 1
ATOM 1866 C C . GLN A 1 240 ? 17.749 19.527 -18.459 1.00 54.19 240 GLN A C 1
ATOM 1868 O O . GLN A 1 240 ? 17.084 20.087 -19.332 1.00 54.19 240 GLN A O 1
ATOM 1873 N N . ILE A 1 241 ? 17.223 18.581 -17.680 1.00 61.00 241 ILE A N 1
ATOM 1874 C CA . ILE A 1 241 ? 15.784 18.303 -17.628 1.00 61.00 241 ILE A CA 1
ATOM 1875 C C . ILE A 1 241 ? 15.121 19.479 -16.898 1.00 61.00 241 ILE A C 1
ATOM 1877 O O . ILE A 1 241 ? 14.948 19.471 -15.677 1.00 61.00 241 ILE A O 1
ATOM 1881 N N . HIS A 1 242 ? 14.781 20.537 -17.636 1.00 66.38 242 HIS A N 1
ATOM 1882 C CA . HIS A 1 242 ? 13.984 21.635 -17.102 1.00 66.38 242 HIS A CA 1
ATOM 1883 C C . HIS A 1 242 ? 12.569 21.140 -16.804 1.00 66.38 242 HIS A C 1
ATOM 1885 O O . HIS A 1 242 ? 11.732 21.029 -17.697 1.00 66.38 242 HIS A O 1
ATOM 1891 N N . TYR A 1 243 ? 12.289 20.890 -15.523 1.00 74.88 243 TYR A N 1
ATOM 1892 C CA . TYR A 1 243 ? 10.931 20.603 -15.079 1.00 74.88 243 TYR A CA 1
ATOM 1893 C C . TYR A 1 243 ? 10.017 21.778 -15.390 1.00 74.88 243 TYR A C 1
ATOM 1895 O O . TYR A 1 243 ? 10.159 22.874 -14.825 1.00 74.88 243 TYR A O 1
ATOM 1903 N N . THR A 1 244 ? 9.032 21.524 -16.240 1.00 87.50 244 THR A N 1
ATOM 1904 C CA . THR A 1 244 ? 8.009 22.519 -16.542 1.00 87.50 244 THR A CA 1
ATOM 1905 C C . THR A 1 244 ? 7.185 22.802 -15.282 1.00 87.50 244 THR A C 1
ATOM 1907 O O . THR A 1 244 ? 6.984 21.938 -14.422 1.00 87.50 244 THR A O 1
ATOM 1910 N N . THR A 1 245 ? 6.671 24.026 -15.141 1.00 89.44 245 THR A N 1
ATOM 1911 C CA . THR A 1 245 ? 5.751 24.378 -14.040 1.00 89.44 245 THR A CA 1
ATOM 1912 C C . THR A 1 245 ? 4.568 23.406 -13.965 1.00 89.44 245 THR A C 1
ATOM 1914 O O . THR A 1 245 ? 4.104 23.072 -12.875 1.00 89.44 245 THR A O 1
ATOM 1917 N N . GLN A 1 246 ? 4.132 22.893 -15.119 1.00 90.44 246 GLN A N 1
ATOM 1918 C CA . GLN A 1 246 ? 3.090 21.882 -15.230 1.00 90.44 246 GLN A CA 1
ATOM 1919 C C . GLN A 1 246 ? 3.468 20.575 -14.522 1.00 90.44 246 GLN A C 1
ATOM 1921 O O . GLN A 1 246 ? 2.682 20.078 -13.721 1.00 90.44 246 GLN A O 1
ATOM 1926 N N . GLU A 1 247 ? 4.676 20.047 -14.726 1.00 89.62 247 GLU A N 1
ATOM 1927 C CA . GLU A 1 247 ? 5.116 18.804 -14.076 1.00 89.62 247 GLU A CA 1
ATOM 1928 C C . GLU A 1 247 ? 5.163 18.921 -12.553 1.00 89.62 247 GLU A C 1
ATOM 1930 O O . GLU A 1 247 ? 4.759 17.990 -11.856 1.00 89.62 247 GLU A O 1
ATOM 1935 N N . LYS A 1 248 ? 5.569 20.082 -12.023 1.00 91.31 248 LYS A N 1
ATOM 1936 C CA . LYS A 1 248 ? 5.562 20.347 -10.574 1.00 91.31 248 LYS A CA 1
ATOM 1937 C C . LYS A 1 248 ? 4.146 20.350 -10.001 1.00 91.31 248 LYS A C 1
ATOM 1939 O O . LYS A 1 248 ? 3.902 19.753 -8.953 1.00 91.31 248 LYS A O 1
ATOM 1944 N N . ILE A 1 249 ? 3.203 20.999 -10.688 1.00 92.38 249 ILE A N 1
ATOM 1945 C CA . ILE A 1 249 ? 1.790 21.018 -10.280 1.00 92.38 249 ILE A CA 1
ATOM 1946 C C . ILE A 1 249 ? 1.225 19.599 -10.307 1.00 92.38 249 ILE A C 1
ATOM 1948 O O . ILE A 1 249 ? 0.565 19.174 -9.359 1.00 92.38 249 ILE A O 1
ATOM 1952 N N . CYS A 1 250 ? 1.514 18.845 -11.364 1.00 92.94 250 CYS A N 1
ATOM 1953 C CA . CYS A 1 250 ? 1.028 17.484 -11.488 1.00 92.94 250 CYS A CA 1
ATOM 1954 C C . CYS A 1 250 ? 1.670 16.527 -10.471 1.00 92.94 250 CYS A C 1
ATOM 1956 O O . CYS A 1 250 ? 0.981 15.641 -9.970 1.00 92.94 250 CYS A O 1
ATOM 1958 N N . LEU A 1 251 ? 2.938 16.731 -10.096 1.00 93.94 251 LEU A N 1
ATOM 1959 C CA . LEU A 1 251 ? 3.570 16.023 -8.981 1.00 93.94 251 LEU A CA 1
ATOM 1960 C C . LEU A 1 251 ? 2.766 16.234 -7.692 1.00 93.94 251 LEU A C 1
ATOM 1962 O O . LEU A 1 251 ? 2.331 15.260 -7.078 1.00 93.94 251 LEU A O 1
ATOM 1966 N N . VAL A 1 252 ? 2.497 17.487 -7.314 1.00 95.19 252 VAL A N 1
ATOM 1967 C CA . VAL A 1 252 ? 1.694 17.800 -6.119 1.00 95.19 252 VAL A CA 1
ATOM 1968 C C . VAL A 1 252 ? 0.301 17.186 -6.217 1.00 95.19 252 VAL A C 1
ATOM 1970 O O . VAL A 1 252 ? -0.162 16.560 -5.263 1.00 95.19 252 VAL A O 1
ATOM 1973 N N 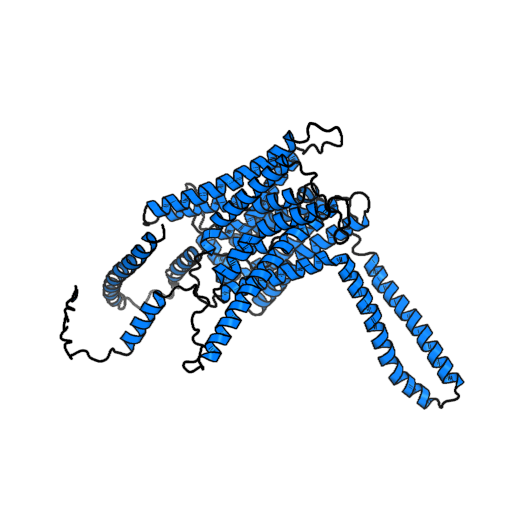. ALA A 1 253 ? -0.353 17.310 -7.373 1.00 95.94 253 ALA A N 1
ATOM 1974 C CA . ALA A 1 253 ? -1.668 16.726 -7.604 1.00 95.94 253 ALA A CA 1
ATOM 1975 C C . ALA A 1 253 ? -1.654 15.196 -7.454 1.00 95.94 253 ALA A C 1
ATOM 1977 O O . ALA A 1 253 ? -2.574 14.642 -6.856 1.00 95.94 253 ALA A O 1
ATOM 1978 N N . SER A 1 254 ? -0.601 14.516 -7.921 1.00 96.56 254 SER A N 1
ATOM 1979 C CA . SER A 1 254 ? -0.457 13.063 -7.784 1.00 96.56 254 SER A CA 1
ATOM 1980 C C . SER A 1 254 ? -0.301 12.640 -6.323 1.00 96.56 254 SER A C 1
ATOM 1982 O O . SER A 1 254 ? -1.004 11.736 -5.870 1.00 96.56 254 SER A O 1
ATOM 1984 N N . LEU A 1 255 ? 0.524 13.359 -5.548 1.00 96.19 255 LEU A N 1
ATOM 1985 C CA . LEU A 1 255 ? 0.705 13.109 -4.118 1.00 96.19 255 LEU A CA 1
ATOM 1986 C C . LEU A 1 255 ? -0.598 13.327 -3.348 1.00 96.19 255 LEU A C 1
ATOM 1988 O O . LEU A 1 255 ? -0.969 12.488 -2.528 1.00 96.19 255 LEU A O 1
ATOM 1992 N N . VAL A 1 256 ? -1.324 14.412 -3.636 1.00 96.56 256 VAL A N 1
ATOM 1993 C CA . VAL A 1 256 ? -2.643 14.684 -3.047 1.00 96.56 256 VAL A CA 1
ATOM 1994 C C . VAL A 1 256 ? -3.648 13.597 -3.431 1.00 96.56 256 VAL A C 1
ATOM 1996 O O . VAL A 1 256 ? -4.358 13.108 -2.555 1.00 96.56 256 VAL A O 1
ATOM 1999 N N . GLY A 1 257 ? -3.678 13.177 -4.699 1.00 97.12 257 GLY A N 1
ATOM 2000 C CA . GLY A 1 257 ? -4.549 12.111 -5.195 1.00 97.12 257 GLY A CA 1
ATOM 2001 C C . GLY A 1 257 ? -4.328 10.792 -4.458 1.00 97.12 257 GLY A C 1
ATOM 2002 O O . GLY A 1 257 ? -5.272 10.243 -3.898 1.00 97.12 257 GLY A O 1
ATOM 2003 N N . ILE A 1 258 ? -3.076 10.335 -4.343 1.00 96.31 258 ILE A N 1
ATOM 2004 C CA . ILE A 1 258 ? -2.727 9.142 -3.548 1.00 96.31 258 ILE A CA 1
ATOM 2005 C C . ILE A 1 258 ? -3.153 9.332 -2.090 1.00 96.31 258 ILE A C 1
ATOM 2007 O O . ILE A 1 258 ? -3.761 8.444 -1.490 1.00 96.31 258 ILE A O 1
ATOM 2011 N N . SER A 1 259 ? -2.899 10.519 -1.530 1.00 96.00 259 SER A N 1
ATOM 2012 C CA . SER A 1 259 ? -3.249 10.826 -0.145 1.00 96.00 259 SER A CA 1
ATOM 2013 C C . SER A 1 259 ? -4.760 10.721 0.132 1.00 96.00 259 SER A C 1
ATOM 2015 O O . SER A 1 259 ? -5.155 10.387 1.254 1.00 96.00 259 SER A O 1
ATOM 2017 N N . MET A 1 260 ? -5.615 10.990 -0.869 1.00 95.69 260 MET A N 1
ATOM 2018 C CA . MET A 1 260 ? -7.078 10.903 -0.746 1.00 95.69 260 MET A CA 1
ATOM 2019 C C . MET A 1 260 ? -7.568 9.488 -0.421 1.00 95.69 260 MET A C 1
ATOM 2021 O O . MET A 1 260 ? -8.538 9.343 0.329 1.00 95.69 260 MET A O 1
ATOM 2025 N N . GLY A 1 261 ? -6.861 8.452 -0.882 1.00 93.56 261 GLY A N 1
ATOM 2026 C CA . GLY A 1 261 ? -7.170 7.049 -0.578 1.00 93.56 261 GLY A CA 1
ATOM 2027 C C . GLY A 1 261 ? -7.069 6.690 0.910 1.00 93.56 261 GLY A C 1
ATOM 2028 O O . GLY A 1 261 ? -7.638 5.696 1.366 1.00 93.56 261 GLY A O 1
ATOM 2029 N N . TYR A 1 262 ? -6.386 7.521 1.702 1.00 93.81 262 TYR A N 1
ATOM 2030 C CA . TYR A 1 262 ? -6.214 7.332 3.144 1.00 93.81 262 TYR A CA 1
ATOM 2031 C C . TYR A 1 262 ? -7.150 8.205 3.989 1.00 93.81 262 TYR A C 1
ATOM 2033 O O . TYR A 1 262 ? -7.279 7.984 5.196 1.00 93.81 262 TYR A O 1
ATOM 2041 N N . CYS A 1 263 ? -7.834 9.185 3.389 1.00 93.56 263 CYS A N 1
ATOM 2042 C CA . CYS A 1 263 ? -8.633 10.165 4.126 1.00 93.56 263 CYS A CA 1
ATOM 2043 C C . CYS A 1 263 ? -9.777 9.541 4.931 1.00 93.56 263 CYS A C 1
ATOM 2045 O O . CYS A 1 263 ? -10.068 10.019 6.027 1.00 93.56 263 CYS A O 1
ATOM 2047 N N . GLU A 1 264 ? -10.402 8.464 4.442 1.00 92.00 264 GLU A N 1
ATOM 2048 C CA . GLU A 1 264 ? -11.517 7.796 5.136 1.00 92.00 264 GLU A CA 1
ATOM 2049 C C . GLU A 1 264 ? -11.135 7.368 6.566 1.00 92.00 264 GLU A C 1
ATOM 2051 O O . GLU A 1 264 ? -11.961 7.433 7.481 1.00 92.00 264 GLU A O 1
ATOM 2056 N N . ASN A 1 265 ? -9.866 7.012 6.802 1.00 91.00 265 ASN A N 1
ATOM 2057 C CA . ASN A 1 265 ? -9.407 6.621 8.130 1.00 91.00 265 ASN A CA 1
ATOM 2058 C C . ASN A 1 265 ? -9.399 7.802 9.121 1.00 91.00 265 ASN A C 1
ATOM 2060 O O . ASN A 1 265 ? -9.846 7.672 10.265 1.00 91.00 265 ASN A O 1
ATOM 2064 N N . PHE A 1 266 ? -8.968 8.977 8.656 1.00 91.62 266 PHE A N 1
ATOM 2065 C CA . PHE A 1 266 ? -8.813 10.188 9.469 1.00 91.62 266 PHE A CA 1
ATOM 2066 C C . PHE A 1 266 ? -10.087 11.048 9.534 1.00 91.62 266 PHE A C 1
ATOM 2068 O O . PHE A 1 266 ? -10.220 11.891 10.421 1.00 91.62 266 PHE A O 1
ATOM 2075 N N . LEU A 1 267 ? -11.063 10.806 8.656 1.00 90.94 267 LEU A N 1
ATOM 2076 C CA . LEU A 1 267 ? -12.380 11.445 8.663 1.00 90.94 267 LEU A CA 1
ATOM 2077 C C . LEU A 1 267 ? -13.369 10.644 9.535 1.00 90.94 267 LEU A C 1
ATOM 2079 O O . LEU A 1 267 ? -14.012 9.694 9.091 1.00 90.94 267 LEU A O 1
ATOM 2083 N N . PHE A 1 268 ? -13.507 11.024 10.808 1.00 84.62 268 PHE A N 1
ATOM 2084 C CA . PHE A 1 268 ? -14.411 10.354 11.769 1.00 84.62 268 PHE A CA 1
ATOM 2085 C C . PHE A 1 268 ? -15.390 11.307 12.470 1.00 84.62 268 PHE A C 1
ATOM 2087 O O . PHE A 1 268 ? -16.452 10.879 12.934 1.00 84.62 268 PHE A O 1
ATOM 2094 N N . CYS A 1 269 ? -15.066 12.599 12.550 1.00 86.75 269 CYS A N 1
ATOM 2095 C CA . CYS A 1 269 ? -15.940 13.606 13.140 1.00 86.75 269 CYS A CA 1
ATOM 2096 C C . CYS A 1 269 ? -16.914 14.181 12.114 1.00 86.75 269 CYS A C 1
ATOM 2098 O O . CYS A 1 269 ? -16.590 14.335 10.940 1.00 86.75 269 CYS A O 1
ATOM 2100 N N . ASN A 1 270 ? -18.098 14.581 12.587 1.00 90.94 270 ASN A N 1
ATOM 2101 C CA . ASN A 1 270 ? -18.945 15.479 11.810 1.00 90.94 270 ASN A CA 1
ATOM 2102 C C . ASN A 1 270 ? -18.218 16.815 11.681 1.00 90.94 270 ASN A C 1
ATOM 2104 O O . ASN A 1 270 ? -17.934 17.470 12.688 1.00 90.94 270 ASN A O 1
ATOM 2108 N N . LEU A 1 271 ? -17.901 17.185 10.449 1.00 87.88 271 LEU A N 1
ATOM 2109 C CA . LEU A 1 271 ? -17.186 18.409 10.155 1.00 87.88 271 LEU A CA 1
ATOM 2110 C C . LEU A 1 271 ? -18.206 19.549 10.114 1.00 87.88 271 LEU A C 1
ATOM 2112 O O . LEU A 1 271 ? -19.124 19.540 9.290 1.00 87.88 271 LEU A O 1
ATOM 2116 N N . LYS A 1 272 ? -18.068 20.504 11.035 1.00 87.69 272 LYS A N 1
ATOM 2117 C CA . LYS A 1 272 ? -18.830 21.755 11.022 1.00 87.69 272 LYS A CA 1
ATOM 2118 C C . LYS A 1 272 ? -17.919 22.854 10.494 1.00 87.69 272 LYS A C 1
ATOM 2120 O O . LYS A 1 272 ? -17.127 23.394 11.261 1.00 87.69 272 LYS A O 1
ATOM 2125 N N . ILE A 1 273 ? -18.006 23.143 9.199 1.00 86.00 273 ILE A N 1
ATOM 2126 C CA . ILE A 1 273 ? -17.335 24.301 8.599 1.00 86.00 273 ILE A CA 1
ATOM 2127 C C . ILE A 1 273 ? -18.385 25.406 8.494 1.00 86.00 273 ILE A C 1
ATOM 2129 O O . ILE A 1 273 ? -19.246 25.370 7.615 1.00 86.00 273 ILE A O 1
ATOM 2133 N N . GLY A 1 274 ? -18.358 26.358 9.429 1.00 90.12 274 GLY A N 1
ATOM 2134 C CA . GLY A 1 274 ? -19.368 27.416 9.504 1.00 90.12 274 GLY A CA 1
ATOM 2135 C C . GLY A 1 274 ? -20.784 26.850 9.673 1.00 90.12 274 GLY A C 1
ATOM 2136 O O . GLY A 1 274 ? -21.060 26.128 10.634 1.00 90.12 274 GLY A O 1
ATOM 2137 N N . SER A 1 275 ? -21.676 27.165 8.730 1.00 93.12 275 SER A N 1
ATOM 2138 C CA . SER A 1 275 ? -23.063 26.677 8.686 1.00 93.12 275 SER A CA 1
ATOM 2139 C C . SER A 1 275 ? -23.209 25.264 8.099 1.00 93.12 275 SER A C 1
ATOM 2141 O O . SER A 1 275 ? -24.228 24.607 8.327 1.00 93.12 275 SER A O 1
ATOM 2143 N N . PHE A 1 276 ? -22.202 24.753 7.384 1.00 91.38 276 PHE A N 1
ATOM 2144 C CA . PHE A 1 276 ? -22.255 23.434 6.759 1.00 91.38 276 PHE A CA 1
ATOM 2145 C C . PHE A 1 276 ? -21.911 22.338 7.771 1.00 91.38 276 PHE A C 1
ATOM 2147 O O . PHE A 1 276 ? -20.790 22.249 8.273 1.00 91.38 276 PHE A O 1
ATOM 2154 N N . ASN A 1 277 ? -22.885 21.472 8.062 1.00 93.25 277 ASN A N 1
ATOM 2155 C CA . ASN A 1 277 ? -22.715 20.317 8.942 1.00 93.25 277 ASN A CA 1
ATOM 2156 C C . ASN A 1 277 ? -22.667 19.026 8.118 1.00 93.25 277 ASN A C 1
ATOM 2158 O O . ASN A 1 277 ? -23.702 18.421 7.819 1.00 93.25 277 ASN A O 1
ATOM 2162 N N . LEU A 1 278 ? -21.458 18.593 7.765 1.00 92.25 278 LEU A N 1
ATOM 2163 C CA . LEU A 1 278 ? -21.244 17.335 7.062 1.00 92.25 278 LEU A CA 1
ATOM 2164 C C . LEU A 1 278 ? -21.343 16.177 8.058 1.00 92.25 278 LEU A C 1
ATOM 2166 O O . LEU A 1 278 ? -20.487 15.994 8.928 1.00 92.25 278 LEU A O 1
ATOM 2170 N N . LYS A 1 279 ? -22.392 15.358 7.917 1.00 94.25 279 LYS A N 1
ATOM 2171 C CA . LYS A 1 279 ? -22.629 14.157 8.737 1.00 94.25 279 LYS A CA 1
ATOM 2172 C C . LYS A 1 279 ? -21.736 12.983 8.307 1.00 94.25 279 LYS A C 1
ATOM 2174 O O . LYS A 1 279 ? -22.231 11.901 7.989 1.00 94.25 279 LYS A O 1
ATOM 2179 N N . ILE A 1 280 ? -20.419 13.196 8.301 1.00 93.19 280 ILE A N 1
ATOM 2180 C CA . ILE A 1 280 ? -19.400 12.216 7.878 1.00 93.19 280 ILE A CA 1
ATOM 2181 C C . ILE A 1 280 ? -19.549 10.901 8.650 1.00 93.19 280 ILE A C 1
ATOM 2183 O O . ILE A 1 280 ? -19.417 9.823 8.077 1.00 93.19 280 ILE A O 1
ATOM 2187 N N . LYS A 1 281 ? -19.911 10.974 9.935 1.00 91.00 281 LYS A N 1
ATOM 2188 C CA . LYS A 1 281 ? -20.131 9.792 10.771 1.00 91.00 281 LYS A CA 1
ATOM 2189 C C . LYS A 1 281 ? -21.245 8.885 10.244 1.00 91.00 281 LYS A C 1
ATOM 2191 O O . LYS A 1 281 ? -21.070 7.671 10.172 1.00 91.00 281 LYS A O 1
ATOM 2196 N N . ASP A 1 282 ? -22.394 9.464 9.895 1.00 92.19 282 ASP A N 1
ATOM 2197 C CA . ASP A 1 282 ? -23.528 8.695 9.372 1.00 92.19 282 ASP A CA 1
ATOM 2198 C C . ASP A 1 282 ? -23.202 8.135 7.977 1.00 92.19 282 ASP A C 1
ATOM 2200 O O . ASP A 1 282 ? -23.569 6.999 7.670 1.00 92.19 282 ASP A O 1
ATOM 2204 N N . TRP A 1 283 ? -22.468 8.905 7.162 1.00 93.94 283 TRP A N 1
ATOM 2205 C CA . TRP A 1 283 ? -21.955 8.455 5.869 1.00 93.94 283 TRP A CA 1
ATOM 2206 C C . TRP A 1 283 ? -21.046 7.233 6.028 1.00 93.94 283 TRP A C 1
ATOM 2208 O O . TRP A 1 283 ? -21.369 6.186 5.477 1.00 93.94 283 TRP A O 1
ATOM 2218 N N . ARG A 1 284 ? -20.000 7.306 6.858 1.00 92.19 284 ARG A N 1
ATOM 2219 C CA . ARG A 1 284 ? -19.049 6.205 7.088 1.00 92.19 284 ARG A CA 1
ATOM 2220 C C . ARG A 1 284 ? -19.740 4.916 7.539 1.00 92.19 284 ARG A C 1
ATOM 2222 O O . ARG A 1 284 ? -19.497 3.858 6.974 1.00 92.19 284 ARG A O 1
ATOM 2229 N N . ILE A 1 285 ? -20.699 5.004 8.467 1.00 91.06 285 ILE A N 1
ATOM 2230 C CA . ILE A 1 285 ? -21.487 3.835 8.905 1.00 91.06 285 ILE A CA 1
ATOM 2231 C C . ILE A 1 285 ? -22.295 3.225 7.744 1.00 91.06 285 ILE A C 1
ATOM 2233 O O . ILE A 1 285 ? -22.490 2.007 7.690 1.00 91.06 285 ILE A O 1
ATOM 2237 N N . ALA A 1 286 ? -22.819 4.050 6.832 1.00 93.19 286 ALA A N 1
ATOM 2238 C CA . ALA A 1 286 ? -23.519 3.564 5.645 1.00 93.19 286 ALA A CA 1
ATOM 2239 C C . ALA A 1 286 ? -22.557 2.900 4.647 1.00 93.19 286 ALA A C 1
ATOM 2241 O O . ALA A 1 286 ? -22.901 1.856 4.089 1.00 93.19 286 ALA A O 1
ATOM 2242 N N . VAL A 1 287 ? -21.361 3.470 4.476 1.00 93.00 287 VAL A N 1
ATOM 2243 C CA . VAL A 1 287 ? -20.278 2.936 3.642 1.00 93.00 287 VAL A CA 1
ATOM 2244 C C . VAL A 1 287 ? -19.805 1.577 4.149 1.00 93.00 287 VAL A C 1
ATOM 2246 O O . VAL A 1 287 ? -19.858 0.606 3.396 1.00 93.00 287 VAL A O 1
ATOM 2249 N N . ASP A 1 288 ? -19.461 1.463 5.433 1.00 90.88 288 ASP A N 1
ATOM 2250 C CA . ASP A 1 288 ? -18.997 0.215 6.055 1.00 90.88 288 ASP A CA 1
ATOM 2251 C C . ASP A 1 288 ? -19.998 -0.938 5.836 1.00 90.88 288 ASP A C 1
ATOM 2253 O O . ASP A 1 288 ? -19.620 -2.067 5.519 1.00 90.88 288 ASP A O 1
ATOM 2257 N N . LYS A 1 289 ? -21.306 -0.659 5.930 1.00 91.44 289 LYS A N 1
ATOM 2258 C CA . LYS A 1 289 ? -22.372 -1.663 5.730 1.00 91.44 289 LYS A CA 1
ATOM 2259 C C . LYS A 1 289 ? -22.544 -2.118 4.280 1.00 91.44 289 LYS A C 1
ATOM 2261 O O . LYS A 1 289 ? -23.114 -3.186 4.048 1.00 91.44 289 LYS A O 1
ATOM 2266 N N . ALA A 1 290 ? -22.114 -1.311 3.318 1.00 94.75 290 ALA A N 1
ATOM 2267 C CA . ALA A 1 290 ? -22.247 -1.584 1.891 1.00 94.75 290 ALA A CA 1
ATOM 2268 C C . ALA A 1 290 ? -20.898 -1.844 1.198 1.00 94.75 290 ALA A C 1
ATOM 2270 O O . ALA A 1 290 ? -20.862 -2.032 -0.020 1.00 94.75 290 ALA A O 1
ATOM 2271 N N . ARG A 1 291 ? -19.803 -1.918 1.968 1.00 93.38 291 ARG A N 1
ATOM 2272 C CA . ARG A 1 291 ? -18.421 -2.053 1.491 1.00 93.38 291 ARG A CA 1
ATOM 2273 C C . ARG A 1 291 ? -18.229 -3.134 0.417 1.00 93.38 291 ARG A C 1
ATOM 2275 O O . ARG A 1 291 ? -17.659 -2.792 -0.611 1.00 93.38 291 ARG A O 1
ATOM 2282 N N . PRO A 1 292 ? -18.755 -4.375 0.540 1.00 94.25 292 PRO A N 1
ATOM 2283 C CA . PRO A 1 292 ? -18.568 -5.386 -0.507 1.00 94.25 292 PRO A CA 1
ATOM 2284 C C . PRO A 1 292 ? -19.131 -4.961 -1.872 1.00 94.25 292 PRO A C 1
ATOM 2286 O O . PRO A 1 292 ? -18.489 -5.163 -2.895 1.00 94.25 292 PRO A O 1
ATOM 2289 N N . LYS A 1 293 ? -20.304 -4.312 -1.896 1.00 95.81 293 LYS A N 1
ATOM 2290 C CA . LYS A 1 293 ? -20.927 -3.822 -3.138 1.00 95.81 293 LYS A CA 1
ATOM 2291 C C . LYS A 1 293 ? -20.204 -2.607 -3.709 1.00 95.81 293 LYS A C 1
ATOM 2293 O O . LYS A 1 293 ? -20.141 -2.455 -4.924 1.00 95.81 293 LYS A O 1
ATOM 2298 N N . ILE A 1 294 ? -19.691 -1.739 -2.839 1.00 95.62 294 ILE A N 1
ATOM 2299 C CA . ILE A 1 294 ? -18.897 -0.573 -3.239 1.00 95.62 294 ILE A CA 1
ATOM 2300 C C . ILE A 1 294 ? -17.601 -1.045 -3.891 1.00 95.62 294 ILE A C 1
ATOM 2302 O O . ILE A 1 294 ? -17.310 -0.628 -5.003 1.00 95.62 294 ILE A O 1
ATOM 2306 N N . ASN A 1 295 ? -16.880 -1.958 -3.240 1.00 94.56 295 ASN A N 1
ATOM 2307 C CA . ASN A 1 295 ? -15.613 -2.481 -3.740 1.00 94.56 295 ASN A CA 1
ATOM 2308 C C . ASN A 1 295 ? -15.798 -3.206 -5.073 1.00 94.56 295 ASN A C 1
ATOM 2310 O O . ASN A 1 295 ? -15.051 -2.937 -5.999 1.00 94.56 295 ASN A O 1
ATOM 2314 N N . LEU A 1 296 ? -16.850 -4.023 -5.216 1.00 95.50 296 LEU A N 1
ATOM 2315 C CA . LEU A 1 296 ? -17.170 -4.688 -6.484 1.00 95.50 296 LEU A CA 1
ATOM 2316 C C . LEU A 1 296 ? -17.225 -3.699 -7.665 1.00 95.50 296 LEU A C 1
ATOM 2318 O O . LEU A 1 296 ? -16.670 -3.969 -8.724 1.00 95.50 296 LEU A O 1
ATOM 2322 N N . LYS A 1 297 ? -17.858 -2.533 -7.473 1.00 96.31 297 LYS A N 1
ATOM 2323 C CA . LYS A 1 297 ? -17.933 -1.481 -8.499 1.00 96.31 297 LYS A CA 1
ATOM 2324 C C . LYS A 1 297 ? -16.614 -0.723 -8.647 1.00 96.31 297 LYS A C 1
ATOM 2326 O O . LYS A 1 297 ? -16.181 -0.461 -9.764 1.00 96.31 297 LYS A O 1
ATOM 2331 N N . MET A 1 298 ? -15.986 -0.367 -7.527 1.00 95.94 298 MET A N 1
ATOM 2332 C CA . MET A 1 298 ? -14.769 0.442 -7.527 1.00 95.94 298 MET A CA 1
ATOM 2333 C C . MET A 1 298 ? -13.563 -0.295 -8.106 1.00 95.94 298 MET A C 1
ATOM 2335 O O . MET A 1 298 ? -12.756 0.354 -8.754 1.00 95.94 298 MET A O 1
ATOM 2339 N N . CYS A 1 299 ? -13.448 -1.616 -7.943 1.00 95.94 299 CYS A N 1
ATOM 2340 C CA . CYS A 1 299 ? -12.354 -2.396 -8.525 1.00 95.94 299 CYS A CA 1
ATOM 2341 C C . CYS A 1 299 ? -12.298 -2.246 -10.055 1.00 95.94 299 CYS A C 1
ATOM 2343 O O . CYS A 1 299 ? -11.238 -1.943 -10.593 1.00 95.94 299 CYS A O 1
ATOM 2345 N N . ILE A 1 300 ? -13.442 -2.376 -10.743 1.00 96.75 300 ILE A N 1
ATOM 2346 C CA . ILE A 1 300 ? -13.530 -2.217 -12.207 1.00 96.75 300 ILE A CA 1
ATOM 2347 C C . ILE A 1 300 ? -13.126 -0.794 -12.612 1.00 96.75 300 ILE A C 1
ATOM 2349 O O . ILE A 1 300 ? -12.318 -0.601 -13.517 1.00 96.75 300 ILE A O 1
ATOM 2353 N N . ILE A 1 301 ? -13.659 0.203 -11.903 1.00 97.00 301 ILE A N 1
ATOM 2354 C CA . ILE A 1 301 ? -13.393 1.621 -12.170 1.00 97.00 301 ILE A CA 1
ATOM 2355 C C . ILE A 1 301 ? -11.909 1.948 -11.966 1.00 97.00 301 ILE A C 1
ATOM 2357 O O . ILE A 1 301 ? -11.319 2.601 -12.817 1.00 97.00 301 ILE A O 1
ATOM 2361 N N . LYS A 1 302 ? -11.288 1.484 -10.873 1.00 96.69 302 LYS A N 1
ATOM 2362 C CA . LYS A 1 302 ? -9.869 1.732 -10.584 1.00 96.69 302 LYS A CA 1
ATOM 2363 C C . LYS A 1 302 ? -8.959 1.146 -11.654 1.00 96.69 302 LYS A C 1
ATOM 2365 O O . LYS A 1 302 ? -8.070 1.845 -12.126 1.00 96.69 302 LYS A O 1
ATOM 2370 N N . VAL A 1 303 ? -9.193 -0.108 -12.050 1.00 96.88 303 VAL A N 1
ATOM 2371 C CA . VAL A 1 303 ? -8.416 -0.750 -13.122 1.00 96.88 303 VAL A CA 1
ATOM 2372 C C . VAL A 1 303 ? -8.597 0.015 -14.434 1.00 96.88 303 VAL A C 1
ATOM 2374 O O . VAL A 1 303 ? -7.606 0.335 -15.078 1.00 96.88 303 VAL A O 1
ATOM 2377 N N . GLY A 1 304 ? -9.831 0.394 -14.785 1.00 97.44 304 GLY A N 1
ATOM 2378 C CA . GLY A 1 304 ? -10.107 1.190 -15.984 1.00 97.44 304 GLY A CA 1
ATOM 2379 C C . GLY A 1 304 ? -9.423 2.561 -15.979 1.00 97.44 304 GLY A C 1
ATOM 2380 O O . GLY A 1 304 ? -8.818 2.941 -16.974 1.00 97.44 304 GLY A O 1
ATOM 2381 N N . ILE A 1 305 ? -9.455 3.283 -14.853 1.00 97.88 305 ILE A N 1
ATOM 2382 C CA . ILE A 1 305 ? -8.755 4.566 -14.687 1.00 97.88 305 ILE A CA 1
ATOM 2383 C C . ILE A 1 305 ? -7.244 4.379 -14.821 1.00 97.88 305 ILE A C 1
ATOM 2385 O O . ILE A 1 305 ? -6.592 5.165 -15.500 1.00 97.88 305 ILE A O 1
ATOM 2389 N N . PHE A 1 306 ? -6.680 3.352 -14.187 1.00 97.19 306 PHE A N 1
ATOM 2390 C CA . PHE A 1 306 ? -5.244 3.096 -14.238 1.00 97.19 306 PHE A CA 1
ATOM 2391 C C . PHE A 1 306 ? -4.780 2.746 -15.658 1.00 97.19 306 PHE A C 1
ATOM 2393 O O . PHE A 1 306 ? -3.785 3.298 -16.115 1.00 97.19 306 PHE A O 1
ATOM 2400 N N . LEU A 1 307 ? -5.538 1.909 -16.379 1.00 96.50 307 LEU A N 1
ATOM 2401 C CA . LEU A 1 307 ? -5.304 1.588 -17.793 1.00 96.50 307 LEU A CA 1
ATOM 2402 C C . LEU A 1 307 ? -5.418 2.823 -18.692 1.00 96.50 307 LEU A C 1
ATOM 2404 O O . LEU A 1 307 ? -4.543 3.065 -19.517 1.00 96.50 307 LEU A O 1
ATOM 2408 N N . LEU A 1 308 ? -6.466 3.632 -18.507 1.00 96.94 308 LEU A N 1
ATOM 2409 C CA . LEU A 1 308 ? -6.648 4.872 -19.258 1.00 96.94 308 LEU A CA 1
ATOM 2410 C C . LEU A 1 308 ? -5.476 5.832 -19.026 1.00 96.94 308 LEU A C 1
ATOM 2412 O O . LEU A 1 308 ? -4.955 6.409 -19.973 1.00 96.94 308 LEU A O 1
ATOM 2416 N N . MET A 1 309 ? -5.031 5.986 -17.779 1.00 97.38 309 MET A N 1
ATOM 2417 C CA . MET A 1 309 ? -3.886 6.834 -17.448 1.00 97.38 309 MET A CA 1
ATOM 2418 C C . MET A 1 309 ? -2.572 6.271 -17.995 1.00 97.38 309 MET A C 1
ATOM 2420 O O . MET A 1 309 ? -1.745 7.050 -18.450 1.00 97.38 309 MET A O 1
ATOM 2424 N N . ALA A 1 310 ? -2.383 4.949 -17.996 1.00 95.81 310 ALA A N 1
ATOM 2425 C CA . ALA A 1 310 ? -1.238 4.311 -18.643 1.00 95.81 310 ALA A CA 1
ATOM 2426 C C . ALA A 1 310 ? -1.199 4.638 -20.145 1.00 95.81 310 ALA A C 1
ATOM 2428 O O . ALA A 1 310 ? -0.168 5.070 -20.652 1.00 95.81 310 ALA A O 1
ATOM 2429 N N . TYR A 1 311 ? -2.344 4.520 -20.827 1.00 95.50 311 TYR A N 1
ATOM 2430 C CA . TYR A 1 311 ? -2.492 4.855 -22.245 1.00 95.50 311 TYR A CA 1
ATOM 2431 C C . TYR A 1 311 ? -2.234 6.341 -22.533 1.00 95.50 311 TYR A C 1
ATOM 2433 O O . TYR A 1 311 ? -1.517 6.676 -23.469 1.00 95.50 311 TYR A O 1
ATOM 2441 N N . LEU A 1 312 ? -2.780 7.243 -21.711 1.00 95.94 312 LEU A N 1
ATOM 2442 C CA . LEU A 1 312 ? -2.638 8.689 -21.910 1.00 95.94 312 LEU A CA 1
ATOM 2443 C C . LEU A 1 312 ? -1.237 9.221 -21.575 1.00 95.94 312 LEU A C 1
ATOM 2445 O O . LEU A 1 312 ? -0.796 10.194 -22.182 1.00 95.94 312 LEU A O 1
ATOM 2449 N N . LEU A 1 313 ? -0.559 8.646 -20.577 1.00 95.44 313 LEU A N 1
ATOM 2450 C CA . LEU A 1 313 ? 0.735 9.145 -20.096 1.00 95.44 313 LEU A CA 1
ATOM 2451 C C . LEU A 1 313 ? 1.935 8.532 -20.819 1.00 95.44 313 LEU A C 1
ATOM 2453 O O . LEU A 1 313 ? 3.024 9.101 -20.740 1.00 95.44 313 LEU A O 1
ATOM 2457 N N . VAL A 1 314 ? 1.746 7.403 -21.505 1.00 94.00 314 VAL A N 1
ATOM 2458 C CA . VAL A 1 314 ? 2.798 6.691 -22.238 1.00 94.00 314 VAL A CA 1
ATOM 2459 C C . VAL A 1 314 ? 2.353 6.494 -23.700 1.00 94.00 314 VAL A C 1
ATOM 2461 O O . VAL A 1 314 ? 2.037 5.374 -24.103 1.00 94.00 314 VAL A O 1
ATOM 2464 N N . PRO A 1 315 ? 2.278 7.580 -24.498 1.00 89.31 315 PRO A N 1
ATOM 2465 C CA . PRO A 1 315 ? 1.666 7.556 -25.832 1.00 89.31 315 PRO A CA 1
ATOM 2466 C C . PRO A 1 315 ? 2.456 6.741 -26.868 1.00 89.31 315 PRO A C 1
ATOM 2468 O O . PRO A 1 315 ? 1.868 6.263 -27.835 1.00 89.31 315 PRO A O 1
ATOM 2471 N N . ASP A 1 316 ? 3.762 6.556 -26.664 1.00 86.69 316 ASP A N 1
ATOM 2472 C CA . ASP A 1 316 ? 4.659 5.944 -27.656 1.00 86.69 316 ASP A CA 1
ATOM 2473 C C . ASP A 1 316 ? 4.715 4.411 -27.575 1.00 86.69 316 ASP A C 1
ATOM 2475 O O . ASP A 1 316 ? 5.350 3.758 -28.403 1.00 86.69 316 ASP A O 1
ATOM 2479 N N . VAL A 1 317 ? 4.061 3.805 -26.580 1.00 83.06 317 VAL A N 1
ATOM 2480 C CA . VAL A 1 317 ? 4.076 2.350 -26.427 1.00 83.06 317 VAL A CA 1
ATOM 2481 C C . VAL A 1 317 ? 2.986 1.739 -27.296 1.00 83.06 317 VAL A C 1
ATOM 2483 O O . VAL A 1 317 ? 1.790 1.887 -27.039 1.00 83.06 317 VAL A O 1
ATOM 2486 N N . LYS A 1 318 ? 3.409 0.999 -28.326 1.00 82.81 318 LYS A N 1
ATOM 2487 C CA . LYS A 1 318 ? 2.523 0.069 -29.026 1.00 82.81 318 LYS A CA 1
ATOM 2488 C C . LYS A 1 318 ? 2.093 -0.995 -28.025 1.00 82.81 318 LYS A C 1
ATOM 2490 O O . LYS A 1 318 ? 2.916 -1.761 -27.532 1.00 82.81 318 LYS A O 1
ATOM 2495 N N . TRP A 1 319 ? 0.798 -1.034 -27.733 1.00 74.38 319 TRP A N 1
ATOM 2496 C CA . TRP A 1 319 ? 0.174 -2.064 -26.911 1.00 74.38 319 TRP A CA 1
ATOM 2497 C C . TRP A 1 319 ? 0.079 -3.364 -27.705 1.00 74.38 319 TRP A C 1
ATOM 2499 O O . TRP A 1 319 ? -1.006 -3.832 -28.036 1.00 74.38 319 TRP A O 1
ATOM 2509 N N . THR A 1 320 ? 1.221 -3.938 -28.057 1.00 66.31 320 THR A N 1
ATOM 2510 C CA . THR A 1 320 ? 1.280 -5.334 -28.454 1.00 66.31 320 THR A CA 1
ATOM 2511 C C . THR A 1 320 ? 1.154 -6.130 -27.167 1.00 66.31 320 THR A C 1
ATOM 2513 O O . THR A 1 320 ? 2.128 -6.375 -26.460 1.00 66.31 320 THR A O 1
ATOM 2516 N N . LEU A 1 321 ? -0.087 -6.478 -26.818 1.00 58.94 321 LEU A N 1
ATOM 2517 C CA . LEU A 1 321 ? -0.365 -7.585 -25.909 1.00 58.94 321 LEU A CA 1
ATOM 2518 C C . LEU A 1 321 ? 0.195 -8.834 -26.588 1.00 58.94 321 LEU A C 1
ATOM 2520 O O . LEU A 1 321 ? -0.516 -9.548 -27.280 1.00 58.94 321 LEU A O 1
ATOM 2524 N N . THR A 1 322 ? 1.506 -9.019 -26.438 1.00 54.25 322 THR A N 1
ATOM 2525 C CA . THR A 1 322 ? 2.234 -10.231 -26.780 1.00 54.25 322 THR A CA 1
ATOM 2526 C C . THR A 1 322 ? 1.927 -10.748 -28.189 1.00 54.25 322 THR A C 1
ATOM 2528 O O . THR A 1 322 ? 1.250 -11.760 -28.362 1.00 54.25 322 THR A O 1
ATOM 2531 N N . GLU A 1 323 ? 2.544 -10.109 -29.187 1.00 54.34 323 GLU A N 1
ATOM 2532 C CA . GLU A 1 323 ? 2.865 -10.756 -30.473 1.00 54.34 323 GLU A CA 1
ATOM 2533 C C . GLU A 1 323 ? 3.580 -12.100 -30.196 1.00 54.34 323 GLU A C 1
ATOM 2535 O O . GLU A 1 323 ? 3.291 -13.119 -30.813 1.00 54.34 323 GLU A O 1
ATOM 2540 N N . ASP A 1 324 ? 4.367 -12.150 -29.113 1.00 57.59 324 ASP A N 1
ATOM 2541 C CA . ASP A 1 324 ? 4.970 -13.365 -28.569 1.00 57.59 324 ASP A CA 1
ATOM 2542 C C . ASP A 1 324 ? 3.974 -14.408 -28.042 1.00 57.59 324 ASP A C 1
ATOM 2544 O O . ASP A 1 324 ? 4.369 -15.555 -27.945 1.00 57.59 324 ASP A O 1
ATOM 2548 N N . SER A 1 325 ? 2.723 -14.080 -27.687 1.00 56.16 325 SER A N 1
ATOM 2549 C CA . SER A 1 325 ? 1.741 -15.048 -27.143 1.00 56.16 325 SER A CA 1
ATOM 2550 C C . SER A 1 325 ? 0.886 -15.703 -28.218 1.00 56.16 325 SER A C 1
ATOM 2552 O O . SER A 1 325 ? 0.578 -16.888 -28.101 1.00 56.16 325 SER A O 1
ATOM 2554 N N . GLU A 1 326 ? 0.543 -14.954 -29.268 1.00 60.94 326 GLU A N 1
ATOM 2555 C CA . GLU A 1 326 ? -0.055 -15.525 -30.476 1.00 60.94 326 GLU A CA 1
ATOM 2556 C C . GLU A 1 326 ? 0.995 -16.397 -31.163 1.00 60.94 326 GLU A C 1
ATOM 2558 O O . GLU A 1 326 ? 0.752 -17.583 -31.379 1.00 60.94 326 GLU A O 1
ATOM 2563 N N . ASN A 1 327 ? 2.229 -15.891 -31.285 1.00 61.09 327 ASN A N 1
ATOM 2564 C CA . ASN A 1 327 ? 3.361 -16.724 -31.670 1.00 61.09 327 ASN A CA 1
ATOM 2565 C C . ASN A 1 327 ? 3.607 -17.856 -30.664 1.00 61.09 327 ASN A C 1
ATOM 2567 O O . ASN A 1 327 ? 3.984 -18.932 -31.092 1.00 61.09 327 ASN A O 1
ATOM 2571 N N . LEU A 1 328 ? 3.391 -17.699 -29.352 1.00 62.53 328 LEU A N 1
ATOM 2572 C CA . LEU A 1 328 ? 3.598 -18.794 -28.392 1.00 62.53 328 LEU A CA 1
ATOM 2573 C C . LEU A 1 328 ? 2.613 -19.924 -28.644 1.00 62.53 328 LEU A C 1
ATOM 2575 O O . LEU A 1 328 ? 3.036 -21.072 -28.658 1.00 62.53 328 LEU A O 1
ATOM 2579 N N . SER A 1 329 ? 1.326 -19.611 -28.812 1.00 68.94 329 SER A N 1
ATOM 2580 C CA . SER A 1 329 ? 0.302 -20.609 -29.114 1.00 68.94 329 SER A CA 1
ATOM 2581 C C . SER A 1 329 ? 0.619 -21.286 -30.439 1.00 68.94 329 SER A C 1
ATOM 2583 O O . SER A 1 329 ? 0.694 -22.508 -30.486 1.00 68.94 329 SER A O 1
ATOM 2585 N N . ASP A 1 330 ? 0.897 -20.510 -31.482 1.00 73.62 330 ASP A N 1
ATOM 2586 C CA . ASP A 1 330 ? 1.102 -21.049 -32.824 1.00 73.62 330 ASP A CA 1
ATOM 2587 C C . ASP A 1 330 ? 2.431 -21.801 -32.947 1.00 73.62 330 ASP A C 1
ATOM 2589 O O . ASP A 1 330 ? 2.451 -22.906 -33.480 1.00 73.62 330 ASP A O 1
ATOM 2593 N N . THR A 1 331 ? 3.513 -21.284 -32.360 1.00 71.44 331 THR A N 1
ATOM 2594 C CA . THR A 1 331 ? 4.827 -21.951 -32.306 1.00 71.44 331 THR A CA 1
ATOM 2595 C C . THR A 1 331 ? 4.783 -23.176 -31.399 1.00 71.44 331 THR A C 1
ATOM 2597 O O . THR A 1 331 ? 5.402 -24.185 -31.695 1.00 71.44 331 THR A O 1
ATOM 2600 N N . PHE A 1 332 ? 4.054 -23.140 -30.277 1.00 68.69 332 PHE A N 1
ATOM 2601 C CA . PHE A 1 332 ? 3.883 -24.320 -29.423 1.00 68.69 332 PHE A CA 1
ATOM 2602 C C . PHE A 1 332 ? 3.041 -25.387 -30.114 1.00 68.69 332 PHE A C 1
ATOM 2604 O O . PHE A 1 332 ? 3.408 -26.555 -30.065 1.00 68.69 332 PHE A O 1
ATOM 2611 N N . LEU A 1 333 ? 1.954 -25.005 -30.785 1.00 73.50 333 LEU A N 1
ATOM 2612 C CA . LEU A 1 333 ? 1.136 -25.935 -31.556 1.00 73.50 333 LEU A CA 1
ATOM 2613 C C . LEU A 1 333 ? 1.908 -26.497 -32.755 1.00 73.50 333 LEU A C 1
ATOM 2615 O O . LEU A 1 333 ? 1.793 -27.692 -33.018 1.00 73.50 333 LEU A O 1
ATOM 2619 N N . SER A 1 334 ? 2.726 -25.692 -33.441 1.00 79.12 334 SER A N 1
ATOM 2620 C CA . SER A 1 334 ? 3.556 -26.161 -34.554 1.00 79.12 334 SER A CA 1
ATOM 2621 C C . SER A 1 334 ? 4.679 -27.082 -34.080 1.00 79.12 334 SER A C 1
ATOM 2623 O O . SER A 1 334 ? 4.857 -28.151 -34.648 1.00 79.12 334 SER A O 1
ATOM 2625 N N . GLU A 1 335 ? 5.380 -26.726 -33.002 1.00 74.75 335 GLU A N 1
ATOM 2626 C CA . GLU A 1 335 ? 6.472 -27.515 -32.419 1.00 74.75 335 GLU A CA 1
ATOM 2627 C C . GLU A 1 335 ? 5.965 -28.835 -31.818 1.00 74.75 335 GLU A C 1
ATOM 2629 O O . GLU A 1 335 ? 6.615 -29.871 -31.956 1.00 74.75 335 GLU A O 1
ATOM 2634 N N . ILE A 1 336 ? 4.770 -28.837 -31.213 1.00 70.56 336 ILE A N 1
ATOM 2635 C CA . ILE A 1 336 ? 4.083 -30.071 -30.811 1.00 70.56 336 ILE A CA 1
ATOM 2636 C C . ILE A 1 336 ? 3.743 -30.913 -32.036 1.00 70.56 336 ILE A C 1
ATOM 2638 O O . ILE A 1 336 ? 3.957 -32.122 -32.009 1.00 70.56 336 ILE A O 1
ATOM 2642 N N . ASN A 1 337 ? 3.200 -30.302 -33.090 1.00 78.38 337 ASN A N 1
ATOM 2643 C CA . ASN A 1 337 ? 2.765 -31.028 -34.276 1.00 78.38 337 ASN A CA 1
ATOM 2644 C C . ASN A 1 337 ? 3.947 -31.659 -35.026 1.00 78.38 337 ASN A C 1
ATOM 2646 O O . ASN A 1 337 ? 3.867 -32.830 -35.380 1.00 78.38 337 ASN A O 1
ATOM 2650 N N . GLU A 1 338 ? 5.050 -30.933 -35.219 1.00 79.94 338 GLU A N 1
ATOM 2651 C CA . GLU A 1 338 ? 6.259 -31.454 -35.871 1.00 79.94 338 GLU A CA 1
ATOM 2652 C C . GLU A 1 338 ? 6.904 -32.576 -35.049 1.00 79.94 338 GLU A C 1
ATOM 2654 O O . GLU A 1 338 ? 7.113 -33.674 -35.566 1.00 79.94 338 GLU A O 1
ATOM 2659 N N . ASN A 1 339 ? 7.121 -32.368 -33.745 1.00 71.56 339 ASN A N 1
ATOM 2660 C CA . ASN A 1 339 ? 7.778 -33.377 -32.910 1.00 71.56 339 ASN A CA 1
ATOM 2661 C C . ASN A 1 339 ? 6.905 -34.613 -32.657 1.00 71.56 339 ASN A C 1
ATOM 2663 O O . ASN A 1 339 ? 7.431 -35.732 -32.601 1.00 71.56 339 ASN A O 1
ATOM 2667 N N . LEU A 1 340 ? 5.579 -34.449 -32.530 1.00 72.69 340 LEU A N 1
ATOM 2668 C CA . LEU A 1 340 ? 4.666 -35.591 -32.485 1.00 72.69 340 LEU A CA 1
ATOM 2669 C C . LEU A 1 340 ? 4.700 -36.345 -33.802 1.00 72.69 340 LEU A C 1
ATOM 2671 O O . LEU A 1 340 ? 4.808 -37.563 -33.763 1.00 72.69 340 LEU A O 1
ATOM 2675 N N . ASN A 1 341 ? 4.641 -35.658 -34.942 1.00 79.12 341 ASN A N 1
ATOM 2676 C CA . ASN A 1 341 ? 4.621 -36.321 -36.236 1.00 79.12 341 ASN A CA 1
ATOM 2677 C C . ASN A 1 341 ? 5.917 -37.110 -36.476 1.00 79.12 341 ASN A C 1
ATOM 2679 O O . ASN A 1 341 ? 5.848 -38.291 -36.798 1.00 79.12 341 ASN A O 1
ATOM 2683 N N . ASP A 1 342 ? 7.087 -36.533 -36.205 1.00 78.25 342 ASP A N 1
ATOM 2684 C CA . ASP A 1 342 ? 8.368 -37.208 -36.439 1.00 78.25 342 ASP A CA 1
ATOM 2685 C C . ASP A 1 342 ? 8.593 -38.389 -35.489 1.00 78.25 342 ASP A C 1
ATOM 2687 O O . ASP A 1 342 ? 8.945 -39.491 -35.917 1.00 78.25 342 ASP A O 1
ATOM 2691 N N . THR A 1 343 ? 8.336 -38.210 -34.190 1.00 75.44 343 THR A N 1
ATOM 2692 C CA . THR A 1 343 ? 8.526 -39.286 -33.201 1.00 75.44 343 THR A CA 1
ATOM 2693 C C . THR A 1 343 ? 7.511 -40.410 -33.408 1.00 75.44 343 THR A C 1
ATOM 2695 O O . THR A 1 343 ? 7.846 -41.593 -33.304 1.00 75.44 343 THR A O 1
ATOM 2698 N N . PHE A 1 344 ? 6.265 -40.057 -33.731 1.00 74.12 344 PHE A N 1
ATOM 2699 C CA . PHE A 1 344 ? 5.189 -41.011 -33.971 1.00 74.12 344 PHE A CA 1
ATOM 2700 C C . PHE A 1 344 ? 5.391 -41.786 -35.272 1.00 74.12 344 PHE A C 1
ATOM 2702 O O . PHE A 1 344 ? 5.308 -43.015 -35.261 1.00 74.12 344 PHE A O 1
ATOM 2709 N N . LEU A 1 345 ? 5.709 -41.102 -36.376 1.00 77.31 345 LEU A N 1
ATOM 2710 C CA . LEU A 1 345 ? 5.946 -41.741 -37.670 1.00 77.31 345 LEU A CA 1
ATOM 2711 C C . LEU A 1 345 ? 7.175 -42.646 -37.633 1.00 77.31 345 LEU A C 1
ATOM 2713 O O . LEU A 1 345 ? 7.110 -43.762 -38.146 1.00 77.31 345 LEU A O 1
ATOM 2717 N N . ASN A 1 346 ? 8.259 -42.229 -36.972 1.00 81.50 346 ASN A N 1
ATOM 2718 C CA . ASN A 1 346 ? 9.448 -43.070 -36.828 1.00 81.50 346 ASN A CA 1
ATOM 2719 C C . ASN A 1 346 ? 9.149 -44.340 -36.025 1.00 81.50 346 ASN A C 1
ATOM 2721 O O . ASN A 1 346 ? 9.539 -45.432 -36.438 1.00 81.50 346 ASN A O 1
ATOM 2725 N N . LYS A 1 347 ? 8.383 -44.231 -34.933 1.00 77.62 347 LYS A N 1
ATOM 2726 C CA . LYS A 1 347 ? 8.024 -45.385 -34.098 1.00 77.62 347 LYS A CA 1
ATOM 2727 C C . LYS A 1 347 ? 7.017 -46.313 -34.779 1.00 77.62 347 LYS A C 1
ATOM 2729 O O . LYS A 1 347 ? 7.130 -47.532 -34.648 1.00 77.62 347 LYS A O 1
ATOM 2734 N N . ILE A 1 348 ? 6.075 -45.772 -35.559 1.00 73.31 348 ILE A N 1
ATOM 2735 C CA . ILE A 1 348 ? 5.209 -46.574 -36.437 1.00 73.31 348 ILE A CA 1
ATOM 2736 C C . ILE A 1 348 ? 6.054 -47.323 -37.459 1.00 73.31 348 ILE A C 1
ATOM 2738 O O . ILE A 1 348 ? 5.878 -48.526 -37.600 1.00 73.31 348 ILE A O 1
ATOM 2742 N N . ASN A 1 349 ? 6.974 -46.642 -38.142 1.00 80.50 349 ASN A N 1
ATOM 2743 C CA . ASN A 1 349 ? 7.788 -47.242 -39.195 1.00 80.50 349 ASN A CA 1
ATOM 2744 C C . ASN A 1 349 ? 8.706 -48.350 -38.645 1.00 80.50 349 ASN A C 1
ATOM 2746 O O . ASN A 1 349 ? 8.813 -49.424 -39.233 1.00 80.50 349 ASN A O 1
ATOM 2750 N N . GLU A 1 350 ? 9.302 -48.139 -37.469 1.00 82.06 350 GLU A N 1
ATOM 2751 C CA . GLU A 1 350 ? 10.088 -49.158 -36.764 1.00 82.06 350 GLU A CA 1
ATOM 2752 C C . GLU A 1 350 ? 9.230 -50.373 -36.368 1.00 82.06 350 GLU A C 1
ATOM 2754 O O . GLU A 1 350 ? 9.629 -51.520 -36.570 1.00 82.06 350 GLU A O 1
ATOM 2759 N N . THR A 1 351 ? 8.010 -50.140 -35.876 1.00 74.00 351 THR A N 1
ATOM 2760 C CA . THR A 1 351 ? 7.083 -51.220 -35.500 1.00 74.00 351 THR A CA 1
ATOM 2761 C C . THR A 1 351 ? 6.552 -51.975 -36.727 1.00 74.00 351 THR A C 1
ATOM 2763 O O . THR A 1 351 ? 6.372 -53.193 -36.673 1.00 74.00 351 THR A O 1
ATOM 2766 N N . LEU A 1 352 ? 6.329 -51.272 -37.843 1.00 76.81 352 LEU A N 1
ATOM 2767 C CA . LEU A 1 352 ? 5.858 -51.846 -39.105 1.00 76.81 352 LEU A CA 1
ATOM 2768 C C . LEU A 1 352 ? 6.927 -52.749 -39.739 1.00 76.81 352 LEU A C 1
ATOM 2770 O O . LEU A 1 352 ? 6.609 -53.834 -40.219 1.00 76.81 352 LEU A O 1
ATOM 2774 N N . ASN A 1 353 ? 8.198 -52.339 -39.683 1.00 82.44 353 ASN A N 1
ATOM 2775 C CA . ASN A 1 353 ? 9.318 -53.095 -40.254 1.00 82.44 353 ASN A CA 1
ATOM 2776 C C . ASN A 1 353 ? 9.646 -54.388 -39.488 1.00 82.44 353 ASN A C 1
ATOM 2778 O O . ASN A 1 353 ? 10.253 -55.297 -40.052 1.00 82.44 353 ASN A O 1
ATOM 2782 N N . ASN A 1 354 ? 9.205 -54.520 -38.235 1.00 80.31 354 ASN A N 1
ATOM 2783 C CA . ASN A 1 354 ? 9.471 -55.696 -37.401 1.00 80.31 354 ASN A CA 1
ATOM 2784 C C . ASN A 1 354 ? 8.454 -56.852 -37.576 1.00 80.31 354 ASN A C 1
ATOM 2786 O O . ASN A 1 354 ? 8.490 -57.815 -36.812 1.00 80.31 354 ASN A O 1
ATOM 2790 N N . ASN A 1 355 ? 7.575 -56.810 -38.592 1.00 62.84 355 ASN A N 1
ATOM 2791 C CA . ASN A 1 355 ? 6.632 -57.889 -38.961 1.00 62.84 355 ASN A CA 1
ATOM 2792 C C . ASN A 1 355 ? 5.727 -58.396 -37.816 1.00 62.84 355 ASN A C 1
ATOM 2794 O O . ASN A 1 355 ? 5.364 -59.574 -37.751 1.00 62.84 355 ASN A O 1
ATOM 2798 N N . THR A 1 356 ? 5.334 -57.520 -36.894 1.00 59.50 356 THR A N 1
ATOM 2799 C CA . THR A 1 356 ? 4.393 -57.859 -35.817 1.00 59.50 356 THR A CA 1
ATOM 2800 C C . THR A 1 356 ? 2.931 -57.767 -36.271 1.00 59.50 356 THR A C 1
ATOM 2802 O O . THR A 1 356 ? 2.557 -56.872 -37.020 1.00 59.50 356 THR A O 1
ATOM 2805 N N . SER A 1 357 ? 2.090 -58.697 -35.792 1.00 74.38 357 SER A N 1
ATOM 2806 C CA . SER A 1 357 ? 0.633 -58.727 -36.024 1.00 74.38 357 SER A CA 1
ATOM 2807 C C . SER A 1 357 ? -0.039 -57.371 -35.752 1.00 74.38 357 SER A C 1
ATOM 2809 O O . SER A 1 357 ? 0.265 -56.712 -34.757 1.00 74.38 357 SER A O 1
ATOM 2811 N N . HIS A 1 358 ? -0.999 -57.009 -36.608 1.00 68.31 358 HIS A N 1
ATOM 2812 C CA . HIS A 1 358 ? -1.748 -55.746 -36.602 1.00 68.31 358 HIS A CA 1
ATOM 2813 C C . HIS A 1 358 ? -2.387 -55.404 -35.239 1.00 68.31 358 HIS A C 1
ATOM 2815 O O . HIS A 1 358 ? -2.463 -54.232 -34.871 1.00 68.31 358 HIS A O 1
ATOM 2821 N N . ASP A 1 359 ? -2.781 -56.409 -34.451 1.00 74.50 359 ASP A N 1
ATOM 2822 C CA . ASP A 1 359 ? -3.396 -56.205 -33.130 1.00 74.50 359 ASP A CA 1
ATOM 2823 C C . ASP A 1 359 ? -2.383 -55.725 -32.079 1.00 74.50 359 ASP A C 1
ATOM 2825 O O . ASP A 1 359 ? -2.681 -54.829 -31.288 1.00 74.50 359 ASP A O 1
ATOM 2829 N N . LYS A 1 360 ? -1.143 -56.237 -32.127 1.00 75.69 360 LYS A N 1
ATOM 2830 C CA . LYS A 1 360 ? -0.057 -55.773 -31.246 1.00 75.69 360 LYS A CA 1
ATOM 2831 C C . LYS A 1 360 ? 0.346 -54.334 -31.553 1.00 75.69 360 LYS A C 1
ATOM 2833 O O . LYS A 1 360 ? 0.747 -53.610 -30.646 1.00 75.69 360 LYS A O 1
ATOM 2838 N N . ILE A 1 361 ? 0.218 -53.906 -32.810 1.00 70.31 361 ILE A N 1
ATOM 2839 C CA . ILE A 1 361 ? 0.484 -52.522 -33.222 1.00 70.31 361 ILE A CA 1
ATOM 2840 C C . ILE A 1 361 ? -0.529 -51.576 -32.560 1.00 70.31 361 ILE A C 1
ATOM 2842 O O . ILE A 1 361 ? -0.136 -50.560 -31.993 1.00 70.31 361 ILE A O 1
ATOM 2846 N N . ILE A 1 362 ? -1.820 -51.929 -32.562 1.00 72.38 362 ILE A N 1
ATOM 2847 C CA . ILE A 1 362 ? -2.884 -51.104 -31.963 1.00 72.38 362 ILE A CA 1
ATOM 2848 C C . ILE A 1 362 ? -2.724 -50.995 -30.441 1.00 72.38 362 ILE A C 1
ATOM 2850 O O . ILE A 1 362 ? -2.912 -49.912 -29.886 1.00 72.38 362 ILE A O 1
ATOM 2854 N N . GLU A 1 363 ? -2.373 -52.087 -29.763 1.00 77.38 363 GLU A N 1
ATOM 2855 C CA . GLU A 1 363 ? -2.161 -52.094 -28.309 1.00 77.38 363 GLU A CA 1
ATOM 2856 C C . GLU A 1 363 ? -0.919 -51.277 -27.917 1.00 77.38 363 GLU A C 1
ATOM 2858 O O . GLU A 1 363 ? -1.002 -50.384 -27.076 1.00 77.38 363 GLU A O 1
ATOM 2863 N N . THR A 1 364 ? 0.194 -51.457 -28.636 1.00 71.88 364 THR A N 1
ATOM 2864 C CA . THR A 1 364 ? 1.427 -50.684 -28.404 1.00 71.88 364 THR A CA 1
ATOM 2865 C C . THR A 1 364 ? 1.213 -49.188 -28.655 1.00 71.88 364 THR A C 1
ATOM 2867 O O . THR A 1 364 ? 1.724 -48.357 -27.905 1.00 71.88 364 THR A O 1
ATOM 2870 N N . LEU A 1 365 ? 0.427 -48.818 -29.672 1.00 67.62 365 LEU A N 1
ATOM 2871 C CA . LEU A 1 365 ? 0.062 -47.423 -29.935 1.00 67.62 365 LEU A CA 1
ATOM 2872 C C . LEU A 1 365 ? -0.804 -46.838 -28.813 1.00 67.62 365 LEU A C 1
ATOM 2874 O O . LEU A 1 365 ? -0.559 -45.711 -28.386 1.00 67.62 365 LEU A O 1
ATOM 2878 N N . LYS A 1 366 ? -1.780 -47.596 -28.301 1.00 74.75 366 LYS A N 1
ATOM 2879 C CA . LYS A 1 366 ? -2.642 -47.140 -27.200 1.00 74.75 366 LYS A CA 1
ATOM 2880 C C . LYS A 1 366 ? -1.872 -46.848 -25.918 1.00 74.75 366 LYS A C 1
ATOM 2882 O O . LYS A 1 366 ? -2.229 -45.885 -25.247 1.00 74.75 366 LYS A O 1
ATOM 2887 N N . ASP A 1 367 ? -0.825 -47.610 -25.621 1.00 74.38 367 ASP A N 1
ATOM 2888 C CA . ASP A 1 367 ? -0.033 -47.419 -24.401 1.00 74.38 367 ASP A CA 1
ATOM 2889 C C . ASP A 1 367 ? 1.101 -46.400 -24.590 1.00 74.38 367 ASP A C 1
ATOM 2891 O O . ASP A 1 367 ? 1.407 -45.612 -23.698 1.00 74.38 367 ASP A O 1
ATOM 2895 N N . THR A 1 368 ? 1.693 -46.332 -25.785 1.00 68.62 368 THR A N 1
ATOM 2896 C CA . THR A 1 368 ? 2.840 -45.448 -26.049 1.00 68.62 368 THR A CA 1
ATOM 2897 C C . THR A 1 368 ? 2.433 -43.988 -26.257 1.00 68.62 368 THR A C 1
ATOM 2899 O O . THR A 1 368 ? 3.179 -43.081 -25.871 1.00 68.62 368 THR A O 1
ATOM 2902 N N . ILE A 1 369 ? 1.268 -43.734 -26.869 1.00 66.00 369 ILE A N 1
ATOM 2903 C CA . ILE A 1 369 ? 0.803 -42.369 -27.160 1.00 66.00 369 ILE A CA 1
ATOM 2904 C C . ILE A 1 369 ? 0.575 -41.577 -25.859 1.00 66.00 369 ILE A C 1
ATOM 2906 O O . ILE A 1 369 ? 1.169 -40.509 -25.730 1.00 66.00 369 ILE A O 1
ATOM 2910 N N . PRO A 1 370 ? -0.200 -42.043 -24.859 1.00 71.69 370 PRO A N 1
ATOM 2911 C CA . PRO A 1 370 ? -0.465 -41.262 -23.653 1.00 71.69 370 PRO A CA 1
ATOM 2912 C C . PRO A 1 370 ? 0.804 -40.928 -22.871 1.00 71.69 370 PRO A C 1
ATOM 2914 O O . PRO A 1 370 ? 0.921 -39.812 -22.372 1.00 71.69 370 PRO A O 1
ATOM 2917 N N . ASP A 1 371 ? 1.753 -41.859 -22.790 1.00 68.19 371 ASP A N 1
ATOM 2918 C CA . ASP A 1 371 ? 2.939 -41.695 -21.949 1.00 68.19 371 ASP A CA 1
ATOM 2919 C C . ASP A 1 371 ? 3.995 -40.798 -22.605 1.00 68.19 371 ASP A C 1
ATOM 2921 O O . ASP A 1 371 ? 4.530 -39.901 -21.951 1.00 68.19 371 ASP A O 1
ATOM 2925 N N . THR A 1 372 ? 4.212 -40.937 -23.918 1.00 65.44 372 THR A N 1
ATOM 2926 C CA . THR A 1 372 ? 5.139 -40.063 -24.665 1.00 65.44 372 THR A CA 1
ATOM 2927 C C . THR A 1 372 ? 4.588 -38.637 -24.763 1.00 65.44 372 THR A C 1
ATOM 2929 O O . THR A 1 372 ? 5.314 -37.666 -24.549 1.00 65.44 372 THR A O 1
ATOM 2932 N N . THR A 1 373 ? 3.278 -38.498 -25.006 1.00 64.25 373 THR A N 1
ATOM 2933 C CA . THR A 1 373 ? 2.631 -37.182 -25.128 1.00 64.25 373 THR A CA 1
ATOM 2934 C C . THR A 1 373 ? 2.593 -36.459 -23.781 1.00 64.25 373 THR A C 1
ATOM 2936 O O . THR A 1 373 ? 2.846 -35.261 -23.733 1.00 64.25 373 THR A O 1
ATOM 2939 N N . LYS A 1 374 ? 2.352 -37.165 -22.664 1.00 70.75 374 LYS A N 1
ATOM 2940 C CA . LYS A 1 374 ? 2.408 -36.571 -21.314 1.00 70.75 374 LYS A CA 1
ATOM 2941 C C . LYS A 1 374 ? 3.818 -36.131 -20.918 1.00 70.75 374 LYS A C 1
ATOM 2943 O O . LYS A 1 374 ? 3.948 -35.076 -20.304 1.00 70.75 374 LYS A O 1
ATOM 2948 N N . GLY A 1 375 ? 4.847 -36.920 -21.240 1.00 72.31 375 GLY A N 1
ATOM 2949 C CA . GLY A 1 375 ? 6.240 -36.580 -20.931 1.00 72.31 375 GLY A CA 1
ATOM 2950 C C . GLY A 1 375 ? 6.687 -35.307 -21.650 1.00 72.31 375 GLY A C 1
ATOM 2951 O O . GLY A 1 375 ? 7.086 -34.338 -21.007 1.00 72.31 375 GLY A O 1
ATOM 2952 N N . TYR A 1 376 ? 6.506 -35.271 -22.971 1.00 67.38 376 TYR A N 1
ATOM 2953 C CA . TYR A 1 376 ? 6.913 -34.136 -23.800 1.00 67.38 376 TYR A CA 1
ATOM 2954 C C . TYR A 1 376 ? 6.092 -32.867 -23.529 1.00 67.38 376 TYR A C 1
ATOM 2956 O O . TYR A 1 376 ? 6.651 -31.770 -23.442 1.00 67.38 376 TYR A O 1
ATOM 2964 N N . LEU A 1 377 ? 4.770 -33.006 -23.338 1.00 69.00 377 LEU A N 1
ATOM 2965 C CA . LEU A 1 377 ? 3.917 -31.875 -22.966 1.00 69.00 377 LEU A CA 1
ATOM 2966 C C . LEU A 1 377 ? 4.328 -31.286 -21.623 1.00 69.00 377 LEU A C 1
ATOM 2968 O O . LEU A 1 377 ? 4.297 -30.072 -21.487 1.00 69.00 377 LEU A O 1
ATOM 2972 N N . ASN A 1 378 ? 4.722 -32.099 -20.641 1.00 76.81 378 ASN A N 1
ATOM 2973 C CA . ASN A 1 378 ? 5.129 -31.569 -19.345 1.00 76.81 378 ASN A CA 1
ATOM 2974 C C . ASN A 1 378 ? 6.474 -30.835 -19.423 1.00 76.81 378 ASN A C 1
ATOM 2976 O O . ASN A 1 378 ? 6.569 -29.745 -18.872 1.00 76.81 378 ASN A O 1
ATOM 2980 N N . GLU A 1 379 ? 7.487 -31.370 -20.110 1.00 80.00 379 GLU A N 1
ATOM 2981 C CA . GLU A 1 379 ? 8.815 -30.734 -20.173 1.00 80.00 379 GLU A CA 1
ATOM 2982 C C . GLU A 1 379 ? 8.795 -29.421 -20.968 1.00 80.00 379 GLU A C 1
ATOM 2984 O O . GLU A 1 379 ? 9.163 -28.373 -20.436 1.00 80.00 379 GLU A O 1
ATOM 2989 N N . THR A 1 380 ? 8.254 -29.426 -22.191 1.00 78.94 380 THR A N 1
ATOM 2990 C CA . THR A 1 380 ? 8.202 -28.212 -23.031 1.00 78.94 380 THR A CA 1
ATOM 2991 C C . THR A 1 380 ? 7.298 -27.122 -22.456 1.00 78.94 380 THR A C 1
ATOM 2993 O O . THR A 1 380 ? 7.627 -25.935 -22.517 1.00 78.94 380 THR A O 1
ATOM 2996 N N . PHE A 1 381 ? 6.162 -27.499 -21.862 1.00 78.25 381 PHE A N 1
ATOM 2997 C CA . PHE A 1 381 ? 5.266 -26.550 -21.204 1.00 78.25 381 PHE A CA 1
ATOM 2998 C C . PHE A 1 381 ? 5.898 -25.954 -19.946 1.00 78.25 381 PHE A C 1
ATOM 3000 O O . PHE A 1 381 ? 5.809 -24.742 -19.741 1.00 78.25 381 PHE A O 1
ATOM 3007 N N . LEU A 1 382 ? 6.551 -26.776 -19.114 1.00 82.62 382 LEU A N 1
ATOM 3008 C CA . LEU A 1 382 ? 7.245 -26.291 -17.923 1.00 82.62 382 LEU A CA 1
ATOM 3009 C C . LEU A 1 382 ? 8.389 -25.353 -18.304 1.00 82.62 382 LEU A C 1
ATOM 3011 O O . LEU A 1 382 ? 8.481 -24.285 -17.707 1.00 82.62 382 LEU A O 1
ATOM 3015 N N . ASP A 1 383 ? 9.187 -25.671 -19.323 1.00 85.19 383 ASP A N 1
ATOM 3016 C CA . ASP A 1 383 ? 10.262 -24.794 -19.798 1.00 85.19 383 ASP A CA 1
ATOM 3017 C C . ASP A 1 383 ? 9.729 -23.448 -20.303 1.00 85.19 383 ASP A C 1
ATOM 3019 O O . ASP A 1 383 ? 10.259 -22.390 -19.948 1.00 85.19 383 ASP A O 1
ATOM 3023 N N . LYS A 1 384 ? 8.623 -23.447 -21.061 1.00 80.31 384 LYS A N 1
ATOM 3024 C CA . LYS A 1 384 ? 7.959 -22.205 -21.498 1.00 80.31 384 LYS A CA 1
ATOM 3025 C C . LYS A 1 384 ? 7.419 -21.408 -20.307 1.00 80.31 384 LYS A C 1
ATOM 3027 O O . LYS A 1 384 ? 7.641 -20.198 -20.237 1.00 80.31 384 LYS A O 1
ATOM 3032 N N . ILE A 1 385 ? 6.795 -22.065 -19.326 1.00 82.50 385 ILE A N 1
ATOM 3033 C CA . ILE A 1 385 ? 6.369 -21.424 -18.073 1.00 82.50 385 ILE A CA 1
ATOM 3034 C C . ILE A 1 385 ? 7.566 -20.826 -17.328 1.00 82.50 385 ILE A C 1
ATOM 3036 O O . ILE A 1 385 ? 7.511 -19.666 -16.919 1.00 82.50 385 ILE A O 1
ATOM 3040 N N . PHE A 1 386 ? 8.655 -21.576 -17.159 1.00 88.25 386 PHE A N 1
ATOM 3041 C CA . PHE A 1 386 ? 9.858 -21.103 -16.482 1.00 88.25 386 PHE A CA 1
ATOM 3042 C C . PHE A 1 386 ? 10.486 -19.918 -17.212 1.00 88.25 386 PHE A C 1
ATOM 3044 O O . PHE A 1 386 ? 10.934 -18.982 -16.550 1.00 88.25 386 PHE A O 1
ATOM 3051 N N . ASN A 1 387 ? 10.452 -19.896 -18.545 1.00 86.06 387 ASN A N 1
ATOM 3052 C CA . ASN A 1 387 ? 10.890 -18.749 -19.335 1.00 86.06 387 ASN A CA 1
ATOM 3053 C C . ASN A 1 387 ? 10.005 -17.518 -19.086 1.00 86.06 387 ASN A C 1
ATOM 3055 O O . ASN A 1 387 ? 10.539 -16.451 -18.784 1.00 86.06 387 ASN A O 1
ATOM 3059 N N . ILE A 1 388 ? 8.674 -17.657 -19.083 1.00 87.38 388 ILE A N 1
ATOM 3060 C CA . ILE A 1 388 ? 7.748 -16.562 -18.725 1.00 87.38 388 ILE A CA 1
ATOM 3061 C C . ILE A 1 388 ? 8.040 -16.050 -17.306 1.00 87.38 388 ILE A C 1
ATOM 3063 O O . ILE A 1 388 ? 8.159 -14.842 -17.088 1.00 87.38 388 ILE A O 1
ATOM 3067 N N . PHE A 1 389 ? 8.225 -16.953 -16.337 1.00 89.31 389 PHE A N 1
ATOM 3068 C CA . PHE A 1 389 ? 8.613 -16.585 -14.974 1.00 89.31 389 PHE A CA 1
ATOM 3069 C C . PHE A 1 389 ? 9.973 -15.891 -14.926 1.00 89.31 389 PHE A C 1
ATOM 3071 O O . PHE A 1 389 ? 10.137 -14.953 -14.155 1.00 89.31 389 PHE A O 1
ATOM 3078 N N . LYS A 1 390 ? 10.947 -16.313 -15.736 1.00 88.19 390 LYS A N 1
ATOM 3079 C CA . LYS A 1 390 ? 12.288 -15.719 -15.798 1.00 88.19 390 LYS A CA 1
ATOM 3080 C C . LYS A 1 390 ? 12.251 -14.300 -16.366 1.00 88.19 390 LYS A C 1
ATOM 3082 O O . LYS A 1 390 ? 12.954 -13.437 -15.832 1.00 88.19 390 LYS A O 1
ATOM 3087 N N . HIS A 1 391 ? 11.432 -14.061 -17.391 1.00 86.69 391 HIS A N 1
ATOM 3088 C CA . HIS A 1 391 ? 11.250 -12.747 -18.010 1.00 86.69 391 HIS A CA 1
ATOM 3089 C C . HIS A 1 391 ? 10.459 -11.788 -17.109 1.00 86.69 391 HIS A C 1
ATOM 3091 O O . HIS A 1 391 ? 10.914 -10.671 -16.892 1.00 86.69 391 HIS A O 1
ATOM 3097 N N . HIS A 1 392 ? 9.373 -12.250 -16.478 1.00 91.00 392 HIS A N 1
ATOM 3098 C CA . HIS A 1 392 ? 8.482 -11.418 -15.652 1.00 91.00 392 HIS A CA 1
ATOM 3099 C C . HIS A 1 392 ? 8.628 -11.663 -14.140 1.00 91.00 392 HIS A C 1
ATOM 3101 O O . HIS A 1 392 ? 7.687 -11.491 -13.357 1.00 91.00 392 HIS A O 1
ATOM 3107 N N . LYS A 1 393 ? 9.814 -12.094 -13.691 1.00 93.56 393 LYS A N 1
ATOM 3108 C CA . LYS A 1 393 ? 10.061 -12.493 -12.291 1.00 93.56 393 LYS A CA 1
ATOM 3109 C C . LYS A 1 393 ? 9.690 -11.409 -11.286 1.00 93.56 393 LYS A C 1
ATOM 3111 O O . LYS A 1 393 ? 9.149 -11.719 -10.230 1.00 93.56 393 LYS A O 1
ATOM 3116 N N . LEU A 1 394 ? 9.949 -10.141 -11.610 1.00 94.06 394 LEU A N 1
ATOM 3117 C CA . LEU A 1 394 ? 9.628 -9.020 -10.732 1.00 94.06 394 LEU A CA 1
ATOM 3118 C C . LEU A 1 394 ? 8.127 -8.895 -10.500 1.00 94.06 394 LEU A C 1
ATOM 3120 O O . LEU A 1 394 ? 7.697 -8.805 -9.351 1.00 94.06 394 LEU A O 1
ATOM 3124 N N . MET A 1 395 ? 7.339 -8.938 -11.572 1.00 95.06 395 MET A N 1
ATOM 3125 C CA . MET A 1 395 ? 5.885 -8.902 -11.494 1.00 95.06 395 MET A CA 1
ATOM 3126 C C . MET A 1 395 ? 5.347 -10.034 -10.610 1.00 95.06 395 MET A C 1
ATOM 3128 O O . MET A 1 395 ? 4.567 -9.780 -9.690 1.00 95.06 395 MET A O 1
ATOM 3132 N N . PHE A 1 396 ? 5.799 -11.275 -10.822 1.00 95.38 396 PHE A N 1
ATOM 3133 C CA . PHE A 1 396 ? 5.359 -12.413 -10.010 1.00 95.38 396 PHE A CA 1
ATOM 3134 C C . PHE A 1 396 ? 5.773 -12.288 -8.539 1.00 95.38 396 PHE A C 1
ATOM 3136 O O . PHE A 1 396 ? 4.948 -12.534 -7.655 1.00 95.38 396 PHE A O 1
ATOM 3143 N N . ILE A 1 397 ? 7.010 -11.856 -8.262 1.00 95.75 397 ILE A N 1
ATOM 3144 C CA . ILE A 1 397 ? 7.482 -11.601 -6.893 1.00 95.75 397 ILE A CA 1
ATOM 3145 C C . ILE A 1 397 ? 6.623 -10.516 -6.241 1.00 95.75 397 ILE A C 1
ATOM 3147 O O . ILE A 1 397 ? 6.177 -10.699 -5.111 1.00 95.75 397 ILE A O 1
ATOM 3151 N N . TYR A 1 398 ? 6.335 -9.417 -6.940 1.00 96.56 398 TYR A N 1
ATOM 3152 C CA . TYR A 1 398 ? 5.481 -8.355 -6.418 1.00 96.56 398 TYR A CA 1
ATOM 3153 C C . TYR A 1 398 ? 4.073 -8.867 -6.100 1.00 96.56 398 TYR A C 1
ATOM 3155 O O . TYR A 1 398 ? 3.595 -8.651 -4.987 1.00 96.56 398 TYR A O 1
ATOM 3163 N N . ILE A 1 399 ? 3.420 -9.570 -7.035 1.00 95.56 399 ILE A N 1
ATOM 3164 C CA . ILE A 1 399 ? 2.062 -10.104 -6.848 1.00 95.56 399 ILE A CA 1
ATOM 3165 C C . ILE A 1 399 ? 2.035 -11.035 -5.632 1.00 95.56 399 ILE A C 1
ATOM 3167 O O . ILE A 1 399 ? 1.175 -10.892 -4.757 1.00 95.56 399 ILE A O 1
ATOM 3171 N N . TYR A 1 400 ? 3.010 -11.940 -5.532 1.00 95.81 400 TYR A N 1
ATOM 3172 C CA . TYR A 1 400 ? 3.176 -12.816 -4.379 1.00 95.81 400 TYR A CA 1
ATOM 3173 C C . TYR A 1 400 ? 3.342 -12.007 -3.084 1.00 95.81 400 TYR A C 1
ATOM 3175 O O . TYR A 1 400 ? 2.574 -12.181 -2.136 1.00 95.81 400 TYR A O 1
ATOM 3183 N N . CYS A 1 401 ? 4.287 -11.066 -3.041 1.00 95.88 401 CYS A N 1
ATOM 3184 C CA . CYS A 1 401 ? 4.542 -10.238 -1.866 1.00 95.88 401 CYS A CA 1
ATOM 3185 C C . CYS A 1 401 ? 3.313 -9.415 -1.456 1.00 95.88 401 CYS A C 1
ATOM 3187 O O . CYS A 1 401 ? 3.006 -9.367 -0.267 1.00 95.88 401 CYS A O 1
ATOM 3189 N N . ALA A 1 402 ? 2.575 -8.826 -2.398 1.00 94.25 402 ALA A N 1
ATOM 3190 C CA . ALA A 1 402 ? 1.380 -8.030 -2.125 1.00 94.25 402 ALA A CA 1
ATOM 3191 C C . ALA A 1 402 ? 0.252 -8.881 -1.515 1.00 94.25 402 ALA A C 1
ATOM 3193 O O . ALA A 1 402 ? -0.354 -8.494 -0.507 1.00 94.25 402 ALA A O 1
ATOM 3194 N N . ILE A 1 403 ? -0.006 -10.072 -2.071 1.00 92.75 403 ILE A N 1
ATOM 3195 C CA . ILE A 1 403 ? -1.024 -11.006 -1.562 1.00 92.75 403 ILE A CA 1
ATOM 3196 C C . ILE A 1 403 ? -0.650 -11.500 -0.163 1.00 92.75 403 ILE A C 1
ATOM 3198 O O . ILE A 1 403 ? -1.487 -11.483 0.746 1.00 92.75 403 ILE A O 1
ATOM 3202 N N . PHE A 1 404 ? 0.601 -11.923 0.022 1.00 93.38 404 PHE A N 1
ATOM 3203 C CA . PHE A 1 404 ? 1.056 -12.487 1.286 1.00 93.38 404 PHE A CA 1
ATOM 3204 C C . PHE A 1 404 ? 1.217 -11.434 2.379 1.00 93.38 404 PHE A C 1
ATOM 3206 O O . PHE A 1 404 ? 0.768 -11.685 3.492 1.00 93.38 404 PHE A O 1
ATOM 3213 N N . ALA A 1 405 ? 1.760 -10.249 2.084 1.00 92.50 405 ALA A N 1
ATOM 3214 C CA . ALA A 1 405 ? 1.825 -9.151 3.052 1.00 92.50 405 ALA A CA 1
ATOM 3215 C C . ALA A 1 405 ? 0.421 -8.776 3.540 1.00 92.50 405 ALA A C 1
ATOM 3217 O O . ALA A 1 405 ? 0.202 -8.580 4.735 1.00 92.50 405 ALA A O 1
ATOM 3218 N N . SER A 1 406 ? -0.556 -8.761 2.626 1.00 90.06 406 SER A N 1
ATOM 3219 C CA . SER A 1 406 ? -1.959 -8.536 2.971 1.00 90.06 406 SER A CA 1
ATOM 3220 C C . SER A 1 406 ? -2.505 -9.611 3.911 1.00 90.06 406 SER A C 1
ATOM 3222 O O . SER A 1 406 ? -3.150 -9.307 4.914 1.00 90.06 406 SER A O 1
ATOM 3224 N N . TYR A 1 407 ? -2.252 -10.881 3.592 1.00 92.19 407 TYR A N 1
ATOM 3225 C CA . TYR A 1 407 ? -2.712 -12.015 4.389 1.00 92.19 407 TYR A CA 1
ATOM 3226 C C . TYR A 1 407 ? -2.065 -12.054 5.781 1.00 92.19 407 TYR A C 1
ATOM 3228 O O . TYR A 1 407 ? -2.770 -12.151 6.786 1.00 92.19 407 TYR A O 1
ATOM 3236 N N . GLU A 1 408 ? -0.741 -11.926 5.847 1.00 92.44 408 GLU A N 1
ATOM 3237 C CA . GLU A 1 408 ? 0.032 -11.929 7.089 1.00 92.44 408 GLU A CA 1
ATOM 3238 C C . GLU A 1 408 ? -0.302 -10.723 7.960 1.00 92.44 408 GLU A C 1
ATOM 3240 O O . GLU A 1 408 ? -0.430 -10.875 9.172 1.00 92.44 408 GLU A O 1
ATOM 3245 N N . GLY A 1 409 ? -0.545 -9.553 7.361 1.00 88.00 409 GLY A N 1
ATOM 3246 C CA . GLY A 1 409 ? -1.004 -8.378 8.093 1.00 88.00 409 GLY A CA 1
ATOM 3247 C C . GLY A 1 409 ? -2.339 -8.625 8.804 1.00 88.00 409 GLY A C 1
ATOM 3248 O O . GLY A 1 409 ? -2.478 -8.354 9.998 1.00 88.00 409 GLY A O 1
ATOM 3249 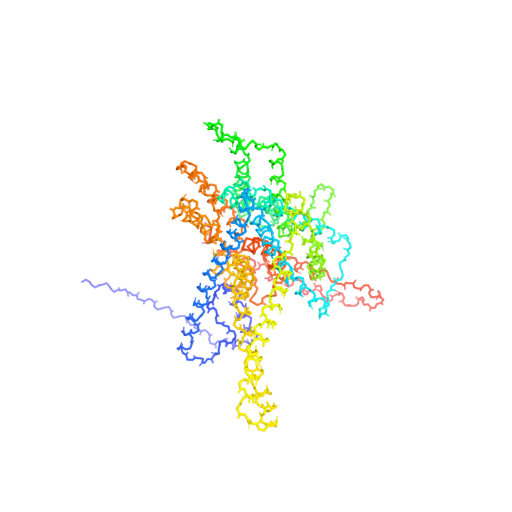N N . VAL A 1 410 ? -3.309 -9.230 8.108 1.00 88.56 410 VAL A N 1
ATOM 3250 C CA . VAL A 1 410 ? -4.596 -9.621 8.711 1.00 88.56 410 VAL A CA 1
ATOM 3251 C C . VAL A 1 410 ? -4.407 -10.688 9.788 1.00 88.56 410 VAL A C 1
ATOM 3253 O O . VAL A 1 410 ? -5.045 -10.614 10.843 1.00 88.56 410 VAL A O 1
ATOM 3256 N N . LEU A 1 411 ? -3.548 -11.677 9.540 1.00 89.88 411 LEU A N 1
ATOM 3257 C CA . LEU A 1 411 ? -3.258 -12.747 10.489 1.00 89.88 411 LEU A CA 1
ATOM 3258 C C . LEU A 1 411 ? -2.630 -12.191 11.775 1.00 89.88 411 LEU A C 1
ATOM 3260 O O . LEU A 1 411 ? -3.141 -12.459 12.862 1.00 89.88 411 LEU A O 1
ATOM 3264 N N . ALA A 1 412 ? -1.605 -11.345 11.657 1.00 89.06 412 ALA A N 1
ATOM 3265 C CA . ALA A 1 412 ? -0.947 -10.685 12.780 1.00 89.06 412 ALA A CA 1
ATOM 3266 C C . ALA A 1 412 ? -1.942 -9.849 13.601 1.00 89.06 412 ALA A C 1
ATOM 3268 O O . ALA A 1 412 ? -1.934 -9.904 14.835 1.00 89.06 412 ALA A O 1
ATOM 3269 N N . CYS A 1 413 ? -2.867 -9.139 12.940 1.00 84.94 413 CYS A N 1
ATOM 3270 C CA . CYS A 1 413 ? -3.915 -8.405 13.643 1.00 84.94 413 CYS A CA 1
ATOM 3271 C C . CYS A 1 413 ? -4.903 -9.310 14.388 1.00 84.94 413 CYS A C 1
ATOM 3273 O O . CYS A 1 413 ? -5.260 -8.993 15.526 1.00 84.94 413 CYS A O 1
ATOM 3275 N N . LYS A 1 414 ? -5.321 -10.434 13.792 1.00 85.94 414 LYS A N 1
ATOM 3276 C CA . LYS A 1 414 ? -6.238 -11.401 14.425 1.00 85.94 414 LYS A CA 1
ATOM 3277 C C . LYS A 1 414 ? -5.613 -12.118 15.619 1.00 85.94 414 LYS A C 1
ATOM 3279 O O . LYS A 1 414 ? -6.311 -12.374 16.601 1.00 85.94 414 LYS A O 1
ATOM 3284 N N . LEU A 1 415 ? -4.315 -12.403 15.537 1.00 84.81 415 LEU A N 1
ATOM 3285 C CA . LEU A 1 415 ? -3.527 -13.045 16.589 1.00 84.81 415 LEU A CA 1
ATOM 3286 C C . LEU A 1 415 ? -3.111 -12.084 17.715 1.00 84.81 415 LEU A C 1
ATOM 3288 O O . LEU A 1 415 ? -2.413 -12.508 18.627 1.00 84.81 415 LEU A O 1
ATOM 3292 N N . GLN A 1 416 ? -3.524 -10.810 17.666 1.00 82.69 416 GLN A N 1
ATOM 3293 C CA . GLN A 1 416 ? -3.111 -9.757 18.608 1.00 82.69 416 GLN A CA 1
ATOM 3294 C C . GLN A 1 416 ? -1.591 -9.502 18.649 1.00 82.69 416 GLN A C 1
ATOM 3296 O O . GLN A 1 416 ? -1.101 -8.801 19.528 1.00 82.69 416 GLN A O 1
ATOM 3301 N N . MET A 1 417 ? -0.841 -9.942 17.634 1.00 87.06 417 MET A N 1
ATOM 3302 C CA . MET A 1 417 ? 0.599 -9.676 17.476 1.00 87.06 417 MET A CA 1
ATOM 3303 C C . MET A 1 417 ? 0.861 -8.313 16.810 1.00 87.06 417 MET A C 1
ATOM 3305 O O . MET A 1 417 ? 1.820 -8.120 16.065 1.00 87.06 417 MET A O 1
ATOM 3309 N N . GLN A 1 418 ? -0.020 -7.343 17.062 1.00 85.62 418 GLN A N 1
ATOM 3310 C CA . GLN A 1 418 ? -0.103 -6.094 16.303 1.00 85.62 418 GLN A CA 1
ATOM 3311 C C . GLN A 1 418 ? 1.111 -5.176 16.494 1.00 85.62 418 GLN A C 1
ATOM 3313 O O . GLN A 1 418 ? 1.496 -4.466 15.573 1.00 85.62 418 GLN A O 1
ATOM 3318 N N . ARG A 1 419 ? 1.743 -5.187 17.670 1.00 88.31 419 ARG A N 1
ATOM 3319 C CA . ARG A 1 419 ? 2.931 -4.357 17.922 1.00 88.31 419 ARG A CA 1
ATOM 3320 C C . ARG A 1 419 ? 4.153 -4.919 17.210 1.00 88.31 419 ARG A C 1
ATOM 3322 O O . ARG A 1 419 ? 4.729 -4.259 16.354 1.00 88.31 419 ARG A O 1
ATOM 3329 N N . ILE A 1 420 ? 4.516 -6.149 17.567 1.00 88.50 420 ILE A N 1
ATOM 3330 C CA . ILE A 1 420 ? 5.798 -6.749 17.190 1.00 88.50 420 ILE A CA 1
ATOM 3331 C C . ILE A 1 420 ? 5.763 -7.273 15.757 1.00 88.50 420 ILE A C 1
ATOM 3333 O O . ILE A 1 420 ? 6.661 -6.967 14.986 1.00 88.50 420 ILE A O 1
ATOM 3337 N N . SER A 1 421 ? 4.719 -8.009 15.372 1.00 89.31 421 SER A N 1
ATOM 3338 C CA . SER A 1 421 ? 4.665 -8.663 14.059 1.00 89.31 421 SER A CA 1
ATOM 3339 C C . SER A 1 421 ? 3.948 -7.848 12.988 1.00 89.31 421 SER A C 1
ATOM 3341 O O . SER A 1 421 ? 4.022 -8.220 11.829 1.00 89.31 421 SER A O 1
ATOM 3343 N N . PHE A 1 422 ? 3.248 -6.761 13.329 1.00 92.75 422 PHE A N 1
ATOM 3344 C CA . PHE A 1 422 ? 2.550 -5.930 12.338 1.00 92.75 422 PHE A CA 1
ATOM 3345 C C . PHE A 1 422 ? 3.128 -4.516 12.253 1.00 92.75 422 PHE A C 1
ATOM 3347 O O . PHE A 1 422 ? 3.635 -4.128 11.206 1.00 92.75 422 PHE A O 1
ATOM 3354 N N . PHE A 1 423 ? 3.090 -3.748 13.344 1.00 94.75 423 PHE A N 1
ATOM 3355 C CA . PHE A 1 423 ? 3.508 -2.348 13.329 1.00 94.75 423 PHE A CA 1
ATOM 3356 C C . PHE A 1 423 ? 5.011 -2.192 13.103 1.00 94.75 423 PHE A C 1
ATOM 3358 O O . PHE A 1 423 ? 5.397 -1.496 12.172 1.00 94.75 423 PHE A O 1
ATOM 3365 N N . ILE A 1 424 ? 5.853 -2.843 13.917 1.00 95.19 424 ILE A N 1
ATOM 3366 C CA . ILE A 1 424 ? 7.318 -2.725 13.811 1.00 95.19 424 ILE A CA 1
ATOM 3367 C C . ILE A 1 424 ? 7.828 -3.066 12.402 1.00 95.19 424 ILE A C 1
ATOM 3369 O O . ILE A 1 424 ? 8.514 -2.224 11.825 1.00 95.19 424 ILE A O 1
ATOM 3373 N N . PRO A 1 425 ? 7.502 -4.226 11.794 1.00 95.94 425 PRO A N 1
ATOM 3374 C CA . PRO A 1 425 ? 8.020 -4.547 10.470 1.00 95.94 425 PRO A CA 1
ATOM 3375 C C . PRO A 1 425 ? 7.535 -3.558 9.411 1.00 95.94 425 PRO A C 1
ATOM 3377 O O . PRO A 1 425 ? 8.353 -3.085 8.631 1.00 95.94 425 PRO A O 1
ATOM 3380 N N . LEU A 1 426 ? 6.255 -3.164 9.419 1.00 95.12 426 LEU A N 1
ATOM 3381 C CA . LEU A 1 426 ? 5.733 -2.164 8.477 1.00 95.12 426 LEU A CA 1
ATOM 3382 C C . LEU A 1 426 ? 6.354 -0.777 8.679 1.00 95.12 426 LEU A C 1
ATOM 3384 O O . LEU A 1 426 ? 6.592 -0.066 7.707 1.00 95.12 426 LEU A O 1
ATOM 3388 N N . ALA A 1 427 ? 6.653 -0.401 9.920 1.00 95.69 427 ALA A N 1
ATOM 3389 C CA . ALA A 1 427 ? 7.358 0.830 10.232 1.00 95.69 427 ALA A CA 1
ATOM 3390 C C . ALA A 1 427 ? 8.820 0.798 9.764 1.00 95.69 427 ALA A C 1
ATOM 3392 O O . ALA A 1 427 ? 9.361 1.841 9.416 1.00 95.69 427 ALA A O 1
ATOM 3393 N N . LEU A 1 428 ? 9.465 -0.371 9.728 1.00 96.25 428 LEU A N 1
ATOM 3394 C CA . LEU A 1 428 ? 10.838 -0.530 9.240 1.00 96.25 428 LEU A CA 1
ATOM 3395 C C . LEU A 1 428 ? 10.934 -0.631 7.712 1.00 96.25 428 LEU A C 1
ATOM 3397 O O . LEU A 1 428 ? 12.009 -0.389 7.167 1.00 96.25 428 LEU A O 1
ATOM 3401 N N . VAL A 1 429 ? 9.836 -0.934 7.009 1.00 96.56 429 VAL A N 1
ATOM 3402 C CA . VAL A 1 429 ? 9.815 -1.065 5.540 1.00 96.56 429 VAL A CA 1
ATOM 3403 C C . VAL A 1 429 ? 10.442 0.138 4.817 1.00 96.56 429 VAL A C 1
ATOM 3405 O O . VAL A 1 429 ? 11.295 -0.103 3.965 1.00 96.56 429 VAL A O 1
ATOM 3408 N N . PRO A 1 430 ? 10.117 1.412 5.126 1.00 95.31 430 PRO A N 1
ATOM 3409 C CA . PRO A 1 430 ? 10.752 2.552 4.464 1.00 95.31 430 PRO A CA 1
ATOM 3410 C C . PRO A 1 430 ? 12.272 2.564 4.630 1.00 95.31 430 PRO A C 1
ATOM 3412 O O . PRO A 1 430 ? 12.990 2.726 3.647 1.00 95.31 430 PRO A O 1
ATOM 3415 N N . LEU A 1 431 ? 12.771 2.320 5.847 1.00 95.88 431 LEU A N 1
ATOM 3416 C CA . LEU A 1 431 ? 14.211 2.241 6.117 1.00 95.88 431 LEU A CA 1
ATOM 3417 C C . LEU A 1 431 ? 14.857 1.080 5.354 1.00 95.88 431 LEU A C 1
ATOM 3419 O O . LEU A 1 431 ? 15.922 1.254 4.770 1.00 95.88 431 LEU A O 1
ATOM 3423 N N . GLY A 1 432 ? 14.187 -0.074 5.300 1.00 96.19 432 GLY A N 1
ATOM 3424 C CA . GLY A 1 432 ? 14.617 -1.217 4.499 1.00 96.19 432 GLY A CA 1
ATOM 3425 C C . GLY A 1 432 ? 14.667 -0.909 3.001 1.00 96.19 432 GLY A C 1
ATOM 3426 O O . GLY A 1 432 ? 15.590 -1.348 2.325 1.00 96.19 432 GLY A O 1
ATOM 3427 N N . CYS A 1 433 ? 13.739 -0.099 2.482 1.00 95.94 433 CYS A N 1
ATOM 3428 C CA . CYS A 1 433 ? 13.770 0.355 1.090 1.00 95.94 433 CYS A CA 1
ATOM 3429 C C . CYS A 1 433 ? 14.970 1.271 0.826 1.00 95.94 433 CYS A C 1
ATOM 3431 O O . CYS A 1 433 ? 15.673 1.072 -0.160 1.00 95.94 433 CYS A O 1
ATOM 3433 N N . PHE A 1 434 ? 15.238 2.240 1.708 1.00 93.38 434 PHE A N 1
ATOM 3434 C CA . PHE A 1 434 ? 16.398 3.127 1.570 1.00 93.38 434 PHE A CA 1
ATOM 3435 C C . PHE A 1 434 ? 17.720 2.368 1.683 1.00 93.38 434 PHE A C 1
ATOM 3437 O O . PHE A 1 434 ? 18.580 2.522 0.820 1.00 93.38 434 PHE A O 1
ATOM 3444 N N . GLY A 1 435 ? 17.864 1.511 2.698 1.00 93.81 435 GLY A N 1
ATOM 3445 C CA . GLY A 1 435 ? 19.038 0.653 2.859 1.00 93.81 435 GLY A CA 1
ATOM 3446 C C . GLY A 1 435 ? 19.220 -0.298 1.676 1.00 93.81 435 GLY A C 1
ATOM 3447 O O . GLY A 1 435 ? 20.335 -0.461 1.193 1.00 93.81 435 GLY A O 1
ATOM 3448 N N . GLY A 1 436 ? 18.120 -0.850 1.155 1.00 92.69 436 GLY A N 1
ATOM 3449 C CA . GLY A 1 436 ? 18.110 -1.674 -0.049 1.00 92.69 436 GLY A CA 1
ATOM 3450 C C . GLY A 1 436 ? 18.621 -0.916 -1.270 1.00 92.69 436 GLY A C 1
ATOM 3451 O O . GLY A 1 436 ? 19.548 -1.383 -1.914 1.00 92.69 436 GLY A O 1
ATOM 3452 N N . VAL A 1 437 ? 18.083 0.273 -1.564 1.00 91.31 437 VAL A N 1
ATOM 3453 C CA . VAL A 1 437 ? 18.534 1.085 -2.710 1.00 91.31 437 VAL A CA 1
ATOM 3454 C C . VAL A 1 437 ? 19.991 1.517 -2.567 1.00 91.31 437 VAL A C 1
ATOM 3456 O O . VAL A 1 437 ? 20.735 1.420 -3.535 1.00 91.31 437 VAL A O 1
ATOM 3459 N N . ILE A 1 438 ? 20.425 1.947 -1.377 1.00 90.62 438 ILE A N 1
ATOM 3460 C CA . ILE A 1 438 ? 21.831 2.307 -1.136 1.00 90.62 438 ILE A CA 1
ATOM 3461 C C . ILE A 1 438 ? 22.733 1.087 -1.346 1.00 90.62 438 ILE A C 1
ATOM 3463 O O . ILE A 1 438 ? 23.735 1.189 -2.045 1.00 90.62 438 ILE A O 1
ATOM 3467 N N . GLY A 1 439 ? 22.362 -0.071 -0.794 1.00 90.88 439 GLY A N 1
ATOM 3468 C CA . GLY A 1 439 ? 23.107 -1.316 -0.971 1.00 90.88 439 GLY A CA 1
ATOM 3469 C C . GLY A 1 439 ? 23.152 -1.774 -2.429 1.00 90.88 439 GLY A C 1
ATOM 3470 O O . GLY A 1 439 ? 24.203 -2.209 -2.893 1.00 90.88 439 GLY A O 1
ATOM 3471 N N . PHE A 1 440 ? 22.049 -1.629 -3.170 1.00 88.81 440 PHE A N 1
ATOM 3472 C CA . PHE A 1 440 ? 22.017 -1.911 -4.603 1.00 88.81 440 PHE A CA 1
ATOM 3473 C C . PHE A 1 440 ? 22.956 -0.977 -5.369 1.00 88.81 440 PHE A C 1
ATOM 3475 O O . PHE A 1 440 ? 23.803 -1.452 -6.113 1.00 88.81 440 PHE A O 1
ATOM 3482 N N . CYS A 1 441 ? 22.880 0.331 -5.135 1.00 86.75 441 CYS A N 1
ATOM 3483 C CA . CYS A 1 441 ? 23.733 1.286 -5.837 1.00 86.75 441 CYS A CA 1
ATOM 3484 C C . CYS A 1 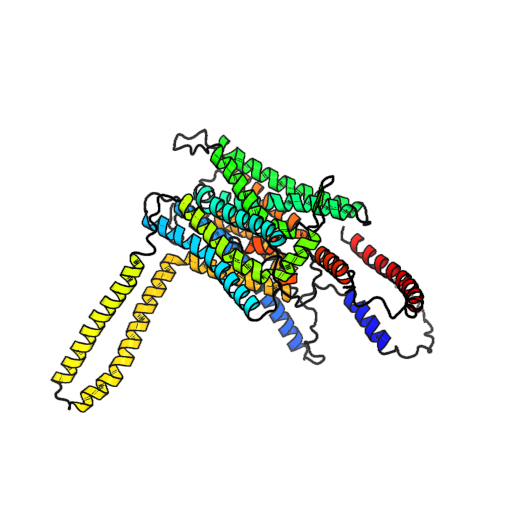441 ? 25.215 1.190 -5.455 1.00 86.75 441 CYS A C 1
ATOM 3486 O O . CYS A 1 441 ? 26.072 1.493 -6.276 1.00 86.75 441 CYS A O 1
ATOM 3488 N N . TYR A 1 442 ? 25.531 0.770 -4.228 1.00 88.44 442 TYR A N 1
ATOM 3489 C CA . TYR A 1 442 ? 26.913 0.597 -3.785 1.00 88.44 442 TYR A CA 1
ATOM 3490 C C . TYR A 1 442 ? 27.568 -0.650 -4.389 1.00 88.44 442 TYR A C 1
ATOM 3492 O O . TYR A 1 442 ? 28.710 -0.593 -4.833 1.00 88.44 442 TYR A O 1
ATOM 3500 N N . ASN A 1 443 ? 26.849 -1.776 -4.413 1.00 89.38 443 ASN A N 1
ATOM 3501 C CA . ASN A 1 443 ? 27.384 -3.044 -4.918 1.00 89.38 443 ASN A CA 1
ATOM 3502 C C . ASN A 1 443 ? 27.371 -3.132 -6.453 1.00 89.38 443 ASN A C 1
ATOM 3504 O O . ASN A 1 443 ? 28.135 -3.908 -7.022 1.00 89.38 443 ASN A O 1
ATOM 3508 N N . TRP A 1 444 ? 26.512 -2.351 -7.113 1.00 87.25 444 TRP A N 1
ATOM 3509 C CA . TRP A 1 444 ? 26.337 -2.332 -8.567 1.00 87.25 444 TRP A CA 1
ATOM 3510 C C . TRP A 1 444 ? 26.373 -0.888 -9.097 1.00 87.25 444 TRP A C 1
ATOM 3512 O O . TRP A 1 444 ? 25.338 -0.358 -9.501 1.00 87.25 444 TRP A O 1
ATOM 3522 N N . PRO A 1 445 ? 27.545 -0.222 -9.038 1.00 78.62 445 PRO A N 1
ATOM 3523 C CA . PRO A 1 445 ? 27.680 1.192 -9.398 1.00 78.62 445 PRO A CA 1
ATOM 3524 C C . PRO A 1 445 ? 27.633 1.441 -10.912 1.00 78.62 445 PRO A C 1
ATOM 3526 O O . PRO A 1 445 ? 27.207 2.512 -11.342 1.00 78.62 445 PRO A O 1
ATOM 3529 N N . ASP A 1 446 ? 28.060 0.460 -11.707 1.00 73.75 446 ASP A N 1
ATOM 3530 C CA . ASP A 1 446 ? 27.983 0.501 -13.166 1.00 73.75 446 ASP A CA 1
ATOM 3531 C C . ASP A 1 446 ? 26.614 -0.015 -13.627 1.00 73.75 446 ASP A C 1
ATOM 3533 O O . ASP A 1 446 ? 25.981 -0.776 -12.887 1.00 73.75 446 ASP A O 1
ATOM 3537 N N . ASP A 1 447 ? 26.197 0.317 -14.862 1.00 63.50 447 ASP A N 1
ATOM 3538 C CA . ASP A 1 447 ? 24.972 -0.126 -15.581 1.00 63.50 447 ASP A CA 1
ATOM 3539 C C . ASP A 1 447 ? 24.814 -1.667 -15.708 1.00 63.50 447 ASP A C 1
ATOM 3541 O O . ASP A 1 447 ? 24.141 -2.203 -16.592 1.00 63.50 447 ASP A O 1
ATOM 3545 N N . SER A 1 448 ? 25.470 -2.421 -14.835 1.00 64.75 448 SER A N 1
ATOM 3546 C CA . SER A 1 448 ? 25.230 -3.811 -14.537 1.00 64.75 448 SER A CA 1
ATOM 3547 C C . SER A 1 448 ? 23.733 -4.084 -14.399 1.00 64.75 448 SER A C 1
ATOM 3549 O O . SER A 1 448 ? 22.988 -3.489 -13.619 1.00 64.75 448 SER A O 1
ATOM 3551 N N . ASN A 1 449 ? 23.295 -5.025 -15.225 1.00 72.00 449 ASN A N 1
ATOM 3552 C CA . ASN A 1 449 ? 21.929 -5.498 -15.300 1.00 72.00 449 ASN A CA 1
ATOM 3553 C C . ASN A 1 449 ? 21.573 -6.297 -14.033 1.00 72.00 449 ASN A C 1
ATOM 3555 O O . ASN A 1 449 ? 21.505 -7.529 -14.064 1.00 72.00 449 ASN A O 1
ATOM 3559 N N . VAL A 1 450 ? 21.314 -5.622 -12.911 1.00 70.19 450 VAL A N 1
ATOM 3560 C CA . VAL A 1 450 ? 20.807 -6.271 -11.696 1.00 70.19 450 VAL A CA 1
ATOM 3561 C C . VAL A 1 450 ? 19.432 -6.842 -12.026 1.00 70.19 450 VAL A C 1
ATOM 3563 O O . VAL A 1 450 ? 18.513 -6.117 -12.392 1.00 70.19 450 VAL A O 1
ATOM 3566 N N . PHE A 1 451 ? 19.298 -8.167 -11.970 1.00 73.12 451 PHE A N 1
ATOM 3567 C CA . PHE A 1 451 ? 18.096 -8.881 -12.411 1.00 73.12 451 PHE A CA 1
ATOM 3568 C C . PHE A 1 451 ? 17.704 -8.665 -13.882 1.00 73.12 451 PHE A C 1
ATOM 3570 O O . PHE A 1 451 ? 16.586 -9.023 -14.247 1.00 73.12 451 PHE A O 1
ATOM 3577 N N . GLY A 1 452 ? 18.597 -8.175 -14.745 1.00 74.31 452 GLY A N 1
ATOM 3578 C CA . GLY A 1 452 ? 18.200 -7.781 -16.099 1.00 74.31 452 GLY A CA 1
ATOM 3579 C C . GLY A 1 452 ? 17.491 -6.427 -16.131 1.00 74.31 452 GLY A C 1
ATOM 3580 O O . GLY A 1 452 ? 16.685 -6.200 -17.026 1.00 74.31 452 GLY A O 1
ATOM 3581 N N . LEU A 1 453 ? 17.726 -5.546 -15.152 1.00 77.06 453 LEU A N 1
ATOM 3582 C CA . LEU A 1 453 ? 17.104 -4.227 -15.028 1.00 77.06 453 LEU A CA 1
ATOM 3583 C C . LEU A 1 453 ? 18.195 -3.153 -15.028 1.00 77.06 453 LEU A C 1
ATOM 3585 O O . LEU A 1 453 ? 19.153 -3.254 -14.267 1.00 77.06 453 LEU A O 1
ATOM 3589 N N . ALA A 1 454 ? 18.032 -2.129 -15.864 1.00 76.50 454 ALA A N 1
ATOM 3590 C CA . ALA A 1 454 ? 18.844 -0.925 -15.785 1.00 76.50 454 ALA A CA 1
ATOM 3591 C C . ALA A 1 454 ? 18.336 -0.097 -14.600 1.00 76.50 454 ALA A C 1
ATOM 3593 O O . ALA A 1 454 ? 17.219 0.422 -14.637 1.00 76.50 454 ALA A O 1
ATOM 3594 N N . VAL A 1 455 ? 19.124 -0.022 -13.531 1.00 79.56 455 VAL A N 1
ATOM 3595 C CA . VAL A 1 455 ? 18.793 0.790 -12.360 1.00 79.56 455 VAL A CA 1
ATOM 3596 C C . VAL A 1 455 ? 19.531 2.111 -12.477 1.00 79.56 455 VAL A C 1
ATOM 3598 O O . VAL A 1 455 ? 20.755 2.149 -12.439 1.00 79.56 455 VAL A O 1
ATOM 3601 N N . SER A 1 456 ? 18.788 3.215 -12.585 1.00 76.56 456 SER A N 1
ATOM 3602 C CA . SER A 1 456 ? 19.396 4.544 -12.534 1.00 76.56 456 SER A CA 1
ATOM 3603 C C . SER A 1 456 ? 19.732 4.886 -11.084 1.00 76.56 456 SER A C 1
ATOM 3605 O O . SER A 1 456 ? 18.916 5.430 -10.329 1.00 76.56 456 SER A O 1
ATOM 3607 N N . CYS A 1 457 ? 20.942 4.514 -10.680 1.00 80.69 457 CYS A N 1
ATOM 3608 C CA . CYS A 1 457 ? 21.514 4.964 -9.428 1.00 80.69 457 CYS A CA 1
ATOM 3609 C C . CYS A 1 457 ? 21.956 6.422 -9.579 1.00 80.69 457 CYS A C 1
ATOM 3611 O O . CYS A 1 457 ? 22.642 6.763 -10.546 1.00 80.69 457 CYS A O 1
ATOM 3613 N N . PRO A 1 458 ? 21.554 7.318 -8.660 1.00 73.62 458 PRO A N 1
ATOM 3614 C CA . PRO A 1 458 ? 22.097 8.663 -8.674 1.00 73.62 458 PRO A CA 1
ATOM 3615 C C . PRO A 1 458 ? 23.622 8.568 -8.522 1.00 73.62 458 PRO A C 1
ATOM 3617 O O . PRO A 1 458 ? 24.113 7.789 -7.707 1.00 73.62 458 PRO A O 1
ATOM 3620 N N . ARG A 1 459 ? 24.384 9.349 -9.294 1.00 72.88 459 ARG A N 1
ATOM 3621 C CA . ARG A 1 459 ? 25.787 9.613 -8.952 1.00 72.88 459 ARG A CA 1
ATOM 3622 C C . ARG A 1 459 ? 25.752 10.519 -7.735 1.00 72.88 459 ARG A C 1
ATOM 3624 O O . ARG A 1 459 ? 25.359 11.678 -7.828 1.00 72.88 459 ARG A O 1
ATOM 3631 N N . VAL A 1 460 ? 25.986 9.927 -6.574 1.00 65.50 460 VAL A N 1
ATOM 3632 C CA . VAL A 1 460 ? 25.739 10.587 -5.301 1.00 65.50 460 VAL A CA 1
ATOM 3633 C C . VAL A 1 460 ? 27.026 11.228 -4.801 1.00 65.50 460 VAL A C 1
ATOM 3635 O O . VAL A 1 460 ? 27.910 10.536 -4.302 1.00 65.50 460 VAL A O 1
ATOM 3638 N N . ASP A 1 461 ? 27.076 12.557 -4.830 1.00 81.31 461 ASP A N 1
ATOM 3639 C CA . ASP A 1 461 ? 27.970 13.305 -3.946 1.00 81.31 461 ASP A CA 1
ATOM 3640 C C . ASP A 1 461 ? 27.511 13.114 -2.495 1.00 81.31 461 ASP A C 1
ATOM 3642 O O . ASP A 1 461 ? 26.305 13.107 -2.218 1.00 81.31 461 ASP A O 1
ATOM 3646 N N . ILE A 1 462 ? 28.448 12.989 -1.552 1.00 82.25 462 ILE A N 1
ATOM 3647 C CA . ILE A 1 462 ? 28.169 12.723 -0.125 1.00 82.25 462 ILE A CA 1
ATOM 3648 C C . ILE A 1 462 ? 27.154 13.726 0.455 1.00 82.25 462 ILE A C 1
ATOM 3650 O O . ILE A 1 462 ? 26.269 13.355 1.233 1.00 82.25 462 ILE A O 1
ATOM 3654 N N . GLU A 1 463 ? 27.221 14.990 0.032 1.00 86.00 463 GLU A N 1
ATOM 3655 C CA . GLU A 1 463 ? 26.277 16.029 0.452 1.00 86.00 463 GLU A CA 1
ATOM 3656 C C . GLU A 1 463 ? 24.850 15.737 -0.016 1.00 86.00 463 GLU A C 1
ATOM 3658 O O . GLU A 1 463 ? 23.901 15.829 0.768 1.00 86.00 463 GLU A O 1
ATOM 3663 N N . SER A 1 464 ? 24.687 15.303 -1.268 1.00 82.62 464 SER A N 1
ATOM 3664 C CA . SER A 1 464 ? 23.384 14.910 -1.796 1.00 82.62 464 SER A CA 1
ATOM 3665 C C . SER A 1 464 ? 22.833 13.684 -1.058 1.00 82.62 464 SER A C 1
ATOM 3667 O O . SER A 1 464 ? 21.649 13.675 -0.708 1.00 82.62 464 SER A O 1
ATOM 3669 N N . LEU A 1 465 ? 23.692 12.709 -0.719 1.00 83.94 465 LEU A N 1
ATOM 3670 C CA . LEU A 1 465 ? 23.309 11.520 0.049 1.00 83.94 465 LEU A CA 1
ATOM 3671 C C . LEU A 1 465 ? 22.748 11.891 1.414 1.00 83.94 465 LEU A C 1
ATOM 3673 O O . LEU A 1 465 ? 21.673 11.428 1.792 1.00 83.94 465 LEU A O 1
ATOM 3677 N N . SER A 1 466 ? 23.484 12.728 2.151 1.00 87.81 466 SER A N 1
ATOM 3678 C CA . SER A 1 466 ? 23.136 13.091 3.526 1.00 87.81 466 SER A CA 1
ATOM 3679 C C . SER A 1 466 ? 21.771 13.774 3.593 1.00 87.81 466 SER A C 1
ATOM 3681 O O . SER A 1 466 ? 20.974 13.496 4.488 1.00 87.81 466 SER A O 1
ATOM 3683 N N . GLN A 1 467 ? 21.442 14.587 2.590 1.00 87.00 467 GLN A N 1
ATOM 3684 C CA . GLN A 1 467 ? 20.150 15.256 2.485 1.00 87.00 467 GLN A CA 1
ATOM 3685 C C . GLN A 1 467 ? 19.010 14.293 2.131 1.00 87.00 467 GLN A C 1
ATOM 3687 O O . GLN A 1 467 ? 17.918 14.414 2.695 1.00 87.00 467 GLN A O 1
ATOM 3692 N N . TRP A 1 468 ? 19.241 13.331 1.229 1.00 85.19 468 TRP A N 1
ATOM 3693 C CA . TRP A 1 468 ? 18.256 12.283 0.940 1.00 85.19 468 TRP A CA 1
ATOM 3694 C C . TRP A 1 468 ? 17.992 11.435 2.178 1.00 85.19 468 TRP A C 1
ATOM 3696 O O . TRP A 1 468 ? 16.833 11.245 2.542 1.00 85.19 468 TRP A O 1
ATOM 3706 N N . ILE A 1 469 ? 19.045 11.002 2.873 1.00 88.69 469 ILE A N 1
ATOM 3707 C CA . ILE A 1 469 ? 18.940 10.249 4.128 1.00 88.69 469 ILE A CA 1
ATOM 3708 C C . ILE A 1 469 ? 18.195 11.073 5.183 1.00 88.69 469 ILE A C 1
ATOM 3710 O O . ILE A 1 469 ? 17.251 10.570 5.787 1.00 88.69 469 ILE A O 1
ATOM 3714 N N . GLY A 1 470 ? 18.540 12.350 5.363 1.00 91.75 470 GLY A N 1
ATOM 3715 C CA . GLY A 1 470 ? 17.868 13.238 6.314 1.00 91.75 470 GLY A CA 1
ATOM 3716 C C . GLY A 1 470 ? 16.374 13.405 6.020 1.00 91.75 470 GLY A C 1
ATOM 3717 O O . GLY A 1 470 ? 15.546 13.250 6.918 1.00 91.75 470 GLY A O 1
ATOM 3718 N N . SER A 1 471 ? 16.011 13.634 4.753 1.00 91.69 471 SER A N 1
ATOM 3719 C CA . SER A 1 471 ? 14.606 13.747 4.320 1.00 91.69 471 SER A CA 1
ATOM 3720 C C . SER A 1 471 ? 13.844 12.439 4.529 1.00 91.69 471 SER A C 1
ATOM 3722 O O . SER A 1 471 ? 12.709 12.437 5.002 1.00 91.69 471 SER A O 1
ATOM 3724 N N . SER A 1 472 ? 14.497 11.317 4.235 1.00 90.88 472 SER A N 1
ATOM 3725 C CA . SER A 1 472 ? 13.960 9.965 4.387 1.00 90.88 472 SER A CA 1
ATOM 3726 C C . SER A 1 472 ? 13.692 9.610 5.846 1.00 90.88 472 SER A C 1
ATOM 3728 O O . SER A 1 472 ? 12.608 9.131 6.175 1.00 90.88 472 SER A O 1
ATOM 3730 N N . ILE A 1 473 ? 14.651 9.897 6.733 1.00 94.56 473 ILE A N 1
ATOM 3731 C CA . ILE A 1 473 ? 14.506 9.725 8.182 1.00 94.56 473 ILE A CA 1
ATOM 3732 C C . ILE A 1 473 ? 13.396 10.637 8.702 1.00 94.56 473 ILE A C 1
ATOM 3734 O O . ILE A 1 473 ? 12.545 10.180 9.461 1.00 94.56 473 ILE A O 1
ATOM 3738 N N . GLY A 1 474 ? 13.348 11.898 8.262 1.00 95.56 474 GLY A N 1
ATOM 3739 C CA . GLY A 1 474 ? 12.270 12.821 8.613 1.00 95.56 474 GLY A CA 1
ATOM 3740 C C . GLY A 1 474 ? 10.893 12.266 8.240 1.00 95.56 474 GLY A C 1
ATOM 3741 O O . GLY A 1 474 ? 10.013 12.150 9.097 1.00 95.56 474 GLY A O 1
ATOM 3742 N N . LEU A 1 475 ? 10.703 11.856 6.982 1.00 95.12 475 LEU A N 1
ATOM 3743 C CA . LEU A 1 475 ? 9.451 11.248 6.523 1.00 95.12 475 LEU A CA 1
ATOM 3744 C C . LEU A 1 475 ? 9.107 9.972 7.295 1.00 95.12 475 LEU A C 1
ATOM 3746 O O . LEU A 1 475 ? 7.947 9.773 7.653 1.00 95.12 475 LEU A O 1
ATOM 3750 N N . TRP A 1 476 ? 10.098 9.129 7.587 1.00 96.06 476 TRP A N 1
ATOM 3751 C CA . TRP A 1 476 ? 9.916 7.925 8.392 1.00 96.06 476 TRP A CA 1
ATOM 3752 C C . TRP A 1 476 ? 9.418 8.248 9.806 1.00 96.06 476 TRP A C 1
ATOM 3754 O O . TRP A 1 476 ? 8.404 7.694 10.236 1.00 96.06 476 TRP A O 1
ATOM 3764 N N . VAL A 1 477 ? 10.055 9.201 10.498 1.00 96.88 477 VAL A N 1
ATOM 3765 C CA . VAL A 1 477 ? 9.599 9.685 11.811 1.00 96.88 477 VAL A CA 1
ATOM 3766 C C . VAL A 1 477 ? 8.176 10.226 11.709 1.00 96.88 477 VAL A C 1
ATOM 3768 O O . VAL A 1 477 ? 7.332 9.900 12.537 1.00 96.88 477 VAL A O 1
ATOM 3771 N N . SER A 1 478 ? 7.861 11.004 10.674 1.00 96.38 478 SER A N 1
ATOM 3772 C CA . SER A 1 478 ? 6.504 11.513 10.484 1.00 96.38 478 SER A CA 1
ATOM 3773 C C . SER A 1 478 ? 5.469 10.390 10.321 1.00 96.38 478 SER A C 1
ATOM 3775 O O . SER A 1 478 ? 4.410 10.439 10.951 1.00 96.38 478 SER A O 1
ATOM 3777 N N . VAL A 1 479 ? 5.777 9.340 9.550 1.00 95.06 479 VAL A N 1
ATOM 3778 C CA . VAL A 1 479 ? 4.897 8.167 9.411 1.00 95.06 479 VAL A CA 1
ATOM 3779 C C . VAL A 1 479 ? 4.723 7.439 10.742 1.00 95.06 479 VAL A C 1
ATOM 3781 O O . VAL A 1 479 ? 3.593 7.080 11.081 1.00 95.06 479 VAL A O 1
ATOM 3784 N N . LEU A 1 480 ? 5.785 7.281 11.537 1.00 95.62 480 LEU A N 1
ATOM 3785 C CA . LEU A 1 480 ? 5.694 6.719 12.889 1.00 95.62 480 LEU A CA 1
ATOM 3786 C C . LEU A 1 480 ? 4.754 7.530 13.787 1.00 95.62 480 LEU A C 1
ATOM 3788 O O . LEU A 1 480 ? 3.882 6.960 14.441 1.00 95.62 480 LEU A O 1
ATOM 3792 N N . LEU A 1 481 ? 4.896 8.858 13.796 1.00 95.44 481 LEU A N 1
ATOM 3793 C CA . LEU A 1 481 ? 4.044 9.742 14.595 1.00 95.44 481 LEU A CA 1
ATOM 3794 C C . LEU A 1 481 ? 2.581 9.683 14.136 1.00 95.44 481 LEU A C 1
ATOM 3796 O O . LEU A 1 481 ? 1.664 9.665 14.958 1.00 95.44 481 LEU A O 1
ATOM 3800 N N . LEU A 1 482 ? 2.349 9.610 12.825 1.00 94.25 482 LEU A N 1
ATOM 3801 C CA . LEU A 1 482 ? 1.014 9.517 12.238 1.00 94.25 482 LEU A CA 1
ATOM 3802 C C . LEU A 1 482 ? 0.318 8.192 12.568 1.00 94.25 482 LEU A C 1
ATOM 3804 O O . LEU A 1 482 ? -0.897 8.155 12.768 1.00 94.25 482 LEU A O 1
ATOM 3808 N N . THR A 1 483 ? 1.088 7.110 12.639 1.00 94.50 483 THR A N 1
ATOM 3809 C CA . THR A 1 483 ? 0.597 5.737 12.830 1.00 94.50 483 THR A CA 1
ATOM 3810 C C . THR A 1 483 ? 0.754 5.246 14.267 1.00 94.50 483 THR A C 1
ATOM 3812 O O . THR A 1 483 ? 0.412 4.108 14.575 1.00 94.50 483 THR A O 1
ATOM 3815 N N . TRP A 1 484 ? 1.166 6.127 15.184 1.00 93.00 484 TRP A N 1
ATOM 3816 C CA . TRP A 1 484 ? 1.384 5.831 16.601 1.00 93.00 484 TRP A CA 1
ATOM 3817 C C . TRP A 1 484 ? 0.183 5.163 17.285 1.00 93.00 484 TRP A C 1
ATOM 3819 O O . TRP A 1 484 ? 0.347 4.320 18.163 1.00 93.00 484 TRP A O 1
ATOM 3829 N N . TYR A 1 485 ? -1.045 5.480 16.867 1.00 89.94 485 TYR A N 1
ATOM 3830 C CA . TYR A 1 485 ? -2.254 4.861 17.426 1.00 89.94 485 TYR A CA 1
ATOM 3831 C C . TYR A 1 485 ? -2.319 3.338 17.195 1.00 89.94 485 TYR A C 1
ATOM 3833 O O . TYR A 1 485 ? -2.945 2.632 17.983 1.00 89.94 485 TYR A O 1
ATOM 3841 N N . VAL A 1 486 ? -1.644 2.813 16.166 1.00 91.12 486 VAL A N 1
ATOM 3842 C CA . VAL A 1 486 ? -1.582 1.374 15.860 1.00 91.12 486 VAL A CA 1
ATOM 3843 C C . VAL A 1 486 ? -0.768 0.607 16.910 1.00 91.12 486 VAL A C 1
ATOM 3845 O O . VAL A 1 486 ? -1.030 -0.572 17.144 1.00 91.12 486 VAL A O 1
ATOM 3848 N N . LEU A 1 487 ? 0.168 1.267 17.605 1.00 88.69 487 LEU A N 1
ATOM 3849 C CA . LEU A 1 487 ? 0.939 0.658 18.693 1.00 88.69 487 LEU A CA 1
ATOM 3850 C C . LEU A 1 487 ? 0.073 0.288 19.900 1.00 88.69 487 LEU A C 1
ATOM 3852 O O . LEU A 1 487 ? 0.458 -0.582 20.676 1.00 88.69 487 LEU A O 1
ATOM 3856 N N . PHE A 1 488 ? -1.100 0.895 20.086 1.00 87.00 488 PHE A N 1
ATOM 3857 C CA . PHE A 1 488 ? -1.944 0.663 21.264 1.00 87.00 488 PHE A CA 1
ATOM 3858 C C . PHE A 1 488 ? -3.331 0.128 20.873 1.00 87.00 488 PHE A C 1
ATOM 3860 O O . PHE A 1 488 ? -4.335 0.800 21.110 1.00 87.00 488 PHE A O 1
ATOM 3867 N N . PRO A 1 489 ? -3.412 -1.087 20.295 1.00 81.88 489 PRO A N 1
ATOM 3868 C CA . PRO A 1 489 ? -4.645 -1.599 19.700 1.00 81.88 489 PRO A CA 1
ATOM 3869 C C . PRO A 1 489 ? -5.667 -2.127 20.712 1.00 81.88 489 PRO A C 1
ATOM 3871 O O . PRO A 1 489 ? -5.459 -3.152 21.356 1.00 81.88 489 PRO A O 1
ATOM 3874 N N . GLN A 1 490 ? -6.798 -1.448 20.851 1.00 82.25 490 GLN A N 1
ATOM 3875 C CA . GLN A 1 490 ? -7.851 -1.801 21.809 1.00 82.25 490 GLN A CA 1
ATOM 3876 C C . GLN A 1 490 ? -8.837 -2.862 21.286 1.00 82.25 490 GLN A C 1
ATOM 3878 O O . GLN A 1 490 ? -9.809 -3.183 21.969 1.00 82.25 490 GLN A O 1
ATOM 3883 N N . CYS A 1 491 ? -8.633 -3.396 20.077 1.00 78.12 491 CYS A N 1
ATOM 3884 C CA . CYS A 1 491 ? -9.473 -4.459 19.521 1.00 78.12 491 CYS A CA 1
ATOM 3885 C C . CYS A 1 491 ? -9.396 -5.783 20.293 1.00 78.12 491 CYS A C 1
ATOM 3887 O O . CYS A 1 491 ? -8.342 -6.197 20.785 1.00 78.12 491 CYS A O 1
ATOM 3889 N N . ASN A 1 492 ? -10.517 -6.512 20.293 1.00 77.50 492 ASN A N 1
ATOM 3890 C CA . ASN A 1 492 ? -10.560 -7.862 20.839 1.00 77.50 492 ASN A CA 1
ATOM 3891 C C . ASN A 1 492 ? -9.871 -8.858 19.895 1.00 77.50 492 ASN A C 1
ATOM 3893 O O . ASN A 1 492 ? -9.729 -8.636 18.689 1.00 77.50 492 ASN A O 1
ATOM 3897 N N . ARG A 1 493 ? -9.458 -10.000 20.449 1.00 73.44 493 ARG A N 1
ATOM 3898 C CA . ARG A 1 493 ? -8.884 -11.106 19.679 1.00 73.44 493 ARG A CA 1
ATOM 3899 C C . ARG A 1 493 ? -9.901 -11.633 18.665 1.00 73.44 493 ARG A C 1
ATOM 3901 O O . ARG A 1 493 ? -11.089 -11.706 18.967 1.00 73.44 493 ARG A O 1
ATOM 3908 N N . MET A 1 494 ? -9.435 -12.040 17.482 1.00 77.44 494 MET A N 1
ATOM 3909 C CA . MET A 1 494 ? -10.283 -12.596 16.411 1.00 77.44 494 MET A CA 1
ATOM 3910 C C . MET A 1 494 ? -11.395 -11.656 15.910 1.00 77.44 494 MET A C 1
ATOM 3912 O O . MET A 1 494 ? -12.396 -12.106 15.344 1.00 77.44 494 MET A O 1
ATOM 3916 N N . GLU A 1 495 ? -11.221 -10.342 16.070 1.00 78.50 495 GLU A N 1
ATOM 3917 C CA . GLU A 1 495 ? -12.121 -9.357 15.480 1.00 78.50 495 GLU A CA 1
ATOM 3918 C C . GLU A 1 495 ? -12.206 -9.556 13.949 1.00 78.50 495 GLU A C 1
ATOM 3920 O O . GLU A 1 495 ? -11.238 -9.933 13.277 1.00 78.50 495 GLU A O 1
ATOM 3925 N N . ARG A 1 496 ? -13.385 -9.310 13.363 1.00 82.69 496 ARG A N 1
ATOM 3926 C CA . ARG A 1 496 ? -13.549 -9.383 11.903 1.00 82.69 496 ARG A CA 1
ATOM 3927 C C . ARG A 1 496 ? -12.630 -8.360 11.236 1.00 82.69 496 ARG A C 1
ATOM 3929 O O . ARG A 1 496 ? -12.601 -7.205 11.641 1.00 82.69 496 ARG A O 1
ATOM 3936 N N . GLU A 1 497 ? -11.984 -8.753 10.143 1.00 83.19 497 GLU A N 1
ATOM 3937 C CA . GLU A 1 497 ? -11.067 -7.907 9.358 1.00 83.19 497 GLU A CA 1
ATOM 3938 C C . GLU A 1 497 ? -11.649 -6.522 9.016 1.00 83.19 497 GLU A C 1
ATOM 3940 O O . GLU A 1 497 ? -10.967 -5.512 9.135 1.00 83.19 497 GLU A O 1
ATOM 3945 N N . GLN A 1 498 ? -12.943 -6.454 8.691 1.00 80.12 498 GLN A N 1
ATOM 3946 C CA . GLN A 1 498 ? -13.659 -5.209 8.361 1.00 80.12 498 GLN A CA 1
ATOM 3947 C C . GLN A 1 498 ? -13.759 -4.203 9.526 1.00 80.12 498 GLN A C 1
ATOM 3949 O O . GLN A 1 498 ? -14.074 -3.029 9.319 1.00 80.12 498 GLN A O 1
ATOM 3954 N N . ARG A 1 499 ? -13.554 -4.666 10.765 1.00 83.75 499 ARG A N 1
ATOM 3955 C CA . ARG A 1 499 ? -13.450 -3.800 11.948 1.00 83.75 499 ARG A CA 1
ATOM 3956 C C . ARG A 1 499 ? -12.026 -3.293 12.157 1.00 83.75 499 ARG A C 1
ATOM 3958 O O . ARG A 1 499 ? -11.861 -2.230 12.736 1.00 83.75 499 ARG A O 1
ATOM 3965 N N . LEU A 1 500 ? -11.028 -4.023 11.660 1.00 84.75 500 LEU A N 1
ATOM 3966 C CA . LEU A 1 500 ? -9.620 -3.657 11.774 1.00 84.75 500 LEU A CA 1
ATOM 3967 C C . LEU A 1 500 ? -9.214 -2.666 10.677 1.00 84.75 500 LEU A C 1
ATOM 3969 O O . LEU A 1 500 ? -8.552 -1.676 10.970 1.00 84.75 500 LEU A O 1
ATOM 3973 N N . PHE A 1 501 ? -9.645 -2.888 9.434 1.00 87.12 501 PHE A N 1
ATOM 3974 C CA . PHE A 1 501 ? -9.239 -2.089 8.273 1.00 87.12 501 PHE A CA 1
ATOM 3975 C C . PHE A 1 501 ? -10.421 -1.359 7.627 1.00 87.12 501 PHE A C 1
ATOM 3977 O O . PHE A 1 501 ? -11.549 -1.854 7.617 1.00 87.12 501 PHE A O 1
ATOM 3984 N N . VAL A 1 502 ? -10.165 -0.153 7.107 1.00 80.25 502 VAL A N 1
ATOM 3985 C CA . VAL A 1 502 ? -11.159 0.678 6.395 1.00 80.25 502 VAL A CA 1
ATOM 3986 C C . VAL A 1 502 ? -11.543 0.074 5.043 1.00 80.25 502 VAL A C 1
ATOM 3988 O O . VAL A 1 502 ? -12.721 -0.009 4.698 1.00 80.25 502 VAL A O 1
ATOM 3991 N N . LEU A 1 503 ? -10.543 -0.399 4.308 1.00 71.50 503 LEU A N 1
ATOM 3992 C CA . LEU A 1 503 ? -10.674 -1.013 2.993 1.00 71.50 503 LEU A CA 1
ATOM 3993 C C . LEU A 1 503 ? -10.107 -2.433 3.031 1.00 71.50 503 LEU A C 1
ATOM 3995 O O . LEU A 1 503 ? -9.336 -2.755 3.940 1.00 71.50 503 LEU A O 1
ATOM 3999 N N . PRO A 1 504 ? -10.498 -3.304 2.086 1.00 64.81 504 PRO A N 1
ATOM 4000 C CA . PRO A 1 504 ? -9.834 -4.585 1.927 1.00 64.81 504 PRO A CA 1
ATOM 4001 C C . PRO A 1 504 ? -8.350 -4.331 1.681 1.00 64.81 504 PRO A C 1
ATOM 4003 O O . PRO A 1 504 ? -7.949 -3.408 0.975 1.00 64.81 504 PRO A O 1
ATOM 4006 N N . VAL A 1 505 ? -7.540 -5.164 2.312 1.00 60.59 505 VAL A N 1
ATOM 4007 C CA . VAL A 1 505 ? -6.108 -4.929 2.475 1.00 60.59 505 VAL A CA 1
ATOM 4008 C C . VAL A 1 505 ? -5.334 -4.856 1.143 1.00 60.59 505 VAL A C 1
ATOM 4010 O O . VAL A 1 505 ? -4.240 -4.304 1.090 1.00 60.59 505 VAL A O 1
ATOM 4013 N N . ARG A 1 506 ? -5.922 -5.353 0.050 1.00 65.56 506 ARG A N 1
ATOM 4014 C CA . ARG A 1 506 ? -5.257 -5.590 -1.239 1.00 65.56 506 ARG A CA 1
ATOM 4015 C C . ARG A 1 506 ? -5.406 -4.460 -2.266 1.00 65.56 506 ARG A C 1
ATOM 4017 O O . ARG A 1 506 ? -4.903 -4.601 -3.369 1.00 65.56 506 ARG A O 1
ATOM 4024 N N . ASP A 1 507 ? -6.071 -3.354 -1.933 1.00 69.12 507 ASP A N 1
ATOM 4025 C CA . ASP A 1 507 ? -6.432 -2.323 -2.927 1.00 69.12 507 ASP A CA 1
ATOM 4026 C C . ASP A 1 507 ? -5.342 -1.270 -3.198 1.00 69.12 507 ASP A C 1
ATOM 4028 O O . ASP A 1 507 ? -5.597 -0.311 -3.930 1.00 69.12 507 ASP A O 1
ATOM 4032 N N . ASN A 1 508 ? -4.140 -1.432 -2.627 1.00 78.94 508 ASN A N 1
ATOM 4033 C CA . ASN A 1 508 ? -3.053 -0.460 -2.758 1.00 78.94 508 ASN A CA 1
ATOM 4034 C C . ASN A 1 508 ? -1.847 -1.045 -3.462 1.00 78.94 508 ASN A C 1
ATOM 4036 O O . ASN A 1 508 ? -1.313 -2.072 -3.053 1.00 78.94 508 ASN A O 1
ATOM 4040 N N . PHE A 1 509 ? -1.354 -0.283 -4.435 1.00 87.56 509 PHE A N 1
ATOM 4041 C CA . PHE A 1 509 ? -0.106 -0.576 -5.120 1.00 87.56 509 PHE A CA 1
ATOM 4042 C C . PHE A 1 509 ? 1.094 -0.619 -4.158 1.00 87.56 509 PHE A C 1
ATOM 4044 O O . PHE A 1 509 ? 1.966 -1.471 -4.270 1.00 87.56 509 PHE A O 1
ATOM 4051 N N . PHE A 1 510 ? 1.091 0.237 -3.135 1.00 91.69 510 PHE A N 1
ATOM 4052 C CA . PHE A 1 510 ? 2.037 0.181 -2.018 1.00 91.69 510 PHE A CA 1
ATOM 4053 C C . PHE A 1 510 ? 1.378 -0.514 -0.821 1.00 91.69 510 PHE A C 1
ATOM 4055 O O . PHE A 1 510 ? 0.977 0.134 0.150 1.00 91.69 510 PHE A O 1
ATOM 4062 N N . SER A 1 511 ? 1.193 -1.833 -0.911 1.00 90.94 511 SER A N 1
ATOM 4063 C CA . SER A 1 511 ? 0.364 -2.599 0.032 1.00 90.94 511 SER A CA 1
ATOM 4064 C C . SER A 1 511 ? 0.836 -2.503 1.487 1.00 90.94 511 SER A C 1
ATOM 4066 O O . SER A 1 511 ? 0.005 -2.443 2.389 1.00 90.94 511 SER A O 1
ATOM 4068 N N . SER A 1 512 ? 2.147 -2.440 1.738 1.00 92.88 512 SER A N 1
ATOM 4069 C CA . SER A 1 512 ? 2.726 -2.326 3.087 1.00 92.88 512 SER A CA 1
ATOM 4070 C C . SER A 1 512 ? 2.390 -1.000 3.774 1.00 92.88 512 SER A C 1
ATOM 4072 O O . SER A 1 512 ? 1.893 -0.980 4.901 1.00 92.88 512 SER A O 1
ATOM 4074 N N . LEU A 1 513 ? 2.588 0.118 3.078 1.00 92.50 513 LEU A N 1
ATOM 4075 C CA . LEU A 1 513 ? 2.212 1.435 3.588 1.00 92.50 513 LEU A CA 1
ATOM 4076 C C . LEU A 1 513 ? 0.690 1.588 3.675 1.00 92.50 513 LEU A C 1
ATOM 4078 O O . LEU A 1 513 ? 0.170 2.154 4.638 1.00 92.50 513 LEU A O 1
ATOM 4082 N N . GLY A 1 514 ? -0.031 1.024 2.701 1.00 92.38 514 GLY A N 1
ATOM 4083 C CA . GLY A 1 514 ? -1.487 0.982 2.704 1.00 92.38 514 GLY A CA 1
ATOM 4084 C C . GLY A 1 514 ? -2.046 0.255 3.924 1.00 92.38 514 GLY A C 1
ATOM 4085 O O . GLY A 1 514 ? -2.956 0.765 4.573 1.00 92.38 514 GLY A O 1
ATOM 4086 N N . LEU A 1 515 ? -1.458 -0.884 4.289 1.00 92.31 515 LEU A N 1
ATOM 4087 C CA . LEU A 1 515 ? -1.789 -1.651 5.490 1.00 92.31 515 LEU A CA 1
ATOM 4088 C C . LEU A 1 515 ? -1.682 -0.821 6.769 1.00 92.31 515 LEU A C 1
ATOM 4090 O O . LEU A 1 515 ? -2.602 -0.821 7.591 1.00 92.31 515 LEU A O 1
ATOM 4094 N N . LEU A 1 516 ? -0.569 -0.104 6.920 1.00 93.31 516 LEU A N 1
ATOM 4095 C CA . LEU A 1 516 ? -0.304 0.718 8.094 1.00 93.31 516 LEU A CA 1
ATOM 4096 C C . LEU A 1 516 ? -1.278 1.905 8.177 1.00 93.31 516 LEU A C 1
ATOM 4098 O O . LEU A 1 516 ? -1.848 2.180 9.232 1.00 93.31 516 LEU A O 1
ATOM 4102 N N . MET A 1 517 ? -1.526 2.573 7.047 1.00 92.88 517 MET A N 1
ATOM 4103 C CA . MET A 1 517 ? -2.346 3.787 6.978 1.00 92.88 517 MET A CA 1
ATOM 4104 C C . MET A 1 517 ? -3.856 3.536 6.969 1.00 92.88 517 MET A C 1
ATOM 4106 O O . MET A 1 517 ? -4.621 4.413 7.377 1.00 92.88 517 MET A O 1
ATOM 4110 N N . LYS A 1 518 ? -4.308 2.359 6.519 1.00 90.12 518 LYS A N 1
ATOM 4111 C CA . LYS A 1 518 ? -5.733 1.982 6.450 1.00 90.12 518 LYS A CA 1
ATOM 4112 C C . LYS A 1 518 ? -6.224 1.235 7.696 1.00 90.12 518 LYS A C 1
ATOM 4114 O O . LYS A 1 518 ? -7.407 0.880 7.763 1.00 90.12 518 LYS A O 1
ATOM 4119 N N . ARG A 1 519 ? -5.361 1.011 8.695 1.00 91.50 519 ARG A N 1
ATOM 4120 C CA . ARG A 1 519 ? -5.749 0.463 10.002 1.00 91.50 519 ARG A CA 1
ATOM 4121 C C . ARG A 1 519 ? -6.662 1.454 10.733 1.00 91.50 519 ARG A C 1
ATOM 4123 O O . ARG A 1 519 ? -6.284 2.594 10.963 1.00 91.50 519 ARG A O 1
ATOM 4130 N N . LYS A 1 520 ? -7.867 1.032 11.116 1.00 91.19 520 LYS A N 1
ATOM 4131 C CA . LYS A 1 520 ? -8.806 1.865 11.884 1.00 91.19 520 LYS A CA 1
ATOM 4132 C C . LYS A 1 520 ? -8.248 2.182 13.273 1.00 91.19 520 LYS A C 1
ATOM 4134 O O . LYS A 1 520 ? -7.574 1.358 13.879 1.00 91.19 520 LYS A O 1
ATOM 4139 N N . ASP A 1 521 ? -8.580 3.358 13.792 1.00 89.69 521 ASP A N 1
ATOM 4140 C CA . ASP A 1 521 ? -8.366 3.689 15.201 1.00 89.69 521 ASP A CA 1
ATOM 4141 C C . ASP A 1 521 ? -9.475 3.060 16.060 1.00 89.69 521 ASP A C 1
ATOM 4143 O O . ASP A 1 521 ? -10.652 3.424 15.951 1.00 89.69 521 ASP A O 1
ATOM 4147 N N . ASP A 1 522 ? -9.091 2.120 16.922 1.00 87.31 522 ASP A N 1
ATOM 4148 C CA . ASP A 1 522 ? -10.009 1.327 17.745 1.00 87.31 522 ASP A CA 1
ATOM 4149 C C . ASP A 1 522 ? -10.828 2.199 18.706 1.00 87.31 522 ASP A C 1
ATOM 4151 O O . ASP A 1 522 ? -12.015 1.944 18.931 1.00 87.31 522 ASP A O 1
ATOM 4155 N N . THR A 1 523 ? -10.226 3.277 19.223 1.00 84.75 523 THR A N 1
ATOM 4156 C CA . THR A 1 523 ? -10.895 4.198 20.155 1.00 84.75 523 THR A CA 1
ATOM 4157 C C . THR A 1 523 ? -12.055 4.924 19.480 1.00 84.75 523 THR A C 1
ATOM 4159 O O . THR A 1 523 ? -13.117 5.143 20.071 1.00 84.75 523 THR A O 1
ATOM 4162 N N . VAL A 1 524 ? -11.862 5.283 18.212 1.00 84.25 524 VAL A N 1
ATOM 4163 C CA . VAL A 1 524 ? -12.854 5.971 17.392 1.00 84.25 524 VAL A CA 1
ATOM 4164 C C . VAL A 1 524 ? -13.977 5.008 17.030 1.00 84.25 524 VAL A C 1
ATOM 4166 O O . VAL A 1 524 ? -15.151 5.351 17.186 1.00 84.25 524 VAL A O 1
ATOM 4169 N N . GLU A 1 525 ? -13.636 3.794 16.600 1.00 85.88 525 GLU A N 1
ATOM 4170 C CA . GLU A 1 525 ? -14.616 2.776 16.221 1.00 85.88 525 GLU A CA 1
ATOM 4171 C C . GLU A 1 525 ? -15.530 2.408 17.400 1.00 85.88 525 GLU A C 1
ATOM 4173 O O . GLU A 1 525 ? -16.755 2.348 17.261 1.00 85.88 525 GLU A O 1
ATOM 4178 N N . GLU A 1 526 ? -14.972 2.269 18.603 1.00 86.56 526 GLU A N 1
ATOM 4179 C CA . GLU A 1 526 ? -15.762 1.993 19.801 1.00 86.56 526 GLU A CA 1
ATOM 4180 C C . GLU A 1 526 ? -16.787 3.115 20.084 1.00 86.56 526 GLU A C 1
ATOM 4182 O O . GLU A 1 526 ? -17.948 2.856 20.430 1.00 86.56 526 GLU A O 1
ATOM 4187 N N . GLN A 1 527 ? -16.408 4.380 19.872 1.00 84.25 527 GLN A N 1
ATOM 4188 C CA . GLN A 1 527 ? -17.318 5.525 19.990 1.00 84.25 527 GLN A CA 1
ATOM 4189 C C . GLN A 1 527 ? -18.389 5.540 18.888 1.00 84.25 527 GLN A C 1
ATOM 4191 O O . GLN A 1 527 ? -19.540 5.928 19.138 1.00 84.25 527 GLN A O 1
ATOM 4196 N N . LEU A 1 528 ? -18.053 5.123 17.664 1.00 83.31 528 LEU A N 1
ATOM 4197 C CA . LEU A 1 528 ? -19.017 4.969 16.572 1.00 83.31 528 LEU A CA 1
ATOM 4198 C C . LEU A 1 528 ? -20.073 3.915 16.926 1.00 83.31 528 LEU A C 1
ATOM 4200 O O . LEU A 1 528 ? -21.273 4.198 16.840 1.00 83.31 528 LEU A O 1
ATOM 4204 N N . LEU A 1 529 ? -19.639 2.755 17.422 1.00 83.12 529 LEU A N 1
ATOM 4205 C CA . LEU A 1 529 ? -20.511 1.651 17.820 1.00 83.12 529 LEU A CA 1
ATOM 4206 C C . LEU A 1 529 ? -21.414 2.009 19.002 1.00 83.12 529 LEU A C 1
ATOM 4208 O O . LEU A 1 529 ? -22.609 1.700 18.972 1.00 83.12 529 LEU A O 1
ATOM 4212 N N . LYS A 1 530 ? -20.882 2.701 20.019 1.00 85.44 530 LYS A N 1
ATOM 4213 C CA . LYS A 1 530 ? -21.685 3.206 21.146 1.00 85.44 530 LYS A CA 1
ATOM 4214 C C . LYS A 1 530 ? -22.826 4.083 20.629 1.00 85.44 530 LYS A C 1
ATOM 4216 O O . LYS A 1 530 ? -23.983 3.832 20.951 1.00 85.44 530 LYS A O 1
ATOM 4221 N N . HIS A 1 531 ? -22.537 5.040 19.750 1.00 80.25 531 HIS A N 1
ATOM 4222 C CA . HIS A 1 531 ? -23.568 5.899 19.161 1.00 80.25 531 HIS A CA 1
ATOM 4223 C C . HIS A 1 531 ? -24.578 5.151 18.280 1.00 80.25 531 HIS A C 1
ATOM 4225 O O . HIS A 1 531 ? -25.759 5.492 18.305 1.00 80.25 531 HIS A O 1
ATOM 4231 N N . ALA A 1 532 ? -24.142 4.143 17.521 1.00 81.75 532 ALA A N 1
ATOM 4232 C CA . ALA A 1 532 ? -25.033 3.353 16.676 1.00 81.75 532 ALA A CA 1
ATOM 4233 C C . ALA A 1 532 ? -26.046 2.536 17.499 1.00 81.75 532 ALA A C 1
ATOM 4235 O O . ALA A 1 532 ? -27.208 2.450 17.112 1.00 81.75 532 ALA A O 1
ATOM 4236 N N . LYS A 1 533 ? -25.635 1.990 18.654 1.00 80.62 533 LYS A N 1
ATOM 4237 C CA . LYS A 1 533 ? -26.523 1.249 19.570 1.00 80.62 533 LYS A CA 1
ATOM 4238 C C . LYS A 1 533 ? -27.565 2.142 20.256 1.00 80.62 533 LYS A C 1
ATOM 4240 O O . LYS A 1 533 ? -28.652 1.672 20.568 1.00 80.62 533 LYS A O 1
ATOM 4245 N N . PHE A 1 534 ? -27.252 3.421 20.475 1.00 73.75 534 PHE A N 1
ATOM 4246 C CA . PHE A 1 534 ? -28.139 4.372 21.158 1.00 73.75 534 PHE A CA 1
ATOM 4247 C C . PHE A 1 534 ? -29.209 5.017 20.271 1.00 73.75 534 PHE A C 1
ATOM 4249 O O . PHE A 1 534 ? -29.999 5.801 20.787 1.00 73.75 534 PHE A O 1
ATOM 4256 N N . LYS A 1 535 ? -29.281 4.702 18.972 1.00 63.34 535 LYS A N 1
ATOM 4257 C CA . LYS A 1 535 ? -30.489 4.959 18.177 1.00 63.34 535 LYS A CA 1
ATOM 4258 C C . LYS A 1 535 ? -31.364 3.703 18.264 1.00 63.34 535 LYS A C 1
ATOM 4260 O O . LYS A 1 535 ? -31.230 2.847 17.387 1.00 63.34 535 LYS A O 1
ATOM 4265 N N . PRO A 1 536 ? -32.214 3.530 19.302 1.00 54.28 536 PRO A N 1
ATOM 4266 C CA . PRO A 1 536 ? -33.249 2.516 19.229 1.00 54.28 536 PRO A CA 1
ATOM 4267 C C . PRO A 1 536 ? -34.021 2.800 17.949 1.00 54.28 536 PRO A C 1
ATOM 4269 O O . PRO A 1 536 ? -34.437 3.933 17.694 1.00 54.28 536 PRO A O 1
ATOM 4272 N N . VAL A 1 537 ? -34.136 1.782 17.105 1.00 54.06 537 VAL A N 1
ATOM 4273 C CA . VAL A 1 537 ? -35.071 1.802 15.993 1.00 54.06 537 VAL A CA 1
ATOM 4274 C C . VAL A 1 537 ? -36.443 1.798 16.655 1.00 54.06 537 VAL A C 1
ATOM 4276 O O . VAL A 1 537 ? -37.046 0.746 16.830 1.00 54.06 537 VAL A O 1
ATOM 4279 N N . PHE A 1 538 ? -36.913 2.973 17.079 1.00 47.59 538 PHE A N 1
ATOM 4280 C CA . PHE A 1 538 ? -38.331 3.240 17.227 1.00 47.59 538 PHE A CA 1
ATOM 4281 C C . PHE A 1 538 ? -38.888 3.129 15.812 1.00 47.59 538 PHE A C 1
ATOM 4283 O O . PHE A 1 538 ? -39.049 4.105 15.083 1.00 47.59 538 PHE A O 1
ATOM 4290 N N . LYS A 1 539 ? -39.089 1.880 15.381 1.00 50.50 539 LYS A N 1
ATOM 4291 C CA . LYS A 1 539 ? -40.123 1.572 14.417 1.00 50.50 539 LYS A CA 1
ATOM 4292 C C . LYS A 1 539 ? -41.370 2.145 15.066 1.00 50.50 539 LYS A C 1
ATOM 4294 O O . LYS A 1 539 ? -41.768 1.681 16.130 1.00 50.50 539 LYS A O 1
ATOM 4299 N N . LYS A 1 540 ? -41.891 3.202 14.452 1.00 46.44 540 LYS A N 1
ATOM 4300 C CA . LYS A 1 540 ? -43.253 3.686 14.626 1.00 46.44 540 LYS A CA 1
ATOM 4301 C C . LYS A 1 540 ? -44.169 2.506 14.273 1.00 46.44 540 LYS A C 1
ATOM 4303 O O . LYS A 1 540 ? -44.543 2.322 13.123 1.00 46.44 540 LYS A O 1
ATOM 4308 N N . GLY A 1 541 ? -44.329 1.589 15.217 1.00 48.06 541 GLY A N 1
ATOM 4309 C CA . GLY A 1 541 ? -45.368 0.580 15.229 1.00 48.06 541 GLY A CA 1
ATOM 4310 C C . GLY A 1 541 ? -46.406 1.124 16.187 1.00 48.06 541 GLY A C 1
ATOM 4311 O O . GLY A 1 541 ? -46.095 1.231 17.366 1.00 48.06 541 GLY A O 1
ATOM 4312 N N . ASN A 1 542 ? -47.519 1.569 15.608 1.00 47.44 542 ASN A N 1
ATOM 4313 C CA . ASN A 1 542 ? -48.810 1.945 16.185 1.00 47.44 542 ASN A CA 1
ATOM 4314 C C . ASN A 1 542 ? -48.814 2.370 17.664 1.00 47.44 542 ASN A C 1
ATOM 4316 O O . ASN A 1 542 ? -48.626 1.574 18.578 1.00 47.44 542 ASN A O 1
ATOM 4320 N N . GLU A 1 543 ? -49.064 3.663 17.851 1.00 48.91 543 GLU A N 1
ATOM 4321 C CA . GLU A 1 543 ? -48.990 4.452 19.083 1.00 48.91 543 GLU A CA 1
ATOM 4322 C C . GLU A 1 543 ? -50.125 4.206 20.099 1.00 48.91 543 GLU A C 1
ATOM 4324 O O . GLU A 1 543 ? -50.328 5.053 20.959 1.00 48.91 543 GLU A O 1
ATOM 4329 N N . ASP A 1 544 ? -50.809 3.058 20.092 1.00 52.59 544 ASP A N 1
ATOM 4330 C CA . ASP A 1 544 ? -52.097 2.964 20.804 1.00 52.59 544 ASP A CA 1
ATOM 4331 C C . ASP A 1 544 ? -52.137 2.112 22.088 1.00 52.59 544 ASP A C 1
ATOM 4333 O O . ASP A 1 544 ? -53.206 2.019 22.677 1.00 52.59 544 ASP A O 1
ATOM 4337 N N . GLU A 1 545 ? -51.040 1.521 22.600 1.00 51.28 545 GLU A N 1
ATOM 4338 C CA . GLU A 1 545 ? -51.222 0.507 23.671 1.00 51.28 545 GLU A CA 1
ATOM 4339 C C . GLU A 1 545 ? -50.363 0.508 24.947 1.00 51.28 545 GLU A C 1
ATOM 4341 O O . GLU A 1 545 ? -50.602 -0.362 25.776 1.00 51.28 545 GLU A O 1
ATOM 4346 N N . ASN A 1 546 ? -49.410 1.411 25.228 1.00 47.22 546 ASN A N 1
ATOM 4347 C CA . ASN A 1 546 ? -48.620 1.237 26.473 1.00 47.22 546 ASN A CA 1
ATOM 4348 C C . ASN A 1 546 ? -48.115 2.516 27.170 1.00 47.22 546 ASN A C 1
ATOM 4350 O O . ASN A 1 546 ? -46.922 2.826 27.150 1.00 47.22 546 ASN A O 1
ATOM 4354 N N . GLU A 1 547 ? -49.002 3.192 27.910 1.00 52.91 547 GLU A N 1
ATOM 4355 C CA . GLU A 1 547 ? -48.639 4.211 28.919 1.00 52.91 547 GLU A CA 1
ATOM 4356 C C . GLU A 1 547 ? -48.198 3.621 30.279 1.00 52.91 547 GLU A C 1
ATOM 4358 O O . GLU A 1 547 ? -47.535 4.295 31.069 1.00 52.91 547 GLU A O 1
ATOM 4363 N N . SER A 1 548 ? -48.468 2.344 30.571 1.00 53.34 548 SER A N 1
ATOM 4364 C CA . SER A 1 548 ? -48.231 1.769 31.909 1.00 53.34 548 SER A CA 1
ATOM 4365 C C . SER A 1 548 ? -46.774 1.346 32.187 1.00 53.34 548 SER A C 1
ATOM 4367 O O . SER A 1 548 ? -46.368 1.241 33.346 1.00 53.34 548 SER A O 1
ATOM 4369 N N . PHE A 1 549 ? -45.928 1.170 31.162 1.00 51.00 549 PHE A N 1
ATOM 4370 C CA . PHE A 1 549 ? -44.563 0.630 31.328 1.00 51.00 549 PHE A CA 1
ATOM 4371 C C . PHE A 1 549 ? -43.470 1.695 31.581 1.00 51.00 549 PHE A C 1
ATOM 4373 O O . PHE A 1 549 ? -42.311 1.371 31.865 1.00 51.00 549 PHE A O 1
ATOM 4380 N N . VAL A 1 550 ? -43.804 2.987 31.488 1.00 53.00 550 VAL A N 1
ATOM 4381 C CA . VAL A 1 550 ? -42.814 4.085 31.506 1.00 53.00 550 VAL A CA 1
ATOM 4382 C C . VAL A 1 550 ? -42.348 4.452 32.925 1.00 53.00 550 VAL A C 1
ATOM 4384 O O . VAL A 1 550 ? -41.212 4.901 33.104 1.00 53.00 550 VAL A O 1
ATOM 4387 N N . ASN A 1 551 ? -43.143 4.174 33.963 1.00 50.12 551 ASN A N 1
ATOM 4388 C CA . ASN A 1 551 ? -42.800 4.580 35.333 1.00 50.12 551 ASN A CA 1
ATOM 4389 C C . ASN A 1 551 ? -41.797 3.652 36.055 1.00 50.12 551 ASN A C 1
ATOM 4391 O O . ASN A 1 551 ? -41.079 4.117 36.943 1.00 50.12 551 ASN A O 1
ATOM 4395 N N . GLY A 1 552 ? -41.629 2.391 35.634 1.00 50.91 552 GLY A N 1
ATOM 4396 C CA . GLY A 1 552 ? -40.679 1.451 36.260 1.00 50.91 552 GLY A CA 1
ATOM 4397 C C . GLY A 1 552 ? -39.199 1.709 35.927 1.00 50.91 552 GLY A C 1
ATOM 4398 O O . GLY A 1 552 ? -38.327 1.636 36.793 1.00 50.91 552 GLY A O 1
ATOM 4399 N N . LYS A 1 553 ? -38.884 2.112 34.687 1.00 50.28 553 LYS A N 1
ATOM 4400 C CA . LYS A 1 553 ? -37.489 2.280 34.211 1.00 50.28 553 LYS A CA 1
ATOM 4401 C C . LYS A 1 553 ? -36.759 3.508 34.771 1.00 50.28 553 LYS A C 1
ATOM 4403 O O . LYS A 1 553 ? -35.540 3.633 34.618 1.00 50.28 553 LYS A O 1
ATOM 4408 N N . ARG A 1 554 ? -37.466 4.431 35.435 1.00 51.22 554 ARG A N 1
ATOM 4409 C CA . ARG A 1 554 ? -36.879 5.686 35.940 1.00 51.22 554 ARG A CA 1
ATOM 4410 C C . ARG A 1 554 ? -36.032 5.487 37.206 1.00 51.22 554 ARG A C 1
ATOM 4412 O O . ARG A 1 554 ? -35.123 6.288 37.437 1.00 51.22 554 ARG A O 1
ATOM 4419 N N . ARG A 1 555 ? -36.259 4.411 37.978 1.00 51.66 555 ARG A N 1
ATOM 4420 C CA . ARG A 1 555 ? -35.477 4.090 39.190 1.00 51.66 555 ARG A CA 1
ATOM 4421 C C . ARG A 1 555 ? -34.142 3.394 38.878 1.00 51.66 555 ARG A C 1
ATOM 4423 O O . ARG A 1 555 ? -33.117 3.856 39.370 1.00 51.66 555 ARG A O 1
ATOM 4430 N N . GLU A 1 556 ? -34.086 2.442 37.944 1.00 53.06 556 GLU A N 1
ATOM 4431 C CA . GLU A 1 556 ? -32.826 1.747 37.590 1.00 53.06 556 GLU A CA 1
ATOM 4432 C C . GLU A 1 556 ? -31.756 2.643 36.930 1.00 53.06 556 GLU A C 1
ATOM 4434 O O . GLU A 1 556 ? -30.554 2.375 37.014 1.00 53.06 556 GLU A O 1
ATOM 4439 N N . SER A 1 557 ? -32.151 3.744 36.278 1.00 54.97 557 SER A N 1
ATOM 4440 C CA . SER A 1 557 ? -31.182 4.627 35.612 1.00 54.97 557 SER A CA 1
ATOM 4441 C C . SER A 1 557 ? -30.326 5.457 36.583 1.00 54.97 557 SER A C 1
ATOM 4443 O O . SER A 1 557 ? -29.254 5.934 36.194 1.00 54.97 557 SER A O 1
ATOM 4445 N N . LYS A 1 558 ? -30.780 5.648 37.834 1.00 54.34 558 LYS A N 1
ATOM 4446 C CA . LYS A 1 558 ? -30.054 6.445 38.836 1.00 54.34 558 LYS A CA 1
ATOM 4447 C C . LYS A 1 558 ? -28.927 5.634 39.486 1.00 54.34 558 LYS A C 1
ATOM 4449 O O . LYS A 1 558 ? -27.824 6.166 39.598 1.00 54.34 558 LYS A O 1
ATOM 4454 N N . GLU A 1 559 ? -29.142 4.348 39.774 1.00 50.44 559 GLU A N 1
ATOM 4455 C CA . GLU A 1 559 ? -28.120 3.438 40.328 1.00 50.44 559 GLU A CA 1
ATOM 4456 C C . GLU A 1 559 ? -26.914 3.286 39.378 1.00 50.44 559 GLU A C 1
ATOM 4458 O O . GLU A 1 559 ? -25.755 3.460 39.762 1.00 50.44 559 GLU A O 1
ATOM 4463 N N . ARG A 1 560 ? -27.173 3.080 38.076 1.00 53.94 560 ARG A N 1
ATOM 4464 C CA . ARG A 1 560 ? -26.115 2.887 37.061 1.00 53.94 560 ARG A CA 1
ATOM 4465 C C . ARG A 1 560 ? -25.228 4.119 36.843 1.00 53.94 560 ARG A C 1
ATOM 4467 O O . ARG A 1 560 ? -24.125 3.990 36.309 1.00 53.94 560 ARG A O 1
ATOM 4474 N N . ARG A 1 561 ? -25.671 5.321 37.237 1.00 53.41 561 ARG A N 1
ATOM 4475 C CA . ARG A 1 561 ? -24.862 6.551 37.131 1.00 53.41 561 ARG A CA 1
ATOM 4476 C C . ARG A 1 561 ? -23.823 6.679 38.247 1.00 53.41 561 ARG A C 1
ATOM 4478 O O . ARG A 1 561 ? -22.835 7.379 38.029 1.00 53.41 561 ARG A O 1
ATOM 4485 N N . LYS A 1 562 ? -24.007 6.010 39.392 1.00 50.22 562 LYS A N 1
ATOM 4486 C CA . LYS A 1 562 ? -23.067 6.066 40.522 1.00 50.22 562 LYS A CA 1
ATOM 4487 C C . LYS A 1 562 ? -21.847 5.168 40.266 1.00 50.22 562 LYS A C 1
ATOM 4489 O O . LYS A 1 562 ? -20.730 5.673 40.240 1.00 50.22 562 LYS A O 1
ATOM 4494 N N . ASN A 1 563 ? -22.066 3.917 39.854 1.00 49.34 563 ASN A N 1
ATOM 4495 C CA . ASN A 1 563 ? -20.979 2.957 39.583 1.00 49.34 563 ASN A CA 1
ATOM 4496 C C . ASN A 1 563 ? -20.104 3.324 38.368 1.00 49.34 563 ASN A C 1
ATOM 4498 O O . ASN A 1 563 ? -18.944 2.929 38.278 1.00 49.34 563 ASN A O 1
ATOM 4502 N N . LYS A 1 564 ? -20.621 4.121 37.423 1.00 48.16 564 LYS A N 1
ATOM 4503 C CA . LYS A 1 564 ? -19.849 4.557 36.247 1.00 48.16 564 LYS A CA 1
ATOM 4504 C C . LYS A 1 564 ? -18.792 5.623 36.575 1.00 48.16 564 LYS A C 1
ATOM 4506 O O . LYS A 1 564 ? -17.839 5.762 35.813 1.00 48.16 564 LYS A O 1
ATOM 4511 N N . LYS A 1 565 ? -18.942 6.368 37.681 1.00 49.81 565 LYS A N 1
ATOM 4512 C CA . LYS A 1 565 ? -17.960 7.383 38.099 1.00 49.81 565 LYS A CA 1
ATOM 4513 C C . LYS A 1 565 ? -16.701 6.761 38.709 1.00 49.81 565 LYS A C 1
ATOM 4515 O O . LYS A 1 565 ? -15.620 7.260 38.440 1.00 49.81 565 LYS A O 1
ATOM 4520 N N . GLU A 1 566 ? -16.818 5.653 39.437 1.00 47.59 566 GLU A N 1
ATOM 4521 C CA . GLU A 1 566 ? -15.664 4.992 40.074 1.00 47.59 566 GLU A CA 1
ATOM 4522 C C . GLU A 1 566 ? -14.763 4.267 39.066 1.00 47.59 566 GLU A C 1
ATOM 4524 O O . GLU A 1 566 ? -13.540 4.339 39.156 1.00 47.59 566 GLU A O 1
ATOM 4529 N N . SER A 1 567 ? -15.342 3.658 38.026 1.00 46.34 567 SER A N 1
ATOM 4530 C CA . SER A 1 567 ? -14.566 2.976 36.979 1.00 46.34 567 SER A CA 1
ATOM 4531 C C . SER A 1 567 ? -13.723 3.935 36.115 1.00 46.34 567 SER A C 1
ATOM 4533 O O . SER A 1 567 ? -12.682 3.535 35.596 1.00 46.34 567 SER A O 1
ATOM 4535 N N . GLN A 1 568 ? -14.114 5.211 35.988 1.00 47.69 568 GLN A N 1
ATOM 4536 C CA . GLN A 1 568 ? -13.341 6.211 35.233 1.00 47.69 568 GLN A CA 1
ATOM 4537 C C . GLN A 1 568 ? -12.114 6.734 35.992 1.00 47.69 568 GLN A C 1
ATOM 4539 O O . GLN A 1 568 ? -11.160 7.182 35.358 1.00 47.69 568 GLN A O 1
ATOM 4544 N N . THR A 1 569 ? -12.108 6.653 37.323 1.00 45.28 569 THR A N 1
ATOM 4545 C CA . THR A 1 569 ? -10.998 7.137 38.156 1.00 45.28 569 THR A CA 1
ATOM 4546 C C . THR A 1 569 ? -9.786 6.201 38.084 1.00 45.28 569 THR A C 1
ATOM 4548 O O . THR A 1 569 ? -8.654 6.672 38.030 1.00 45.28 569 THR A O 1
ATOM 4551 N N . VAL A 1 570 ? -10.003 4.884 37.978 1.00 48.62 570 VAL A N 1
ATOM 4552 C CA . VAL A 1 570 ? -8.923 3.874 37.942 1.00 48.62 570 VAL A CA 1
ATOM 4553 C C . VAL A 1 570 ? -8.123 3.917 36.632 1.00 48.62 570 VAL A C 1
ATOM 4555 O O . VAL A 1 570 ? -6.899 3.822 36.647 1.00 48.62 570 VAL A O 1
ATOM 4558 N N . HIS A 1 571 ? -8.778 4.173 35.494 1.00 43.97 571 HIS A N 1
ATOM 4559 C CA . HIS A 1 571 ? -8.099 4.319 34.196 1.00 43.97 571 HIS A CA 1
ATOM 4560 C C . HIS A 1 571 ? -7.155 5.535 34.120 1.00 43.97 571 HIS A C 1
ATOM 4562 O O . HIS A 1 571 ? -6.308 5.606 33.231 1.00 43.97 571 HIS A O 1
ATOM 4568 N N . LEU A 1 572 ? -7.305 6.501 35.031 1.00 44.41 572 LEU A N 1
ATOM 4569 C CA . LEU A 1 572 ? -6.618 7.790 34.996 1.00 44.41 572 LEU A CA 1
ATOM 4570 C C . LEU A 1 572 ? -5.236 7.775 35.672 1.00 44.41 572 LEU A C 1
ATOM 4572 O O . LEU A 1 572 ? -4.416 8.636 35.359 1.00 44.41 572 LEU A O 1
ATOM 4576 N N . TYR A 1 573 ? -4.987 6.829 36.585 1.00 40.72 573 TYR A N 1
ATOM 4577 C CA . TYR A 1 573 ? -3.714 6.713 37.309 1.00 40.72 573 TYR A CA 1
ATOM 4578 C C . TYR A 1 573 ? -2.617 6.034 36.474 1.00 40.72 573 TYR A C 1
ATOM 4580 O O . TYR A 1 573 ? -1.453 6.402 36.585 1.00 40.72 573 TYR A O 1
ATOM 4588 N N . LEU A 1 574 ? -2.982 5.128 35.562 1.00 42.06 574 LEU A N 1
ATOM 4589 C CA . LEU A 1 574 ? -2.030 4.401 34.708 1.00 42.06 574 LEU A CA 1
ATOM 4590 C C . LEU A 1 574 ? -1.422 5.246 33.575 1.00 42.06 574 LEU A C 1
ATOM 4592 O O . LEU A 1 574 ? -0.325 4.951 33.117 1.00 42.06 574 LEU A O 1
ATOM 4596 N N . TRP A 1 575 ? -2.094 6.315 33.135 1.00 39.09 575 TRP A N 1
ATOM 4597 C CA . TRP A 1 575 ? -1.573 7.197 32.077 1.00 39.09 575 TRP A CA 1
ATOM 4598 C C . TRP A 1 575 ? -0.511 8.192 32.564 1.00 39.09 575 TRP A C 1
ATOM 4600 O O . TRP A 1 575 ? 0.257 8.694 31.754 1.00 39.09 575 TRP A O 1
ATOM 4610 N N . ASN A 1 576 ? -0.442 8.462 33.870 1.00 38.84 576 ASN A N 1
ATOM 4611 C CA . ASN A 1 576 ? 0.584 9.335 34.448 1.00 38.84 576 ASN A CA 1
ATOM 4612 C C . ASN A 1 576 ? 1.937 8.624 34.650 1.00 38.84 576 ASN A C 1
ATOM 4614 O O . ASN A 1 576 ? 2.887 9.281 35.044 1.00 38.84 576 ASN A O 1
ATOM 4618 N N . TYR A 1 577 ? 2.022 7.309 34.417 1.00 34.97 577 TYR A N 1
ATOM 4619 C CA . TYR A 1 577 ? 3.249 6.524 34.614 1.00 34.97 577 TYR A CA 1
ATOM 4620 C C . TYR A 1 577 ? 4.041 6.284 33.314 1.00 34.97 577 TYR A C 1
ATOM 4622 O O . TYR A 1 577 ? 5.090 5.650 33.348 1.00 34.97 577 TYR A O 1
ATOM 4630 N N . VAL A 1 578 ? 3.522 6.737 32.164 1.00 37.88 578 VAL A N 1
ATOM 4631 C CA . VAL A 1 578 ? 4.101 6.495 30.821 1.00 37.88 578 VAL A CA 1
ATOM 4632 C C . VAL A 1 578 ? 4.378 7.807 30.058 1.00 37.88 578 VAL A C 1
ATOM 4634 O O . VAL A 1 578 ? 4.852 7.779 28.926 1.00 37.88 578 VAL A O 1
ATOM 4637 N N . ALA A 1 579 ? 4.110 8.958 30.674 1.00 35.88 579 ALA A N 1
ATOM 4638 C CA . ALA A 1 579 ? 4.599 10.267 30.239 1.00 35.88 579 ALA A CA 1
ATOM 4639 C C . ALA A 1 579 ? 5.645 10.732 31.248 1.00 35.88 579 ALA A C 1
ATOM 4641 O O . ALA A 1 579 ? 6.636 11.347 30.803 1.00 35.88 579 ALA A O 1
#

pLDDT: mean 81.28, std 16.27, range [34.97, 97.88]

Organism: Mytilus edulis (NCBI:txid6550)

Secondary structure (DSSP, 8-state):
---------------S--PPPPHHHHHHHHHHHHTTS-TT-TTPPPTTS-TT--HHHHHHHHHHHHHHHHHHHHHHHHHHHHHHHHHHHHHHHTT-TT-HHHHHHHHHHHHHHHHHHHHHHHHHHHHHHHHS-PPPPPHHHHHHHHHHHHHHHHHHHHIIIIIIHHS-HHHHHHHHHHTTHHHHHHHHHHHHHHHTSSS-HHHHHHHHHHHHHHHHHHHHHHHHHHHGGGTTTTT-SS------HHHHHHHHHHHHHHHHTTHHHH--SPEEETTEEE-HHHHHHHHHHHHHHHHHHHHHHHHHHHHHHHHHH-TT----S-HHHHHHHHHHHHHHHHHHHHHHHHHHHHHHHTT--HHHHHHHHHHHHHHHHHHHHHHHHHHHHHHHHHHSHHHHHHHHHHHHHHHHHHHHHHTT-IIIIIIHHHHHHHHHHHHHHHHHHHH--SS--BTTB--------HHHHHHHHHHHHHHHHHHHHHHGGGGS--PPTT--HHHHBSS-TT--SSHHHHHHHTB--HHHHHHHHHHHHTS-------SSS-STTTTTHHHHHHHHHHHHHHHHHHTTTGGGG--

Foldseek 3Di:
DDDDDDDDDDPDDDDPDDDDDPPVNVVVVVVVVVVVDAQQPLLDDDPPNDPDDDVVVSVVVVVVSVVVLVVLLVLLLVLLLLLQQLLLLLLQQCLPPPDLVSNLVSLVLNLLLQQVLLVVLLVVLVVCVVVHPFDDFDPVLLVLVLQLLLLLLLLVLCLRNPNSNVDALLLSLLLVLLLQLVLLVLQLVLLVVVCVDDDDNVVSVVLNVLSVLLNCLSVVSLVCSLCVLVPPPPPDPPDNPPDDPVNSVSSVSSSPSSSSNLVLQSPQDQDCDDPDTRPSLVSLVSCLRNVSVSSNVSSVVSSVSSVVSSCVSSVPRDNPPPPPVVVVVVVVVVVLVVVCCVVVVVVLVVVVVVPDDPVVSVVCCVVVVVVVSVVVCVVVVVVVVVVVCLSSVSSVSNSVSLVVSLVSLLVCVLSSVQQSSQPVSLLCSLVVNVVVLVVCCVVCVDQPCPSPTRRPDPPDDPVNVVVSVVSSVSSSSSLCSSLVLSNRDPDHHRPPPSLQFSHRQSNDSSSSSSSSSRGHRNVSSVVSVVVVVPPPPPPVDDPPDDPPPPVPVPVVVVVVVVVVVVVVVVVVVVVVVPD

Sequence (579 aa):
MASTTVQKDTTETQSVNSFPPTYGDVQNQNKRNENTRWAWDAFRNTERDFEGCVEVEEYFLKFCRLLMCVGLLVGIAAKGVATILIPLLLASQLKTEKEDGRKSNALTELILCYSTPIALTFIQSMFKVCFGRAKNIGWKSFLPIFILESAEACGTAYLLFKVVHNHSMTSGITLVMSSFTLPSILNILKQIALARNRQKFVIRLSSVSIALIAMLIQCGVVVCSIVRPTIVFSDTTTDQIHYTTQEKICLVASLVGISMGYCENFLFCNLKIGSFNLKIKDWRIAVDKARPKINLKMCIIKVGIFLLMAYLLVPDVKWTLTEDSENLSDTFLSEINENLNDTFLNKINETLNNNTSHDKIIETLKDTIPDTTKGYLNETFLDKIFNIFKHHKLMFIYIYCAIFASYEGVLACKLQMQRISFFIPLALVPLGCFGGVIGFCYNWPDDSNVFGLAVSCPRVDIESLSQWIGSSIGLWVSVLLLTWYVLFPQCNRMEREQRLFVLPVRDNFFSSLGLLMKRKDDTVEEQLLKHAKFKPVFKKGNEDENESFVNGKRRESKERRKNKKESQTVHLYLWNYVA